Protein 4F3N (pdb70)

Secondary structure (DSSP, 8-state):
--PPPPHHHHHHHHHHHHHHHHHHHHTTS-EEHHHHHHHHHHSTTTSSS----SS-GGGHHHHHHHHHHHHHHHHHHHT--EEEEES-TTSHHHHHHHHHHHHTT---SEEEEE-TTSSSHHHHHHHHHHHSTTTGGGEEEESS--S-EEEEEEEES-GGGS--EEEEEETTEEEEEEEEE-TTS-EEEEEE--SSTHHHHTTTTS---TT-EEEE-HHHHHHHHHHHHHEEEEEEEEEEEEE-HHHHT-TT-TT-S-EEESSS-EES-TTSSTTSSEEE--EEHHHHHHHHHHTT-EEEEEEEHHHHHHHTTHHHHHTTS-TT-HHHHHHHHHHHHHHH-TTTTTTTEEEEEEEES--S--GGGSSS--GGG-

Structure (mmCIF, N/CA/C/O backbone):
data_4F3N
#
_entry.id   4F3N
#
_cell.length_a   49.860
_cell.length_b   50.130
_cell.length_c   142.940
_cell.angle_alpha   90.000
_cell.angle_beta   90.000
_cell.angle_gamma   90.000
#
_symmetry.space_group_name_H-M   'P 21 21 21'
#
loop_
_entity.id
_entity.type
_entity.pdbx_description
1 polymer 'Uncharacterized ACR, COG1565 superfamily'
2 non-polymer 'SULFATE ION'
3 non-polymer 1,2-ETHANEDIOL
4 water water
#
loop_
_atom_site.group_PDB
_atom_site.id
_atom_site.type_symbol
_atom_site.label_atom_id
_atom_site.label_alt_id
_atom_site.label_comp_id
_atom_site.label_asym_id
_atom_site.label_entity_id
_atom_site.label_seq_id
_atom_site.pdbx_PDB_ins_code
_atom_site.Cartn_x
_atom_site.Cartn_y
_atom_site.Cartn_z
_atom_site.occupancy
_atom_site.B_iso_or_equiv
_atom_site.auth_seq_id
_atom_site.auth_comp_id
_atom_site.auth_asym_id
_atom_site.auth_atom_id
_atom_site.pdbx_PDB_model_num
ATOM 1 N N . SER A 1 46 ? 16.528 5.810 -41.559 1.00 30.11 24 SER A N 1
ATOM 2 C CA . SER A 1 46 ? 17.869 6.467 -41.345 1.00 27.92 24 SER A CA 1
ATOM 3 C C . SER A 1 46 ? 18.161 6.654 -39.867 1.00 26.58 24 SER A C 1
ATOM 4 O O . SER A 1 46 ? 17.274 6.576 -39.003 1.00 28.63 24 SER A O 1
ATOM 7 N N . LEU A 1 47 ? 19.410 6.927 -39.560 1.00 21.98 25 LEU A N 1
ATOM 8 C CA . LEU A 1 47 ? 19.824 6.973 -38.193 1.00 19.90 25 LEU A CA 1
ATOM 9 C C . LEU A 1 47 ? 20.515 8.298 -37.945 1.00 17.91 25 LEU A C 1
ATOM 10 O O . LEU A 1 47 ? 21.631 8.463 -38.389 1.00 16.92 25 LEU A O 1
ATOM 15 N N . PRO A 1 48 ? 19.844 9.240 -37.263 1.00 16.15 26 PRO A N 1
ATOM 16 C CA . PRO A 1 48 ? 20.446 10.558 -36.989 1.00 16.24 26 PRO A CA 1
ATOM 17 C C . PRO A 1 48 ? 21.717 10.444 -36.164 1.00 15.66 26 PRO A C 1
ATOM 18 O O . PRO A 1 48 ? 21.843 9.557 -35.289 1.00 14.22 26 PRO A O 1
ATOM 22 N N . VAL A 1 49 ? 22.678 11.293 -36.483 1.00 14.70 27 VAL A N 1
ATOM 23 C CA . VAL A 1 49 ? 23.934 11.339 -35.781 1.00 14.59 27 VAL A CA 1
ATOM 24 C C . VAL A 1 49 ? 23.797 12.294 -34.607 1.00 15.59 27 VAL A C 1
ATOM 25 O O . VAL A 1 49 ? 23.344 13.441 -34.788 1.00 15.35 27 VAL A O 1
ATOM 29 N N . PRO A 1 50 ? 24.195 11.859 -33.394 1.00 15.07 28 PRO A N 1
ATOM 30 C CA . PRO A 1 50 ? 24.101 12.786 -32.245 1.00 16.72 28 PRO A CA 1
ATOM 31 C C . PRO A 1 50 ? 25.063 13.964 -32.336 1.00 18.31 28 PRO A C 1
ATOM 32 O O . PRO A 1 50 ? 26.049 13.900 -33.059 1.00 18.39 28 PRO A O 1
ATOM 36 N N . GLY A 1 51 ? 24.793 14.983 -31.537 1.00 21.22 29 GLY A N 1
ATOM 37 C CA . GLY A 1 51 ? 25.691 16.116 -31.377 1.00 22.51 29 GLY A CA 1
ATOM 38 C C . GLY A 1 51 ? 27.063 15.744 -30.834 1.00 24.49 29 GLY A C 1
ATOM 39 O O . GLY A 1 51 ? 27.252 14.649 -30.276 1.00 22.64 29 GLY A O 1
ATOM 40 N N . PRO A 1 52 ? 28.043 16.656 -30.979 1.00 25.47 30 PRO A N 1
ATOM 41 C CA . PRO A 1 52 ? 29.399 16.352 -30.573 1.00 25.17 30 PRO A CA 1
ATOM 42 C C . PRO A 1 52 ? 29.531 15.836 -29.129 1.00 23.71 30 PRO A C 1
ATOM 43 O O . PRO A 1 52 ? 30.298 14.911 -28.885 1.00 23.94 30 PRO A O 1
ATOM 47 N N . ASP A 1 53 ? 28.816 16.438 -28.194 1.00 24.14 31 ASP A N 1
ATOM 48 C CA . ASP A 1 53 ? 29.018 16.097 -26.780 1.00 25.50 31 ASP A CA 1
ATOM 49 C C . ASP A 1 53 ? 28.439 14.707 -26.456 1.00 22.81 31 ASP A C 1
ATOM 50 O O . ASP A 1 53 ? 29.111 13.888 -25.798 1.00 21.27 31 ASP A O 1
ATOM 55 N N . ALA A 1 54 ? 27.228 14.438 -26.941 1.00 21.40 32 ALA A N 1
ATOM 56 C CA . ALA A 1 54 ? 26.607 13.105 -26.832 1.00 20.43 32 ALA A CA 1
ATOM 57 C C . ALA A 1 54 ? 27.437 12.039 -27.550 1.00 18.49 32 ALA A C 1
ATOM 58 O O . ALA A 1 54 ? 27.644 10.928 -27.044 1.00 18.01 32 ALA A O 1
ATOM 60 N N . LEU A 1 55 ? 27.927 12.351 -28.739 1.00 17.78 33 LEU A N 1
ATOM 61 C CA . LEU A 1 55 ? 28.746 11.387 -29.460 1.00 16.96 33 LEU A CA 1
ATOM 62 C C . LEU A 1 55 ? 30.022 11.050 -28.659 1.00 16.27 33 LEU A C 1
ATOM 63 O O . LEU A 1 55 ? 30.385 9.890 -28.554 1.00 15.21 33 LEU A O 1
ATOM 68 N N . ALA A 1 56 ? 30.682 12.057 -28.085 1.00 16.66 34 ALA A N 1
ATOM 69 C CA . ALA A 1 56 ? 31.893 11.822 -27.300 1.00 17.00 34 ALA A CA 1
ATOM 70 C C . ALA A 1 56 ? 31.599 10.903 -26.116 1.00 16.69 34 ALA A C 1
ATOM 71 O O . ALA A 1 56 ? 32.410 10.009 -25.774 1.00 17.51 34 ALA A O 1
ATOM 73 N N . GLN A 1 57 ? 30.476 11.151 -25.461 1.00 17.02 35 GLN A N 1
ATOM 74 C CA . GLN A 1 57 ? 30.033 10.307 -24.362 1.00 18.09 35 GLN A CA 1
ATOM 75 C C . GLN A 1 57 ? 29.797 8.846 -24.792 1.00 15.62 35 GLN A C 1
ATOM 76 O O . GLN A 1 57 ? 30.289 7.893 -24.163 1.00 14.42 35 GLN A O 1
ATOM 82 N N . SER A 1 58 ? 29.040 8.691 -25.872 1.00 14.72 36 SER A N 1
ATOM 83 C CA . SER A 1 58 ? 28.752 7.352 -26.395 1.00 13.26 36 SER A CA 1
ATOM 84 C C . SER A 1 58 ? 30.042 6.652 -26.817 1.00 13.65 36 SER A C 1
ATOM 85 O O . SER A 1 58 ? 30.230 5.463 -26.564 1.00 12.54 36 SER A O 1
ATOM 88 N N . GLU A 1 59 ? 30.939 7.378 -27.488 1.00 14.29 37 GLU A N 1
ATOM 89 C CA . GLU A 1 59 ? 32.223 6.772 -27.890 1.00 15.10 37 GLU A CA 1
ATOM 90 C C . GLU A 1 59 ? 33.078 6.322 -26.701 1.00 14.67 37 GLU A C 1
ATOM 91 O O . GLU A 1 59 ? 33.701 5.242 -26.764 1.00 13.83 37 GLU A O 1
ATOM 97 N N . ALA A 1 60 ? 33.089 7.100 -25.600 1.00 14.42 38 ALA A N 1
ATOM 98 C CA . ALA A 1 60 ? 33.861 6.742 -24.414 1.00 14.57 38 ALA A CA 1
ATOM 99 C C . ALA A 1 60 ? 33.257 5.471 -23.811 1.00 14.41 38 ALA A C 1
ATOM 100 O O . ALA A 1 60 ? 33.984 4.520 -23.433 1.00 13.68 38 ALA A O 1
ATOM 102 N N . LEU A 1 61 ? 31.927 5.452 -23.739 1.00 13.80 39 LEU A N 1
ATOM 103 C CA . LEU A 1 61 ? 31.241 4.300 -23.158 1.00 14.12 39 LEU A CA 1
ATOM 104 C C . LEU A 1 61 ? 31.544 3.081 -23.992 1.00 13.37 39 LEU A C 1
ATOM 105 O O . LEU A 1 61 ? 31.891 2.040 -23.440 1.00 13.65 39 LEU A O 1
ATOM 110 N N . ALA A 1 62 ? 31.411 3.214 -25.310 1.00 13.16 40 ALA A N 1
ATOM 111 C CA . ALA A 1 62 ? 31.692 2.128 -26.251 1.00 13.53 40 ALA A CA 1
ATOM 112 C C . ALA A 1 62 ? 33.141 1.618 -26.123 1.00 13.33 40 ALA A C 1
ATOM 113 O O . ALA A 1 62 ? 33.356 0.418 -26.042 1.00 12.56 40 ALA A O 1
ATOM 115 N N . ALA A 1 63 ? 34.118 2.535 -26.063 1.00 13.59 41 ALA A N 1
ATOM 116 C CA . ALA A 1 63 ? 35.530 2.135 -25.897 1.00 14.29 41 ALA A CA 1
ATOM 117 C C . ALA A 1 63 ? 35.748 1.357 -24.601 1.00 14.34 41 ALA A C 1
ATOM 118 O O . ALA A 1 63 ? 36.476 0.372 -24.567 1.00 14.11 41 ALA A O 1
ATOM 120 N N . SER A 1 64 ? 35.089 1.781 -23.512 1.00 14.18 42 SER A N 1
ATOM 121 C CA . SER A 1 64 ? 35.206 1.084 -22.257 1.00 15.07 42 SER A CA 1
ATOM 122 C C . SER A 1 64 ? 34.650 -0.331 -22.354 1.00 14.11 42 SER A C 1
ATOM 123 O O . SER A 1 64 ? 35.211 -1.277 -21.801 1.00 13.97 42 SER A O 1
ATOM 126 N N . LEU A 1 65 ? 33.545 -0.494 -23.077 1.00 13.18 43 LEU A N 1
ATOM 127 C CA . LEU A 1 65 ? 32.994 -1.827 -23.284 1.00 13.19 43 LEU A CA 1
ATOM 128 C C . LEU A 1 65 ? 33.837 -2.703 -24.193 1.00 11.95 43 LEU A C 1
ATOM 129 O O . LEU A 1 65 ? 33.999 -3.878 -23.937 1.00 11.06 43 LEU A O 1
ATOM 134 N N . ARG A 1 66 ? 34.385 -2.145 -25.265 1.00 11.83 44 ARG A N 1
ATOM 135 C CA . ARG A 1 66 ? 35.282 -2.900 -26.122 1.00 13.06 44 ARG A CA 1
ATOM 136 C C . ARG A 1 66 ? 36.533 -3.378 -25.333 1.00 12.44 44 ARG A C 1
ATOM 137 O O . ARG A 1 66 ? 36.989 -4.519 -25.453 1.00 11.45 44 ARG A O 1
ATOM 145 N N . ALA A 1 67 ? 37.024 -2.500 -24.478 1.00 12.52 45 ALA A N 1
ATOM 146 C CA . ALA A 1 67 ? 38.186 -2.856 -23.660 1.00 13.13 45 ALA A CA 1
ATOM 147 C C . ALA A 1 67 ? 37.857 -3.970 -22.662 1.00 13.52 45 ALA A C 1
ATOM 148 O O . ALA A 1 67 ? 38.644 -4.882 -22.455 1.00 14.51 45 ALA A O 1
ATOM 150 N N . GLU A 1 68 ? 36.687 -3.899 -22.051 1.00 13.91 46 GLU A N 1
ATOM 151 C CA . GLU A 1 68 ? 36.254 -4.940 -21.162 1.00 14.82 46 GLU A CA 1
ATOM 152 C C . GLU A 1 68 ? 36.087 -6.268 -21.856 1.00 14.58 46 GLU A C 1
ATOM 153 O O . GLU A 1 68 ? 36.545 -7.309 -21.360 1.00 14.62 46 GLU A O 1
ATOM 159 N N . ILE A 1 69 ? 35.453 -6.242 -23.037 1.00 12.31 47 ILE A N 1
ATOM 160 C CA . ILE A 1 69 ? 35.277 -7.465 -23.813 1.00 12.06 47 ILE A CA 1
ATOM 161 C C . ILE A 1 69 ? 36.617 -8.106 -24.189 1.00 12.39 47 ILE A C 1
ATOM 162 O O . ILE A 1 69 ? 36.802 -9.312 -24.012 1.00 12.31 47 ILE A O 1
ATOM 167 N N . ALA A 1 70 ? 37.569 -7.303 -24.638 1.00 11.79 48 ALA A N 1
ATOM 168 C CA . ALA A 1 70 ? 38.892 -7.828 -24.979 1.00 13.28 48 ALA A CA 1
ATOM 169 C C . ALA A 1 70 ? 39.568 -8.395 -23.764 1.00 13.96 48 ALA A C 1
ATOM 170 O O . ALA A 1 70 ? 40.188 -9.465 -23.820 1.00 15.86 48 ALA A O 1
ATOM 172 N N . SER A 1 71 ? 39.444 -7.716 -22.645 1.00 14.79 49 SER A N 1
ATOM 173 C CA . SER A 1 71 ? 40.086 -8.209 -21.420 1.00 16.57 49 SER A CA 1
ATOM 174 C C . SER A 1 71 ? 39.519 -9.530 -20.948 1.00 17.64 49 SER A C 1
ATOM 175 O O . SER A 1 71 ? 40.258 -10.344 -20.406 1.00 18.48 49 SER A O 1
ATOM 178 N N . ALA A 1 72 ? 38.230 -9.754 -21.189 1.00 17.28 50 ALA A N 1
ATOM 179 C CA . ALA A 1 72 ? 37.549 -11.005 -20.813 1.00 18.43 50 ALA A CA 1
ATOM 180 C C . ALA A 1 72 ? 37.748 -12.181 -21.766 1.00 19.29 50 ALA A C 1
ATOM 181 O O . ALA A 1 72 ? 37.158 -13.236 -21.564 1.00 22.18 50 ALA A O 1
ATOM 183 N N . GLY A 1 73 ? 38.564 -12.042 -22.789 1.00 19.05 51 GLY A N 1
ATOM 184 C CA . GLY A 1 73 ? 38.808 -13.111 -23.764 1.00 19.26 51 GLY A CA 1
ATOM 185 C C . GLY A 1 73 ? 37.950 -13.050 -25.012 1.00 18.68 51 GLY A C 1
ATOM 186 O O . GLY A 1 73 ? 37.961 -13.992 -25.838 1.00 19.49 51 GLY A O 1
ATOM 187 N N . GLY A 1 74 ? 37.233 -11.927 -25.187 1.00 16.31 52 GLY A N 1
ATOM 188 C CA . GLY A 1 74 ? 36.540 -11.635 -26.425 1.00 14.97 52 GLY A CA 1
ATOM 189 C C . GLY A 1 74 ? 35.036 -11.768 -26.364 1.00 13.39 52 GLY A C 1
ATOM 190 O O . GLY A 1 74 ? 34.385 -11.631 -27.379 1.00 13.67 52 GLY A O 1
ATOM 191 N N . TRP A 1 75 ? 34.487 -12.023 -25.177 1.00 12.74 53 TRP A N 1
ATOM 192 C CA . TRP A 1 75 ? 33.044 -12.272 -25.039 1.00 11.57 53 TRP A CA 1
ATOM 193 C C . TRP A 1 75 ? 32.536 -11.948 -23.671 1.00 11.32 53 TRP A C 1
ATOM 194 O O . TRP A 1 75 ? 33.156 -12.340 -22.649 1.00 12.00 53 TRP A O 1
ATOM 205 N N . ILE A 1 76 ? 31.396 -11.255 -23.626 1.00 10.18 54 ILE A N 1
ATOM 206 C CA . ILE A 1 76 ? 30.674 -11.031 -22.379 1.00 9.87 54 ILE A CA 1
ATOM 207 C C . ILE A 1 76 ? 29.188 -11.365 -22.555 1.00 9.50 54 ILE A C 1
ATOM 208 O O . ILE A 1 76 ? 28.636 -11.282 -23.680 1.00 9.26 54 ILE A O 1
ATOM 213 N N . PRO A 1 77 ? 28.532 -11.772 -21.467 1.00 9.50 55 PRO A N 1
ATOM 214 C CA . PRO A 1 77 ? 27.087 -11.986 -21.633 1.00 9.30 55 PRO A CA 1
ATOM 215 C C . PRO A 1 77 ? 26.335 -10.675 -21.976 1.00 8.81 55 PRO A C 1
ATOM 2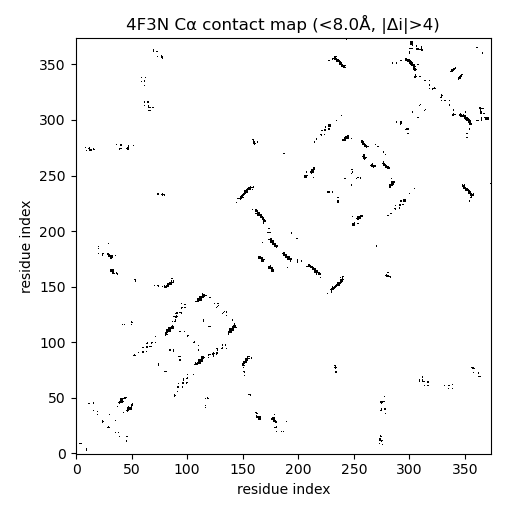16 O O . PRO A 1 77 ? 26.813 -9.585 -21.669 1.00 7.81 55 PRO A O 1
ATOM 220 N N . PHE A 1 78 ? 25.164 -10.786 -22.604 1.00 8.45 56 PHE A N 1
ATOM 221 C CA . PHE A 1 78 ? 24.417 -9.598 -22.977 1.00 8.43 56 PHE A CA 1
ATOM 222 C C . PHE A 1 78 ? 23.982 -8.802 -21.749 1.00 8.47 56 PHE A C 1
ATOM 223 O O . PHE A 1 78 ? 23.890 -7.559 -21.800 1.00 8.36 56 PHE A O 1
ATOM 231 N N . SER A 1 79 ? 23.732 -9.507 -20.656 1.00 8.91 57 SER A N 1
ATOM 232 C CA . SER A 1 79 ? 23.328 -8.838 -19.383 1.00 9.39 57 SER A CA 1
ATOM 233 C C . SER A 1 79 ? 24.365 -7.786 -18.975 1.00 9.55 57 SER A C 1
ATOM 234 O O . SER A 1 79 ? 24.033 -6.711 -18.465 1.00 8.88 57 SER A O 1
ATOM 237 N N . ARG A 1 80 ? 25.628 -8.135 -19.166 1.00 9.91 58 ARG A N 1
ATOM 238 C CA . ARG A 1 80 ? 26.724 -7.259 -18.725 1.00 10.78 58 ARG A CA 1
ATOM 239 C C . ARG A 1 80 ? 26.783 -6.020 -19.652 1.00 10.25 58 ARG A C 1
ATOM 240 O O . ARG A 1 80 ? 26.953 -4.890 -19.204 1.00 10.30 58 ARG A O 1
ATOM 248 N N . TYR A 1 81 ? 26.686 -6.277 -20.955 1.00 9.53 59 TYR A N 1
ATOM 249 C CA . TYR A 1 81 ? 26.594 -5.218 -21.937 1.00 9.21 59 TYR A CA 1
ATOM 250 C C . TYR A 1 81 ? 25.448 -4.271 -21.603 1.00 9.32 59 TYR A C 1
ATOM 251 O O . TYR A 1 81 ? 25.621 -3.039 -21.527 1.00 9.08 59 TYR A O 1
ATOM 260 N N . MET A 1 82 ? 24.269 -4.847 -21.400 1.00 9.53 60 MET A N 1
ATOM 261 C CA . MET A 1 82 ? 23.088 -4.055 -21.153 1.00 9.76 60 MET A CA 1
ATOM 262 C C . MET A 1 82 ? 23.234 -3.294 -19.834 1.00 10.81 60 MET A C 1
ATOM 263 O O . MET A 1 82 ? 22.879 -2.127 -19.731 1.00 10.66 60 MET A O 1
ATOM 268 N N . GLU A 1 83 ? 23.794 -3.955 -18.830 1.00 12.11 61 GLU A N 1
ATOM 269 C CA . GLU A 1 83 ? 23.989 -3.265 -17.528 1.00 14.21 61 GLU A CA 1
ATOM 270 C C . GLU A 1 83 ? 24.833 -2.015 -17.711 1.00 13.95 61 GLU A C 1
ATOM 271 O O . GLU A 1 83 ? 24.516 -0.923 -17.175 1.00 13.64 61 GLU A O 1
ATOM 277 N N . ARG A 1 84 ? 25.923 -2.144 -18.459 1.00 12.99 62 ARG A N 1
ATOM 278 C CA . ARG A 1 84 ? 26.827 -1.030 -18.595 1.00 14.23 62 ARG A CA 1
ATOM 279 C C . ARG A 1 84 ? 26.279 0.119 -19.472 1.00 12.73 62 ARG A C 1
ATOM 280 O O . ARG A 1 84 ? 26.405 1.301 -19.102 1.00 12.86 62 ARG A O 1
ATOM 288 N N . VAL A 1 85 ? 25.648 -0.198 -20.600 1.00 12.17 63 VAL A N 1
ATOM 289 C CA . VAL A 1 85 ? 25.184 0.868 -21.493 1.00 12.40 63 VAL A CA 1
ATOM 290 C C . VAL A 1 85 ? 23.996 1.609 -20.889 1.00 12.30 63 VAL A C 1
ATOM 291 O O . VAL A 1 85 ? 23.793 2.814 -21.153 1.00 13.41 63 VAL A O 1
ATOM 295 N N . LEU A 1 86 ? 23.237 0.938 -20.016 1.00 11.82 64 LEU A N 1
ATOM 296 C CA . LEU A 1 86 ? 22.099 1.572 -19.390 1.00 12.13 64 LEU A CA 1
ATOM 297 C C . LEU A 1 86 ? 22.477 2.268 -18.072 1.00 13.02 64 LEU A C 1
ATOM 298 O O . LEU A 1 86 ? 21.962 3.333 -17.788 1.00 13.97 64 LEU A O 1
ATOM 303 N N . TYR A 1 87 ? 23.369 1.664 -17.303 1.00 13.33 65 TYR A N 1
ATOM 304 C CA . TYR A 1 87 ? 23.570 2.056 -15.895 1.00 14.58 65 TYR A CA 1
ATOM 305 C C . TYR A 1 87 ? 25.003 2.466 -15.541 1.00 15.53 65 TYR A C 1
ATOM 306 O O . TYR A 1 87 ? 25.271 2.742 -14.372 1.00 16.36 65 TYR A O 1
ATOM 315 N N . ALA A 1 88 ? 25.926 2.550 -16.510 1.00 15.35 66 ALA A N 1
ATOM 316 C CA . ALA A 1 88 ? 27.301 3.003 -16.165 1.00 17.24 66 ALA A CA 1
ATOM 317 C C . ALA A 1 88 ? 27.249 4.414 -15.561 1.00 18.93 66 ALA A C 1
ATOM 318 O O . ALA A 1 88 ? 26.637 5.283 -16.135 1.00 19.04 66 ALA A O 1
ATOM 320 N N . PRO A 1 89 ? 27.931 4.643 -14.429 1.00 22.18 67 PRO A N 1
ATOM 321 C CA . PRO A 1 89 ? 27.803 5.977 -13.825 1.00 25.05 67 PRO A CA 1
ATOM 322 C C . PRO A 1 89 ? 28.130 7.081 -14.805 1.00 26.31 67 PRO A C 1
ATOM 323 O O . PRO A 1 89 ? 29.143 7.034 -15.495 1.00 27.45 67 PRO A O 1
ATOM 327 N N . GLY A 1 90 ? 27.273 8.078 -14.900 1.00 28.67 68 GLY A N 1
ATOM 328 C CA . GLY A 1 90 ? 27.615 9.212 -15.733 1.00 30.48 68 GLY A CA 1
ATOM 329 C C . GLY A 1 90 ? 27.279 9.076 -17.196 1.00 32.03 68 GLY A C 1
ATOM 330 O O . GLY A 1 90 ? 26.703 9.993 -17.763 1.00 35.47 68 GLY A O 1
ATOM 331 N N . MET A 1 91 ? 27.629 7.939 -17.804 1.00 31.05 69 MET A N 1
ATOM 332 C CA . MET A 1 91 ? 27.565 7.744 -19.249 1.00 30.24 69 MET A CA 1
ATOM 333 C C . MET A 1 91 ? 26.461 6.811 -19.738 1.00 26.77 69 MET A C 1
ATOM 334 O O . MET A 1 91 ? 26.149 6.793 -20.939 1.00 25.22 69 MET A O 1
ATOM 339 N N . GLY A 1 92 ? 25.907 6.024 -18.828 1.00 23.40 70 GLY A N 1
ATOM 340 C CA . GLY A 1 92 ? 24.832 5.085 -19.177 1.00 22.59 70 GLY A CA 1
ATOM 341 C C . GLY A 1 92 ? 23.556 5.825 -19.523 1.00 22.05 70 GLY A C 1
ATOM 342 O O . GLY A 1 92 ? 23.378 6.982 -19.137 1.00 23.41 70 GLY A O 1
ATOM 343 N N . TYR A 1 93 ? 22.642 5.173 -20.223 1.00 20.14 71 TYR A N 1
ATOM 344 C CA . TYR A 1 93 ? 21.434 5.819 -20.658 1.00 20.97 71 TYR A CA 1
ATOM 345 C C . TYR A 1 93 ? 20.651 6.449 -19.500 1.00 23.25 71 TYR A C 1
ATOM 346 O O . TYR A 1 93 ? 20.162 7.586 -19.621 1.00 24.21 71 TYR A O 1
ATOM 355 N N . TYR A 1 94 ? 20.493 5.682 -18.428 1.00 23.89 72 TYR A N 1
ATOM 356 C CA . TYR A 1 94 ? 19.627 6.088 -17.298 1.00 27.89 72 TYR A CA 1
ATOM 357 C C . TYR A 1 94 ? 20.363 6.839 -16.218 1.00 32.51 72 TYR A C 1
ATOM 358 O O . TYR A 1 94 ? 19.739 7.400 -15.293 1.00 33.65 72 TYR A O 1
ATOM 367 N N . SER A 1 95 ? 21.683 6.871 -16.333 1.00 35.20 73 SER A N 1
ATOM 368 C CA . SER A 1 95 ? 22.539 7.254 -15.223 1.00 37.92 73 SER A CA 1
ATOM 369 C C . SER A 1 95 ? 23.418 8.397 -15.678 1.00 40.55 73 SER A C 1
ATOM 370 O O . SER A 1 95 ? 24.614 8.416 -15.388 1.00 43.58 73 SER A O 1
ATOM 373 N N . GLY A 1 96 ? 22.800 9.355 -16.376 1.00 45.55 74 GLY A N 1
ATOM 374 C CA . GLY A 1 96 ? 23.481 10.551 -16.875 1.00 47.16 74 GLY A CA 1
ATOM 375 C C . GLY A 1 96 ? 23.028 10.942 -18.275 1.00 50.42 74 GLY A C 1
ATOM 376 O O . GLY A 1 96 ? 23.169 10.167 -19.240 1.00 53.59 74 GLY A O 1
ATOM 377 N N . ASP A 1 110 ? 12.142 9.471 -20.873 1.00 38.69 88 ASP A N 1
ATOM 378 C CA . ASP A 1 110 ? 12.001 8.121 -21.405 1.00 36.48 88 ASP A CA 1
ATOM 379 C C . ASP A 1 110 ? 12.328 7.088 -20.323 1.00 34.92 88 ASP A C 1
ATOM 380 O O . ASP A 1 110 ? 13.194 6.206 -20.502 1.00 36.04 88 ASP A O 1
ATOM 382 N N . PHE A 1 111 ? 11.649 7.227 -19.182 1.00 31.38 89 PHE A N 1
ATOM 383 C CA . PHE A 1 111 ? 11.667 6.208 -18.125 1.00 29.58 89 PHE A CA 1
ATOM 384 C C . PHE A 1 111 ? 10.352 5.410 -18.113 1.00 27.04 89 PHE A C 1
ATOM 385 O O . PHE A 1 111 ? 10.316 4.277 -17.620 1.00 24.62 89 PHE A O 1
ATOM 393 N N . VAL A 1 112 ? 9.277 6.000 -18.640 1.00 22.97 90 VAL A N 1
ATOM 394 C CA . VAL A 1 112 ? 7.982 5.278 -18.848 1.00 20.52 90 VAL A CA 1
ATOM 395 C C . VAL A 1 112 ? 7.449 5.530 -20.253 1.00 20.32 90 VAL A C 1
ATOM 396 O O . VAL A 1 112 ? 7.869 6.487 -20.942 1.00 20.83 90 VAL A O 1
ATOM 400 N N . THR A 1 113 ? 6.520 4.674 -20.681 1.00 18.90 91 THR A N 1
ATOM 401 C CA . THR A 1 113 ? 6.041 4.688 -22.094 1.00 18.54 91 THR A CA 1
ATOM 402 C C . THR A 1 113 ? 5.233 5.968 -22.428 1.00 19.94 91 THR A C 1
ATOM 403 O O . THR A 1 113 ? 5.373 6.552 -23.524 1.00 21.86 91 THR A O 1
ATOM 407 N N . ALA A 1 114 ? 4.424 6.398 -21.472 1.00 20.30 92 ALA A N 1
ATOM 408 C CA . ALA A 1 114 ? 3.379 7.418 -21.712 1.00 21.21 92 ALA A CA 1
ATOM 409 C C . ALA A 1 114 ? 3.289 8.280 -20.457 1.00 21.25 92 ALA A C 1
ATOM 410 O O . ALA A 1 114 ? 2.390 8.114 -19.650 1.00 18.86 92 ALA A O 1
ATOM 412 N N . PRO A 1 115 ? 4.280 9.157 -20.244 1.00 22.01 93 PRO A N 1
ATOM 413 C CA . PRO A 1 115 ? 4.275 9.967 -19.010 1.00 21.63 93 PRO A CA 1
ATOM 414 C C . PRO A 1 115 ? 3.064 10.873 -18.872 1.00 22.07 93 PRO A C 1
ATOM 415 O O . PRO A 1 115 ? 2.632 11.123 -17.769 1.00 23.40 93 PRO A O 1
ATOM 419 N N . GLU A 1 116 ? 2.507 11.305 -19.994 1.00 25.26 94 GLU A N 1
ATOM 420 C CA . GLU A 1 116 ? 1.350 12.200 -20.033 1.00 25.30 94 GLU A CA 1
ATOM 421 C C . GLU A 1 116 ? 0.071 11.515 -19.528 1.00 25.16 94 GLU A C 1
ATOM 422 O O . GLU A 1 116 ? -0.938 12.176 -19.292 1.00 24.81 94 GLU A O 1
ATOM 428 N N . LEU A 1 117 ? 0.108 10.192 -19.374 1.00 23.54 95 LEU A N 1
ATOM 429 C CA . LEU A 1 117 ? -1.017 9.489 -18.743 1.00 21.65 95 LEU A CA 1
ATOM 430 C C . LEU A 1 117 ? -0.901 9.366 -17.215 1.00 21.04 95 LEU A C 1
ATOM 431 O O . LEU A 1 117 ? -1.818 8.856 -16.571 1.00 19.81 95 LEU A O 1
ATOM 436 N N . SER A 1 118 ? 0.176 9.881 -16.643 1.00 19.87 96 SER A N 1
ATOM 437 C CA . SER A 1 118 ? 0.479 9.682 -15.248 1.00 19.66 96 SER A CA 1
ATOM 438 C C . SER A 1 118 ? -0.611 10.153 -14.278 1.00 19.36 96 SER A C 1
ATOM 439 O O . SER A 1 118 ? -0.912 9.402 -13.395 1.00 15.15 96 SER A O 1
ATOM 442 N N . PRO A 1 119 ? -1.198 11.380 -14.461 1.00 20.46 97 PRO A N 1
ATOM 443 C CA . PRO A 1 119 ? -2.373 11.810 -13.635 1.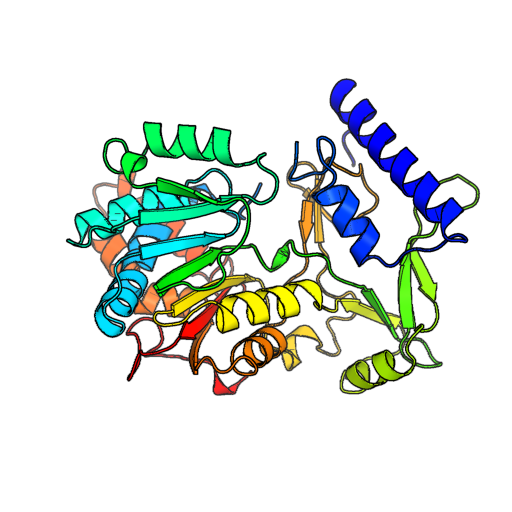00 19.48 97 PRO A CA 1
ATOM 444 C C . PRO A 1 119 ? -3.595 10.881 -13.549 1.00 17.89 97 PRO A C 1
ATOM 445 O O . PRO A 1 119 ? -3.995 10.530 -12.464 1.00 17.45 97 PRO A O 1
ATOM 449 N N . LEU A 1 120 ? -4.193 10.506 -14.663 1.00 17.92 98 LEU A N 1
ATOM 450 C CA . LEU A 1 120 ? -5.379 9.673 -14.609 1.00 16.46 98 LEU A CA 1
ATOM 451 C C . LEU A 1 120 ? -4.976 8.271 -14.108 1.00 13.91 98 LEU A C 1
ATOM 452 O O . LEU A 1 120 ? -5.704 7.617 -13.354 1.00 12.53 98 LEU A O 1
ATOM 457 N N . PHE A 1 121 ? -3.809 7.818 -14.554 1.00 12.62 99 PHE A N 1
ATOM 458 C CA . PHE A 1 121 ? -3.254 6.550 -14.120 1.00 11.93 99 PHE A CA 1
ATOM 459 C C . PHE A 1 121 ? -3.060 6.515 -12.616 1.00 10.80 99 PHE A C 1
ATOM 460 O O . PHE A 1 121 ? -3.561 5.600 -11.935 1.00 10.61 99 PHE A O 1
ATOM 468 N N . ALA A 1 122 ? -2.397 7.540 -12.075 1.00 10.51 100 ALA A N 1
ATOM 469 C CA . ALA A 1 122 ? -2.147 7.587 -10.637 1.00 9.86 100 ALA A CA 1
ATOM 470 C C . ALA A 1 122 ? -3.453 7.707 -9.829 1.00 9.95 100 ALA A C 1
ATOM 471 O O . ALA A 1 122 ? -3.597 7.109 -8.756 1.00 9.49 100 ALA A O 1
ATOM 473 N N . GLN A 1 123 ? -4.396 8.516 -10.311 1.00 10.93 101 GLN A N 1
ATOM 474 C CA . GLN A 1 123 ? -5.678 8.640 -9.642 1.00 11.44 101 GLN A CA 1
ATOM 475 C C . GLN A 1 123 ? -6.378 7.289 -9.485 1.00 10.48 101 GLN A C 1
ATOM 476 O O . GLN A 1 123 ? -6.990 7.012 -8.480 1.00 10.73 101 GLN A O 1
ATOM 482 N N . THR A 1 124 ? -6.301 6.475 -10.527 1.00 9.50 102 THR A N 1
ATOM 483 C CA . THR A 1 124 ? -6.919 5.177 -10.508 1.00 9.25 102 THR A CA 1
ATOM 484 C C . THR A 1 124 ? -6.142 4.211 -9.657 1.00 8.86 102 THR A C 1
ATOM 485 O O . THR A 1 124 ? -6.739 3.487 -8.871 1.00 8.68 102 THR A O 1
ATOM 489 N N . LEU A 1 125 ? -4.821 4.171 -9.827 1.00 8.40 103 LEU A N 1
ATOM 490 C CA . LEU A 1 125 ? -3.966 3.259 -9.019 1.00 8.11 103 LEU A CA 1
ATOM 491 C C . LEU A 1 125 ? -4.109 3.513 -7.520 1.00 7.86 103 LEU A C 1
ATOM 492 O O . LEU A 1 125 ? -3.957 2.611 -6.733 1.00 7.35 103 LEU A O 1
ATOM 497 N N . ALA A 1 126 ? -4.347 4.779 -7.151 1.00 8.08 104 ALA A N 1
ATOM 498 C CA . ALA A 1 126 ? -4.523 5.172 -5.754 1.00 8.44 104 ALA A CA 1
ATOM 499 C C . ALA A 1 126 ? -5.590 4.335 -5.060 1.00 8.97 104 ALA A C 1
ATOM 500 O O . ALA A 1 126 ? -5.512 4.049 -3.854 1.00 9.43 104 ALA A O 1
ATOM 502 N N . ARG A 1 127 ? -6.609 3.897 -5.798 1.00 10.08 105 ARG A N 1
ATOM 503 C CA . ARG A 1 127 ? -7.666 3.102 -5.161 1.00 11.04 105 ARG A CA 1
ATOM 504 C C . ARG A 1 127 ? -7.240 1.729 -4.635 1.00 10.16 105 ARG A C 1
ATOM 505 O O . ARG A 1 127 ? -7.365 1.471 -3.429 1.00 9.34 105 ARG A O 1
ATOM 513 N N . PRO A 1 128 ? -6.702 0.859 -5.511 1.00 9.09 106 PRO A N 1
ATOM 514 C CA . PRO A 1 128 ? -6.117 -0.375 -4.944 1.00 9.12 106 PRO A CA 1
ATOM 515 C C . PRO A 1 128 ? -4.930 -0.162 -4.017 1.00 8.46 106 PRO A C 1
ATOM 516 O O . PRO A 1 128 ? -4.734 -0.966 -3.100 1.00 8.25 106 PRO A O 1
ATOM 520 N N . VAL A 1 129 ? -4.129 0.879 -4.201 1.00 8.03 107 VAL A N 1
ATOM 521 C CA . VAL A 1 129 ? -3.071 1.164 -3.244 1.00 8.17 107 VAL A CA 1
ATOM 522 C C . VAL A 1 129 ? -3.678 1.438 -1.863 1.00 8.56 107 VAL A C 1
ATOM 523 O O . VAL A 1 129 ? -3.267 0.862 -0.871 1.00 9.42 107 VAL A O 1
ATOM 527 N N . ALA A 1 130 ? -4.690 2.279 -1.812 1.00 8.92 108 ALA A N 1
ATOM 528 C CA . ALA A 1 130 ? -5.354 2.575 -0.525 1.00 8.91 108 ALA A CA 1
ATOM 529 C C . ALA A 1 130 ? -5.994 1.311 0.073 1.00 9.17 108 ALA A C 1
ATOM 530 O O . ALA A 1 130 ? -5.903 1.049 1.285 1.00 9.00 108 ALA A O 1
ATOM 532 N N . GLN A 1 131 ? -6.639 0.512 -0.763 1.00 9.43 109 GLN A N 1
ATOM 533 C CA . GLN A 1 131 ? -7.228 -0.718 -0.295 1.00 10.07 109 GLN A CA 1
ATOM 534 C C . GLN A 1 131 ? -6.182 -1.667 0.284 1.00 9.87 109 GLN A C 1
ATOM 535 O O . GLN A 1 131 ? -6.445 -2.321 1.292 1.00 10.24 109 GLN A O 1
ATOM 541 N N . ALA A 1 132 ? -5.004 -1.757 -0.322 1.00 9.43 110 ALA A N 1
ATOM 542 C CA . ALA A 1 132 ? -3.945 -2.625 0.188 1.00 9.58 110 ALA A CA 1
ATOM 543 C C . ALA A 1 132 ? -3.377 -2.086 1.498 1.00 9.92 110 ALA A C 1
ATOM 544 O O . ALA A 1 132 ? -3.106 -2.872 2.416 1.00 10.33 110 ALA A O 1
ATOM 546 N N . LEU A 1 133 ? -3.210 -0.755 1.588 1.00 9.58 111 LEU A N 1
ATOM 547 C CA . LEU A 1 133 ? -2.762 -0.112 2.843 1.00 10.17 111 LEU A CA 1
ATOM 548 C C . LEU A 1 133 ? -3.767 -0.436 3.957 1.00 11.01 111 LEU A C 1
ATOM 549 O O . LEU A 1 133 ? -3.388 -0.831 5.040 1.00 11.33 111 LEU A O 1
ATOM 554 N N . ASP A 1 134 ? -5.053 -0.244 3.687 1.00 11.49 112 ASP A N 1
ATOM 555 C CA . ASP A 1 134 ? -6.082 -0.511 4.710 1.00 13.18 112 ASP A CA 1
ATOM 556 C C . ASP A 1 134 ? -6.065 -1.963 5.147 1.00 13.27 112 ASP A C 1
ATOM 557 O O . ASP A 1 134 ? -6.194 -2.282 6.344 1.00 13.56 112 ASP A O 1
ATOM 562 N N . ALA A 1 135 ? -6.050 -2.849 4.162 1.00 13.26 113 ALA A N 1
ATOM 563 C CA . ALA A 1 135 ? -6.134 -4.292 4.417 1.00 14.03 113 ALA A CA 1
ATOM 564 C C . ALA A 1 135 ? -4.935 -4.820 5.218 1.00 14.70 113 ALA A C 1
ATOM 565 O O . ALA A 1 135 ? -5.103 -5.730 6.054 1.00 15.85 113 ALA A O 1
ATOM 567 N N . SER A 1 136 ? -3.736 -4.267 4.968 1.00 13.58 114 SER A N 1
ATOM 568 C CA . SER A 1 136 ? -2.526 -4.644 5.674 1.00 13.71 114 SER A CA 1
ATOM 569 C C . SER A 1 136 ? -2.224 -3.808 6.914 1.00 14.08 114 SER A C 1
ATOM 570 O O . SER A 1 136 ? -1.279 -4.114 7.633 1.00 14.97 114 SER A O 1
ATOM 573 N N . GLY A 1 137 ? -3.014 -2.773 7.151 1.00 14.54 115 GLY A N 1
ATOM 574 C CA . GLY A 1 137 ? -2.791 -1.843 8.276 1.00 14.86 115 GLY A CA 1
ATOM 575 C C . GLY A 1 137 ? -1.468 -1.127 8.192 1.00 14.74 115 GLY A C 1
ATOM 576 O O . GLY A 1 137 ? -0.811 -0.910 9.206 1.00 16.37 115 GLY A O 1
ATOM 577 N N . THR A 1 138 ? -1.091 -0.706 6.992 1.00 13.47 116 THR A N 1
ATOM 578 C CA . THR A 1 138 ? 0.169 -0.007 6.789 1.00 12.20 116 THR A CA 1
ATOM 579 C C . THR A 1 138 ? -0.075 1.394 6.238 1.00 11.87 116 THR A C 1
ATOM 580 O O . THR A 1 138 ? -1.224 1.747 5.858 1.00 11.39 116 THR A O 1
ATOM 584 N N . ARG A 1 139 ? 0.990 2.199 6.204 1.00 11.55 117 ARG A N 1
ATOM 585 C CA . ARG A 1 139 ? 0.846 3.635 5.957 1.00 11.47 117 ARG A CA 1
ATOM 586 C C . ARG A 1 139 ? 2.027 4.226 5.200 1.00 11.38 117 ARG A C 1
ATOM 587 O O . ARG A 1 139 ? 2.355 5.381 5.401 1.00 11.45 117 ARG A O 1
ATOM 589 N N . ARG A 1 140 ? 2.710 3.418 4.378 1.00 11.62 118 ARG A N 1
ATOM 590 C CA . ARG A 1 140 ? 3.879 3.861 3.642 1.00 11.64 118 ARG A CA 1
ATOM 591 C C . ARG A 1 140 ? 3.797 3.321 2.219 1.00 10.54 118 ARG A C 1
ATOM 592 O O . ARG A 1 140 ? 3.254 2.246 1.998 1.00 10.08 118 ARG A O 1
ATOM 600 N N . VAL A 1 141 ? 4.311 4.099 1.273 1.00 9.72 119 VAL A N 1
ATOM 601 C CA . VAL A 1 141 ? 4.521 3.646 -0.086 1.00 8.81 119 VAL A CA 1
ATOM 602 C C . VAL A 1 141 ? 6.016 3.743 -0.417 1.00 8.98 119 VAL A C 1
ATOM 603 O O . VAL A 1 141 ? 6.722 4.689 0.027 1.00 8.78 119 VAL A O 1
ATOM 607 N N . MET A 1 142 ? 6.505 2.780 -1.184 1.00 9.07 120 MET A N 1
ATOM 608 C CA . MET A 1 142 ? 7.871 2.788 -1.682 1.00 9.54 120 MET A CA 1
ATOM 609 C C . MET A 1 142 ? 7.840 2.530 -3.181 1.00 9.50 120 MET A C 1
ATOM 610 O O . MET A 1 142 ? 7.311 1.519 -3.636 1.00 8.79 120 MET A O 1
ATOM 615 N N . GLU A 1 143 ? 8.397 3.448 -3.955 1.00 8.93 121 GLU A N 1
ATOM 616 C CA . GLU A 1 143 ? 8.448 3.275 -5.396 1.00 9.44 121 GLU A CA 1
ATOM 617 C C . GLU A 1 143 ? 9.905 3.022 -5.815 1.00 10.37 121 GLU A C 1
ATOM 618 O O . GLU A 1 143 ? 10.840 3.731 -5.422 1.00 9.87 121 GLU A O 1
ATOM 624 N N . PHE A 1 144 ? 10.118 1.993 -6.619 1.00 11.21 122 PHE A N 1
ATOM 625 C CA . PHE A 1 144 ? 11.475 1.715 -7.108 1.00 12.60 122 PHE A CA 1
ATOM 626 C C . PHE A 1 144 ? 11.613 2.396 -8.440 1.00 13.98 122 PHE A C 1
ATOM 627 O O . PHE A 1 144 ? 10.730 2.274 -9.274 1.00 13.19 122 PHE A O 1
ATOM 635 N N . GLY A 1 145 ? 12.761 3.087 -8.623 1.00 14.20 123 GLY A N 1
ATOM 636 C CA . GLY A 1 145 ? 13.097 3.805 -9.857 1.00 15.20 123 GLY A CA 1
ATOM 637 C C . GLY A 1 145 ? 12.493 5.200 -9.840 1.00 14.73 123 GLY A C 1
ATOM 638 O O . GLY A 1 145 ? 13.118 6.139 -9.381 1.00 14.71 123 GLY A O 1
ATOM 639 N N . ALA A 1 146 ? 11.240 5.266 -10.272 1.00 13.57 124 ALA A N 1
ATOM 640 C CA . ALA A 1 146 ? 10.304 6.412 -10.125 1.00 13.22 124 ALA A CA 1
ATOM 641 C C . ALA A 1 146 ? 10.374 7.392 -11.273 1.00 13.24 124 ALA A C 1
ATOM 642 O O . ALA A 1 146 ? 9.646 8.397 -11.295 1.00 12.97 124 ALA A O 1
ATOM 644 N N . GLY A 1 147 ? 11.213 7.086 -12.273 1.00 13.66 125 GLY A N 1
ATOM 645 C CA . GLY A 1 147 ? 11.295 7.991 -13.449 1.00 13.38 125 GLY A CA 1
ATOM 646 C C . GLY A 1 147 ? 11.617 9.444 -13.099 1.00 13.79 125 GLY A C 1
ATOM 647 O O . GLY A 1 147 ? 12.569 9.705 -12.384 1.00 13.90 125 GLY A O 1
ATOM 648 N N . THR A 1 148 ? 10.861 10.396 -13.625 1.00 13.43 126 THR A N 1
ATOM 649 C CA . THR A 1 148 ? 11.032 11.794 -13.246 1.00 14.43 126 THR A CA 1
ATOM 650 C C . THR A 1 148 ? 10.073 12.231 -12.100 1.00 13.84 126 THR A C 1
ATOM 651 O O . THR A 1 148 ? 9.971 13.412 -11.789 1.00 13.84 126 THR A O 1
ATOM 655 N N . GLY A 1 149 ? 9.424 11.248 -11.466 1.00 12.93 127 GLY A N 1
ATOM 656 C CA . GLY A 1 149 ? 8.605 11.523 -10.317 1.00 12.09 127 GLY A CA 1
ATOM 657 C C . GLY A 1 149 ? 7.149 11.864 -10.597 1.00 12.23 127 GLY A C 1
ATOM 658 O O . GLY A 1 149 ? 6.435 12.245 -9.688 1.00 10.89 127 GLY A O 1
ATOM 659 N N . LYS A 1 150 ? 6.716 11.728 -11.830 1.00 12.01 128 LYS A N 1
ATOM 660 C CA . LYS A 1 150 ? 5.301 12.035 -12.173 1.00 13.12 128 LYS A CA 1
ATOM 661 C C . LYS A 1 150 ? 4.299 11.116 -11.488 1.00 11.51 128 LYS A C 1
ATOM 662 O O . LYS A 1 150 ? 3.247 11.564 -10.983 1.00 10.98 128 LYS A O 1
ATOM 668 N N . LEU A 1 151 ? 4.603 9.829 -11.422 1.00 10.51 129 LEU A N 1
ATOM 669 C CA . LEU A 1 151 ? 3.702 8.901 -10.729 1.00 10.06 129 LEU A CA 1
ATOM 670 C C . LEU A 1 151 ? 3.657 9.172 -9.235 1.00 9.53 129 LEU A C 1
ATOM 671 O O . LEU A 1 151 ? 2.594 9.137 -8.633 1.00 9.38 129 LEU A O 1
ATOM 676 N N . ALA A 1 152 ? 4.821 9.460 -8.633 1.00 8.85 130 ALA A N 1
ATOM 677 C CA . ALA A 1 152 ? 4.877 9.744 -7.204 1.00 8.69 130 ALA A CA 1
ATOM 678 C C . ALA A 1 152 ? 4.015 10.968 -6.902 1.00 8.57 130 ALA A C 1
ATOM 679 O O . ALA A 1 152 ? 3.220 10.945 -5.954 1.00 8.49 130 ALA A O 1
ATOM 681 N N . ALA A 1 153 ? 4.175 12.042 -7.678 1.00 8.87 131 ALA A N 1
ATOM 682 C CA . ALA A 1 153 ? 3.397 13.258 -7.425 1.00 8.96 131 ALA A CA 1
ATOM 683 C C . ALA A 1 153 ? 1.900 12.966 -7.545 1.00 9.17 131 ALA A C 1
ATOM 684 O O . ALA A 1 153 ? 1.093 13.383 -6.683 1.00 9.71 131 ALA A O 1
ATOM 686 N N . GLY A 1 154 ? 1.530 12.179 -8.569 1.00 9.01 132 GLY A N 1
ATOM 687 C CA . GLY A 1 154 ? 0.141 11.824 -8.810 1.00 9.43 132 GLY A CA 1
ATOM 688 C C . GLY 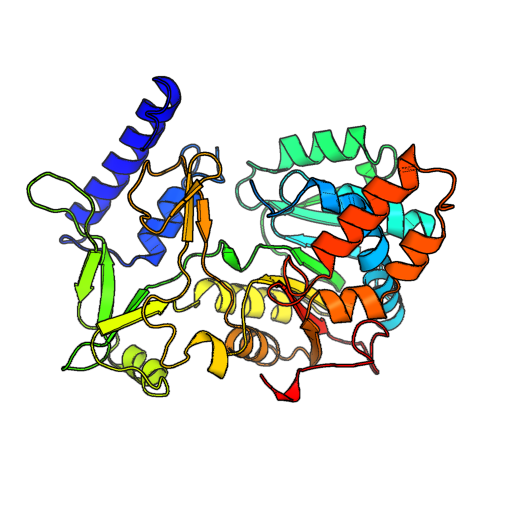A 1 154 ? -0.423 10.937 -7.728 1.00 9.44 132 GLY A C 1
ATOM 689 O O . GLY A 1 154 ? -1.585 11.111 -7.320 1.00 10.45 132 GLY A O 1
ATOM 690 N N . LEU A 1 155 ? 0.361 9.961 -7.281 1.00 9.44 133 LEU A N 1
ATOM 691 C CA . LEU A 1 155 ? -0.134 8.965 -6.321 1.00 9.97 133 LEU A CA 1
ATOM 692 C C . LEU A 1 155 ? -0.241 9.618 -4.924 1.00 10.25 133 LEU A C 1
ATOM 693 O O . LEU A 1 155 ? -1.216 9.432 -4.181 1.00 9.56 133 LEU A O 1
ATOM 698 N N . LEU A 1 156 ? 0.738 10.438 -4.610 1.00 10.38 134 LEU A N 1
ATOM 699 C CA . LEU A 1 156 ? 0.718 11.166 -3.341 1.00 12.11 134 LEU A CA 1
ATOM 700 C C . LEU A 1 156 ? -0.526 12.052 -3.258 1.00 11.75 134 LEU A C 1
ATOM 701 O O . LEU A 1 156 ? -1.273 12.059 -2.254 1.00 11.43 134 LEU A O 1
ATOM 706 N N . THR A 1 157 ? -0.732 12.835 -4.312 1.00 11.31 135 THR A N 1
ATOM 707 C CA . THR A 1 157 ? -1.856 13.747 -4.369 1.00 12.19 135 THR A CA 1
ATOM 708 C C . THR A 1 157 ? -3.209 13.017 -4.330 1.00 10.80 135 THR A C 1
ATOM 709 O O . THR A 1 157 ? -4.158 13.361 -3.560 1.00 10.00 135 THR A O 1
ATOM 713 N N . ALA A 1 158 ? -3.285 11.944 -5.085 1.00 9.73 136 ALA A N 1
ATOM 714 C CA . ALA A 1 158 ? -4.543 11.216 -5.180 1.00 9.33 136 ALA A CA 1
ATOM 715 C C . ALA A 1 158 ? -4.855 10.504 -3.873 1.00 9.01 136 ALA A C 1
ATOM 716 O O . ALA A 1 158 ? -6.033 10.486 -3.446 1.00 9.04 136 ALA A O 1
ATOM 718 N N . LEU A 1 159 ? -3.859 9.868 -3.262 1.00 8.54 137 LEU A N 1
ATOM 719 C CA . LEU A 1 159 ? -4.093 9.231 -1.981 1.00 8.44 137 LEU A CA 1
ATOM 720 C C . LEU A 1 159 ? -4.576 10.239 -0.916 1.00 9.05 137 LEU A C 1
ATOM 721 O O . LEU A 1 159 ? -5.534 9.982 -0.178 1.00 9.37 137 LEU A O 1
ATOM 726 N N . ALA A 1 160 ? -3.886 11.361 -0.843 1.00 9.18 138 ALA A N 1
ATOM 727 C CA . ALA A 1 160 ? -4.272 12.424 0.121 1.00 9.54 138 ALA A CA 1
ATOM 728 C C . ALA A 1 160 ? -5.683 12.899 -0.135 1.00 9.84 138 ALA A C 1
ATOM 729 O O . ALA A 1 160 ? -6.466 13.114 0.813 1.00 10.10 138 ALA A O 1
ATOM 731 N N . ALA A 1 161 ? -6.035 13.072 -1.404 1.00 9.86 139 ALA A N 1
ATOM 732 C CA . ALA A 1 161 ? -7.403 13.522 -1.773 1.00 10.33 139 ALA A CA 1
ATOM 733 C C . ALA A 1 161 ? -8.493 12.543 -1.331 1.00 10.38 139 ALA A C 1
ATOM 734 O O . ALA A 1 161 ? -9.621 12.956 -1.074 1.00 10.22 139 ALA A O 1
ATOM 736 N N . LEU A 1 162 ? -8.155 11.254 -1.308 1.00 10.44 140 LEU A N 1
ATOM 737 C CA . LEU A 1 162 ? -8.999 10.149 -0.851 1.00 10.87 140 LEU A CA 1
ATOM 738 C C . LEU A 1 162 ? -8.943 9.903 0.672 1.00 10.85 140 LEU A C 1
ATOM 739 O O . LEU A 1 162 ? -9.610 8.999 1.170 1.00 10.31 140 LEU A O 1
ATOM 744 N N . GLY A 1 163 ? -8.224 10.751 1.393 1.00 10.66 141 GLY A N 1
ATOM 745 C CA . GLY A 1 163 ? -8.212 10.681 2.876 1.00 10.88 141 GLY A CA 1
ATOM 746 C C . GLY A 1 163 ? -7.084 9.871 3.441 1.00 11.17 141 GLY A C 1
ATOM 747 O O . GLY A 1 163 ? -7.055 9.576 4.633 1.00 11.30 141 GLY A O 1
ATOM 748 N N . VAL A 1 164 ? -6.119 9.509 2.594 1.00 10.61 142 VAL A N 1
ATOM 749 C CA . VAL A 1 164 ? -4.992 8.632 3.003 1.00 11.41 142 VAL A CA 1
ATOM 750 C C . VAL A 1 164 ? -3.704 9.407 3.026 1.00 12.27 142 VAL A C 1
ATOM 751 O O . VAL A 1 164 ? -3.150 9.713 1.989 1.00 13.00 142 VAL A O 1
ATOM 755 N N . GLU A 1 165 ? -3.224 9.706 4.220 1.00 14.07 143 GLU A N 1
ATOM 756 C CA . GLU A 1 165 ? -1.882 10.275 4.401 1.00 14.58 143 GLU A CA 1
ATOM 757 C C . GLU A 1 165 ? -0.863 9.178 4.729 1.00 14.79 143 GLU A C 1
ATOM 758 O O . GLU A 1 165 ? -1.120 8.235 5.481 1.00 15.20 143 GLU A O 1
ATOM 764 N N . LEU A 1 166 ? 0.327 9.342 4.181 1.00 13.67 144 LEU A N 1
ATOM 765 C CA . LEU A 1 166 ? 1.396 8.413 4.388 1.00 13.38 144 LEU A CA 1
ATOM 766 C C . LEU A 1 166 ? 2.386 8.953 5.410 1.00 14.61 144 LEU A C 1
ATOM 767 O O . LEU A 1 166 ? 2.684 10.175 5.427 1.00 14.84 144 LEU A O 1
ATOM 772 N N . ASP A 1 167 ? 2.934 8.040 6.225 1.00 15.16 145 ASP A N 1
ATOM 773 C CA . ASP A 1 167 ? 4.083 8.359 7.064 1.00 16.42 145 ASP A CA 1
ATOM 774 C C . ASP A 1 167 ? 5.317 8.716 6.210 1.00 15.54 145 ASP A C 1
ATOM 775 O O . ASP A 1 167 ? 6.135 9.570 6.594 1.00 15.92 145 ASP A O 1
ATOM 780 N N . GLU A 1 168 ? 5.428 8.112 5.041 1.00 14.00 146 GLU A N 1
ATOM 781 C CA . GLU A 1 168 ? 6.522 8.406 4.107 1.00 13.70 146 GLU A CA 1
ATOM 782 C C . GLU A 1 168 ? 6.178 7.829 2.703 1.00 12.41 146 GLU A C 1
ATOM 783 O O . GLU A 1 168 ? 5.514 6.810 2.580 1.00 12.24 146 GLU A O 1
ATOM 789 N N . TYR A 1 169 ? 6.653 8.508 1.660 1.00 11.84 147 TYR A N 1
ATOM 790 C CA . TYR A 1 169 ? 6.670 7.964 0.290 1.00 10.35 147 TYR A CA 1
ATOM 791 C C . TYR A 1 169 ? 8.141 7.856 -0.012 1.00 10.16 147 TYR A C 1
ATOM 792 O O . TYR A 1 169 ? 8.808 8.889 -0.157 1.00 10.76 147 TYR A O 1
ATOM 801 N N . ALA A 1 170 ? 8.668 6.634 -0.028 1.00 9.76 148 ALA A N 1
ATOM 802 C CA . ALA A 1 170 ? 10.084 6.364 -0.249 1.00 9.74 148 ALA A CA 1
ATOM 803 C C . ALA A 1 170 ? 10.336 6.139 -1.723 1.00 10.11 148 ALA A C 1
ATOM 804 O O . ALA A 1 170 ? 9.574 5.413 -2.394 1.00 10.33 148 ALA A O 1
ATOM 806 N N . ILE A 1 171 ? 11.353 6.793 -2.256 1.00 9.69 149 ILE A N 1
ATOM 807 C CA . ILE A 1 171 ? 11.800 6.502 -3.655 1.00 9.66 149 ILE A CA 1
ATOM 808 C C . ILE A 1 171 ? 13.180 5.857 -3.633 1.00 10.23 149 ILE A C 1
ATOM 809 O O . ILE A 1 171 ? 14.101 6.392 -3.047 1.00 9.60 149 ILE A O 1
ATOM 814 N N . VAL A 1 172 ? 13.330 4.695 -4.268 1.00 10.55 150 VAL A N 1
ATOM 815 C CA . VAL A 1 172 ? 14.624 4.046 -4.393 1.00 11.76 150 VAL A CA 1
ATOM 816 C C . VAL A 1 172 ? 15.296 4.453 -5.682 1.00 12.46 150 VAL A C 1
ATOM 817 O O . VAL A 1 172 ? 14.837 4.087 -6.761 1.00 12.58 150 VAL A O 1
ATOM 821 N N . ASP A 1 173 ? 16.400 5.176 -5.536 1.00 12.34 151 ASP A N 1
ATOM 822 C CA . ASP A 1 173 ? 17.171 5.768 -6.635 1.00 13.54 151 ASP A CA 1
ATOM 823 C C . ASP A 1 173 ? 18.599 5.291 -6.458 1.00 14.46 151 ASP A C 1
ATOM 824 O O . ASP A 1 173 ? 19.426 5.974 -5.847 1.00 13.73 151 ASP A O 1
ATOM 829 N N . LEU A 1 174 ? 18.876 4.095 -6.965 1.00 15.23 152 LEU A N 1
ATOM 830 C CA . LEU A 1 174 ? 20.144 3.431 -6.677 1.00 16.83 152 LEU A CA 1
ATOM 831 C C . LEU A 1 174 ? 21.324 4.255 -7.137 1.00 17.85 152 LEU A C 1
ATOM 832 O O . LEU A 1 174 ? 22.358 4.248 -6.479 1.00 19.09 152 LEU A O 1
ATOM 837 N N . SER A 1 175 ? 21.194 4.916 -8.285 1.00 18.25 153 SER A N 1
ATOM 838 C CA . SER A 1 175 ? 22.338 5.596 -8.873 1.00 20.29 153 SER A CA 1
ATOM 839 C C . SER A 1 175 ? 22.574 6.976 -8.285 1.00 19.93 153 SER A C 1
ATOM 840 O O . SER A 1 175 ? 23.672 7.527 -8.422 1.00 19.54 153 SER A O 1
ATOM 843 N N . GLY A 1 176 ? 21.542 7.577 -7.680 1.00 18.26 154 GLY A N 1
ATOM 844 C CA . GLY A 1 176 ? 21.675 8.950 -7.209 1.00 18.07 154 GLY A CA 1
ATOM 845 C C . GLY A 1 176 ? 21.296 9.920 -8.300 1.00 18.88 154 GLY A C 1
ATOM 846 O O . GLY A 1 176 ? 21.105 11.104 -8.048 1.00 18.51 154 GLY A O 1
ATOM 847 N N . GLU A 1 177 ? 21.192 9.425 -9.537 1.00 18.70 155 GLU A N 1
ATOM 848 C CA . GLU A 1 177 ? 21.060 10.324 -10.662 1.00 20.76 155 GLU A CA 1
ATOM 849 C C . GLU A 1 177 ? 19.633 10.777 -10.957 1.00 19.04 155 GLU A C 1
ATOM 850 O O . GLU A 1 177 ? 19.455 11.747 -11.698 1.00 21.37 155 GLU A O 1
ATOM 856 N N . LEU A 1 178 ? 18.622 10.068 -10.453 1.00 17.66 156 LEU A N 1
ATOM 857 C CA . LEU A 1 178 ? 17.227 10.385 -10.800 1.00 16.87 156 LEU A CA 1
ATOM 858 C C . LEU A 1 178 ? 16.592 11.335 -9.817 1.00 15.61 156 LEU A C 1
ATOM 859 O O . LEU A 1 178 ? 15.659 12.030 -10.145 1.00 14.92 156 LEU A O 1
ATOM 864 N N . ARG A 1 179 ? 17.102 11.409 -8.601 1.00 14.95 157 ARG A N 1
ATOM 865 C CA . ARG A 1 179 ? 16.341 12.123 -7.579 1.00 14.21 157 ARG A CA 1
ATOM 866 C C . ARG A 1 179 ? 16.253 13.640 -7.770 1.00 14.65 157 ARG A C 1
ATOM 867 O O . ARG A 1 179 ? 15.279 14.226 -7.361 1.00 14.70 157 ARG A O 1
ATOM 875 N N . ALA A 1 180 ? 17.245 14.286 -8.386 1.00 15.48 158 ALA A N 1
ATOM 876 C CA . ALA A 1 180 ? 17.153 15.732 -8.572 1.00 16.12 158 ALA A CA 1
ATOM 877 C C . ALA A 1 180 ? 15.929 16.125 -9.378 1.00 16.69 158 ALA A C 1
ATOM 878 O O . ALA A 1 180 ? 15.191 17.023 -8.973 1.00 17.11 158 ALA A O 1
ATOM 880 N N . ARG A 1 181 ? 15.706 15.463 -10.510 1.00 17.78 159 ARG A N 1
ATOM 881 C CA . ARG A 1 181 ? 14.531 15.774 -11.308 1.00 18.55 159 ARG A CA 1
ATOM 882 C C . ARG A 1 181 ? 13.231 15.393 -10.593 1.00 16.89 159 ARG A C 1
ATOM 883 O O . ARG A 1 181 ? 12.243 16.134 -10.672 1.00 16.28 159 ARG A O 1
ATOM 891 N N . GLN A 1 182 ? 13.228 14.256 -9.887 1.00 15.11 160 GLN A N 1
ATOM 892 C CA . GLN A 1 182 ? 12.060 13.835 -9.128 1.00 13.48 160 GLN A CA 1
ATOM 893 C C . GLN A 1 182 ? 11.659 14.884 -8.070 1.00 13.72 160 GLN A C 1
ATOM 894 O O . GLN A 1 182 ? 10.484 15.229 -7.925 1.00 13.11 160 GLN A O 1
ATOM 900 N N . ARG A 1 183 ? 12.654 15.410 -7.361 1.00 13.31 161 ARG A N 1
ATOM 901 C CA . ARG A 1 183 ? 12.439 16.419 -6.333 1.00 14.16 161 ARG A CA 1
ATOM 902 C C . ARG A 1 183 ? 11.838 17.683 -6.939 1.00 14.72 161 ARG A C 1
ATOM 903 O O . ARG A 1 183 ? 10.935 18.265 -6.382 1.00 14.11 161 ARG A O 1
ATOM 911 N N . GLU A 1 184 ? 12.328 18.070 -8.113 1.00 16.32 162 GLU A N 1
ATOM 912 C CA . GLU A 1 184 ? 11.799 19.225 -8.844 1.00 18.62 162 GLU A CA 1
ATOM 913 C C . GLU A 1 184 ? 10.333 19.025 -9.226 1.00 17.97 162 GLU A C 1
ATOM 914 O O . GLU A 1 184 ? 9.517 19.902 -8.985 1.00 16.64 162 GLU A O 1
ATOM 920 N N . THR A 1 185 ? 10.023 17.839 -9.762 1.00 16.76 163 THR A N 1
ATOM 921 C CA . THR A 1 185 ? 8.664 17.468 -10.184 1.00 15.83 163 THR A CA 1
ATOM 922 C C . THR A 1 185 ? 7.720 17.497 -8.974 1.00 15.03 163 THR A C 1
ATOM 923 O O . THR A 1 185 ? 6.643 18.075 -9.022 1.00 15.85 163 THR A O 1
ATOM 927 N N . LEU A 1 186 ? 8.142 16.882 -7.885 1.00 14.88 164 LEU A N 1
ATOM 928 C CA . LEU A 1 186 ? 7.327 16.869 -6.661 1.00 15.20 164 LEU A CA 1
ATOM 929 C C . LEU A 1 186 ? 7.095 18.271 -6.091 1.00 16.31 164 LEU A C 1
ATOM 930 O O . LEU A 1 186 ? 6.023 18.574 -5.572 1.00 16.17 164 LEU A O 1
ATOM 935 N N . GLY A 1 187 ? 8.120 19.106 -6.114 1.00 18.54 165 GLY A N 1
ATOM 936 C CA . GLY A 1 187 ? 7.973 20.467 -5.604 1.00 20.73 165 GLY A CA 1
ATOM 937 C C . GLY A 1 187 ? 6.963 21.260 -6.410 1.00 22.85 165 GLY A C 1
ATOM 938 O O . GLY A 1 187 ? 6.189 22.037 -5.849 1.00 24.96 165 GLY A O 1
ATOM 939 N N . ALA A 1 188 ? 6.971 21.039 -7.724 1.00 24.02 166 ALA A N 1
ATOM 940 C CA . ALA A 1 188 ? 6.108 21.728 -8.678 1.00 25.41 166 ALA A CA 1
ATOM 941 C C . ALA A 1 188 ? 4.672 21.197 -8.678 1.00 26.72 166 ALA A C 1
ATOM 942 O O . ALA A 1 188 ? 3.720 21.976 -8.746 1.00 27.64 166 ALA A O 1
ATOM 944 N N . GLN A 1 189 ? 4.521 19.882 -8.596 1.00 25.40 167 GLN A N 1
ATOM 945 C CA . GLN A 1 189 ? 3.235 19.219 -8.814 1.00 25.11 167 GLN A CA 1
ATOM 946 C C . GLN A 1 189 ? 2.523 18.718 -7.558 1.00 24.87 167 GLN A C 1
ATOM 947 O O . GLN A 1 189 ? 1.329 18.441 -7.609 1.00 25.78 167 GLN A O 1
ATOM 953 N N . ALA A 1 190 ? 3.242 18.611 -6.438 1.00 22.88 168 ALA A N 1
ATOM 954 C CA . ALA A 1 190 ? 2.682 18.128 -5.175 1.00 22.36 168 ALA A CA 1
ATOM 955 C C . ALA A 1 190 ? 3.265 18.952 -4.017 1.00 22.61 168 ALA A C 1
ATOM 956 O O . ALA A 1 190 ? 3.788 18.384 -3.035 1.00 19.84 168 ALA A O 1
ATOM 958 N N . PRO A 1 191 ? 3.244 20.291 -4.144 1.00 25.01 169 PRO A N 1
ATOM 959 C CA . PRO A 1 191 ? 3.837 21.074 -3.051 1.00 26.60 169 PRO A CA 1
ATOM 960 C C . PRO A 1 191 ? 3.130 20.750 -1.746 1.00 26.37 169 PRO A C 1
ATOM 961 O O . PRO A 1 191 ? 1.943 20.497 -1.731 1.00 29.38 169 PRO A O 1
ATOM 965 N N A GLY A 1 192 ? 3.875 20.680 -0.659 0.70 27.83 170 GLY A N 1
ATOM 966 N N B GLY A 1 192 ? 3.855 20.798 -0.642 0.30 26.33 170 GLY A N 1
ATOM 967 C CA A GLY A 1 192 ? 3.250 20.434 0.641 0.70 27.28 170 GLY A CA 1
ATOM 968 C CA B GLY A 1 192 ? 3.264 20.429 0.635 0.30 25.29 170 GLY A CA 1
ATOM 969 C C A GLY A 1 192 ? 2.838 19.001 0.938 0.70 25.66 170 GLY A C 1
ATOM 970 C C B GLY A 1 192 ? 3.447 18.947 0.853 0.30 23.70 170 GLY A C 1
ATOM 971 O O A GLY A 1 192 ? 2.355 18.730 2.023 0.70 26.62 170 GLY A O 1
ATOM 972 O O B GLY A 1 192 ? 4.145 18.550 1.793 0.30 22.08 170 GLY A O 1
ATOM 973 N N . LEU A 1 193 ? 2.916 18.118 -0.055 1.00 22.65 171 LEU A N 1
ATOM 974 C CA . LEU A 1 193 ? 3.054 16.653 0.160 1.00 21.03 171 LEU A CA 1
ATOM 975 C C . LEU A 1 193 ? 4.509 16.221 -0.123 1.00 19.22 171 LEU A C 1
ATOM 976 O O . LEU A 1 193 ? 4.990 15.176 0.358 1.00 19.47 171 LEU A O 1
ATOM 981 N N . ALA A 1 194 ? 5.217 17.040 -0.874 1.00 18.04 172 ALA A N 1
ATOM 982 C CA . ALA A 1 194 ? 6.606 16.791 -1.208 1.00 18.00 172 ALA A CA 1
ATOM 983 C C . ALA A 1 194 ? 7.473 16.507 0.018 1.00 17.99 172 ALA A C 1
ATOM 984 O O . ALA A 1 194 ? 8.431 15.754 -0.051 1.00 17.60 172 ALA A O 1
ATOM 986 N N . ALA A 1 195 ? 7.129 17.118 1.148 1.00 18.11 173 ALA A N 1
ATOM 987 C CA . ALA A 1 195 ? 7.924 16.976 2.375 1.00 18.38 173 ALA A CA 1
ATOM 988 C C . ALA A 1 195 ? 7.861 15.570 2.970 1.00 18.13 173 ALA A C 1
ATOM 989 O O . ALA A 1 195 ? 8.650 15.263 3.845 1.00 19.78 173 ALA A O 1
ATOM 991 N N . ARG A 1 196 ? 6.889 14.760 2.537 1.00 16.98 174 ARG A N 1
ATOM 992 C CA . ARG A 1 196 ? 6.756 13.371 2.969 1.00 16.96 174 ARG A CA 1
ATOM 993 C C . ARG A 1 196 ? 7.638 12.407 2.180 1.00 13.99 174 ARG A C 1
ATOM 994 O O . ARG A 1 196 ? 7.676 11.233 2.505 1.00 13.54 174 ARG A O 1
ATOM 1002 N N . VAL A 1 197 ? 8.298 12.890 1.129 1.00 12.63 175 VAL A N 1
ATOM 1003 C CA . VAL A 1 197 ? 9.091 12.032 0.246 1.00 11.93 175 VAL A CA 1
ATOM 1004 C C . VAL A 1 197 ? 10.512 11.890 0.779 1.00 12.29 175 VAL A C 1
ATOM 1005 O O . VAL A 1 197 ? 11.127 12.884 1.222 1.00 12.45 175 VAL A O 1
ATOM 1009 N N . ARG A 1 198 ? 11.034 10.668 0.795 1.00 12.09 176 ARG A N 1
ATOM 1010 C CA . ARG A 1 198 ? 12.421 10.438 1.143 1.00 12.87 176 ARG A CA 1
ATOM 1011 C C . ARG A 1 198 ? 13.020 9.525 0.101 1.00 12.39 176 ARG A C 1
ATOM 1012 O O . ARG A 1 198 ? 12.316 8.636 -0.446 1.00 11.97 176 ARG A O 1
ATOM 1020 N N . TRP A 1 199 ? 14.299 9.716 -0.197 1.00 11.17 177 TRP A N 1
ATOM 1021 C CA . TRP A 1 199 ? 14.986 8.895 -1.167 1.00 11.37 177 TRP A CA 1
ATOM 1022 C C . TRP A 1 199 ? 15.959 7.934 -0.503 1.00 12.55 177 TRP A C 1
ATOM 1023 O O . TRP A 1 199 ? 16.641 8.278 0.469 1.00 12.60 177 TRP A O 1
ATOM 1034 N N . LEU A 1 200 ? 15.991 6.719 -1.038 1.00 13.26 178 LEU A N 1
ATOM 1035 C CA . LEU A 1 200 ? 16.833 5.640 -0.543 1.00 14.58 178 LEU A CA 1
ATOM 1036 C C . LEU A 1 200 ? 17.865 5.237 -1.576 1.00 15.07 178 LEU A C 1
ATOM 1037 O O . LEU A 1 200 ? 17.574 5.253 -2.763 1.00 14.10 178 LEU A O 1
ATOM 1042 N N . ASP A 1 201 ? 19.043 4.818 -1.106 1.00 15.97 179 ASP A N 1
ATOM 1043 C CA . ASP A 1 201 ? 20.109 4.392 -1.985 1.00 18.47 179 ASP A CA 1
ATOM 1044 C C . ASP A 1 201 ? 20.031 2.877 -2.302 1.00 18.79 179 ASP A C 1
ATOM 1045 O O . ASP A 1 201 ? 20.699 2.401 -3.225 1.00 19.19 179 ASP A O 1
ATOM 1050 N N . ALA A 1 202 ? 19.252 2.143 -1.526 1.00 19.08 180 ALA A N 1
ATOM 1051 C CA . ALA A 1 202 ? 19.105 0.695 -1.702 1.00 19.78 180 ALA A CA 1
ATOM 1052 C C . ALA A 1 202 ? 17.800 0.236 -1.088 1.00 19.33 180 ALA A C 1
ATOM 1053 O O . ALA A 1 202 ? 17.225 0.939 -0.275 1.00 19.05 180 ALA A O 1
ATOM 1055 N N . LEU A 1 203 ? 17.301 -0.932 -1.466 1.00 20.34 181 LEU A N 1
ATOM 1056 C CA . LEU A 1 203 ? 16.144 -1.459 -0.752 1.00 19.19 181 LEU A CA 1
ATOM 1057 C C . LEU A 1 203 ? 16.520 -1.660 0.731 1.00 18.93 181 LEU A C 1
ATOM 1058 O O . LEU A 1 203 ? 17.611 -2.153 1.041 1.00 20.38 181 LEU A O 1
ATOM 1063 N N . PRO A 1 204 ? 15.621 -1.305 1.662 1.00 18.63 182 PRO A N 1
ATOM 1064 C CA . PRO A 1 204 ? 15.833 -1.627 3.090 1.00 18.43 182 PRO A CA 1
ATOM 1065 C C . PRO A 1 204 ? 15.669 -3.146 3.353 1.00 18.45 182 PRO A C 1
ATOM 1066 O O . PRO A 1 204 ? 15.160 -3.854 2.482 1.00 18.04 182 PRO A O 1
ATOM 1070 N N . GLU A 1 205 ? 16.105 -3.611 4.525 1.00 18.73 183 GLU A N 1
ATOM 1071 C CA . GLU A 1 205 ? 15.986 -5.041 4.894 1.00 19.05 183 GLU A CA 1
ATOM 1072 C C . GLU A 1 205 ? 14.540 -5.453 5.082 1.00 18.80 183 GLU A C 1
ATOM 1073 O O . GLU A 1 205 ? 14.149 -6.593 4.786 1.00 18.80 183 GLU A O 1
ATOM 1075 N N . ARG A 1 206 ? 13.736 -4.521 5.578 1.00 18.02 184 ARG A N 1
ATOM 1076 C CA . ARG A 1 206 ? 12.337 -4.792 5.878 1.00 17.29 184 ARG A CA 1
ATOM 1077 C C . ARG A 1 206 ? 11.494 -3.595 5.521 1.00 15.88 184 ARG A C 1
ATOM 1078 O O . ARG A 1 206 ? 11.935 -2.434 5.616 1.00 16.75 184 ARG A O 1
ATOM 1080 N N . PHE A 1 207 ? 10.273 -3.872 5.095 1.00 14.74 185 PHE A N 1
ATOM 1081 C CA . PHE A 1 207 ? 9.335 -2.818 4.692 1.00 13.48 185 PHE A CA 1
ATOM 1082 C C . PHE A 1 207 ? 7.890 -3.233 5.026 1.00 13.51 185 PHE A C 1
ATOM 1083 O O . PHE A 1 207 ? 7.505 -4.410 4.844 1.00 13.42 185 PHE A O 1
ATOM 1091 N N . GLU A 1 208 ? 7.139 -2.277 5.559 1.00 12.92 186 GLU A N 1
ATOM 1092 C CA . GLU A 1 208 ? 5.713 -2.423 5.814 1.00 13.94 186 GLU A CA 1
ATOM 1093 C C . GLU A 1 208 ? 4.979 -1.326 5.067 1.00 12.14 186 GLU A C 1
ATOM 1094 O O . GLU A 1 208 ? 5.078 -0.142 5.405 1.00 12.70 186 GLU A O 1
ATOM 1100 N N . GLY A 1 209 ? 4.233 -1.704 4.037 1.00 10.76 187 GLY A N 1
ATOM 1101 C CA . GLY A 1 209 ? 3.531 -0.734 3.210 1.00 9.77 187 GLY A CA 1
ATOM 1102 C C . GLY A 1 209 ? 3.314 -1.299 1.835 1.00 9.14 187 GLY A C 1
ATOM 1103 O O . GLY A 1 209 ? 3.280 -2.532 1.644 1.00 8.80 187 GLY A O 1
ATOM 1104 N N . VAL A 1 210 ? 3.178 -0.410 0.864 1.00 8.47 188 VAL A N 1
ATOM 1105 C CA . VAL A 1 210 ? 2.886 -0.790 -0.541 1.00 7.81 188 VAL A CA 1
ATOM 1106 C C . VAL A 1 210 ? 4.061 -0.368 -1.442 1.00 7.74 188 VAL A C 1
ATOM 1107 O O . VAL A 1 210 ? 4.482 0.799 -1.455 1.00 7.21 188 VAL A O 1
ATOM 1111 N N . VAL A 1 211 ? 4.602 -1.362 -2.137 1.00 7.49 189 VAL A N 1
ATOM 1112 C CA . VAL A 1 211 ? 5.711 -1.140 -3.067 1.00 8.13 189 VAL A CA 1
ATOM 1113 C C . VAL A 1 211 ? 5.095 -1.035 -4.473 1.00 7.75 189 VAL A C 1
ATOM 1114 O O . VAL A 1 211 ? 4.156 -1.763 -4.833 1.00 7.60 189 VAL A O 1
ATOM 1118 N N . VAL A 1 212 ? 5.619 -0.091 -5.236 1.00 8.20 190 VAL A N 1
ATOM 1119 C CA . VAL A 1 212 ? 5.179 0.172 -6.639 1.00 8.26 190 VAL A CA 1
ATOM 1120 C C . VAL A 1 212 ? 6.396 0.102 -7.587 1.00 8.61 190 VAL A C 1
ATOM 1121 O O . VAL A 1 212 ? 7.438 0.735 -7.348 1.00 8.45 190 VAL A O 1
ATOM 1125 N N . GLY A 1 213 ? 6.323 -0.739 -8.626 1.00 8.79 191 GLY A N 1
ATOM 1126 C CA . GLY A 1 213 ? 7.384 -0.826 -9.631 1.00 9.00 191 GLY A CA 1
ATOM 1127 C C . GLY A 1 213 ? 6.734 -0.685 -10.996 1.00 9.31 191 GLY A C 1
ATOM 1128 O O . GLY A 1 213 ? 6.224 -1.658 -11.535 1.00 9.31 191 GLY A O 1
ATOM 1129 N N . ASN A 1 214 ? 6.734 0.534 -11.536 1.00 9.54 192 ASN A N 1
ATOM 1130 C CA . ASN A 1 214 ? 6.093 0.840 -12.784 1.00 9.62 192 ASN A CA 1
ATOM 1131 C C . ASN A 1 214 ? 7.093 0.916 -13.930 1.00 9.13 192 ASN A C 1
ATOM 1132 O O . ASN A 1 214 ? 7.932 1.806 -13.927 1.00 8.61 192 ASN A O 1
ATOM 1137 N N . GLU A 1 215 ? 7.012 -0.007 -14.884 1.00 9.55 193 GLU A N 1
ATOM 1138 C CA . GLU A 1 215 ? 8.001 -0.103 -15.943 1.00 9.74 193 GLU A CA 1
ATOM 1139 C C . GLU A 1 215 ? 9.450 -0.120 -15.453 1.00 10.02 193 GLU A C 1
ATOM 1140 O O . GLU A 1 215 ? 10.323 0.550 -16.044 1.00 10.01 193 GLU A O 1
ATOM 1146 N N . VAL A 1 216 ? 9.717 -0.879 -14.390 1.00 9.61 194 VAL A N 1
ATOM 1147 C CA . VAL A 1 216 ? 11.076 -1.065 -13.936 1.00 9.89 194 VAL A CA 1
ATOM 1148 C C . VAL A 1 216 ? 11.620 -2.449 -14.246 1.00 9.57 194 VAL A C 1
ATOM 1149 O O . VAL A 1 216 ? 12.832 -2.567 -14.513 1.00 10.18 194 VAL A O 1
ATOM 1153 N N . LEU A 1 217 ? 10.772 -3.474 -14.271 1.00 9.16 195 LEU A N 1
ATOM 1154 C CA . LEU A 1 217 ? 11.239 -4.828 -14.576 1.00 8.99 195 LEU A CA 1
ATOM 1155 C C . LEU A 1 217 ? 11.769 -4.944 -15.998 1.00 8.67 195 LEU A C 1
ATOM 1156 O O . LEU A 1 217 ? 12.812 -5.652 -16.239 1.00 9.18 195 LEU A O 1
ATOM 1161 N N . ASP A 1 218 ? 11.149 -4.192 -16.918 1.00 8.44 196 ASP A N 1
ATOM 1162 C CA . ASP A 1 218 ? 11.509 -4.246 -18.335 1.00 8.43 196 ASP A CA 1
ATOM 1163 C C . ASP A 1 218 ? 12.898 -3.687 -18.630 1.00 9.25 196 ASP A C 1
ATOM 1164 O O . ASP A 1 218 ? 13.416 -3.949 -19.699 1.00 9.50 196 ASP A O 1
ATOM 1169 N N . ALA A 1 219 ? 13.490 -2.959 -17.685 1.00 9.53 197 ALA A N 1
ATOM 1170 C CA . ALA A 1 219 ? 14.800 -2.290 -17.941 1.00 10.41 197 ALA A CA 1
ATOM 1171 C C . ALA A 1 219 ? 15.917 -2.943 -17.160 1.00 10.81 197 ALA A C 1
ATOM 1172 O O . ALA A 1 219 ? 17.063 -2.483 -17.203 1.00 10.83 197 ALA A O 1
ATOM 1174 N N . MET A 1 220 ? 15.588 -4.037 -16.482 1.00 10.84 198 MET A N 1
ATOM 1175 C CA . MET A 1 220 ? 16.623 -4.814 -15.794 1.00 10.83 198 MET A CA 1
ATOM 1176 C C . MET A 1 220 ? 17.354 -5.740 -16.779 1.00 9.95 198 MET A C 1
ATOM 1177 O O . MET A 1 220 ? 16.758 -6.251 -17.731 1.00 8.89 198 MET A O 1
ATOM 1182 N N . PRO A 1 221 ? 18.670 -5.892 -16.591 1.00 9.55 199 PRO A N 1
ATOM 1183 C CA . PRO A 1 221 ? 19.440 -6.597 -17.608 1.00 9.29 199 PRO A CA 1
ATOM 1184 C C . PRO A 1 221 ? 18.908 -7.983 -17.894 1.00 9.21 199 PRO A C 1
ATOM 1185 O O . PRO A 1 221 ? 18.518 -8.714 -16.974 1.00 9.07 199 PRO A O 1
ATOM 1189 N N . VAL A 1 222 ? 18.895 -8.348 -19.169 1.00 8.84 200 VAL A N 1
ATOM 1190 C CA . VAL A 1 222 ? 18.494 -9.697 -19.574 1.00 9.21 200 VAL A CA 1
ATOM 1191 C C . VAL A 1 222 ? 19.687 -10.410 -20.202 1.00 9.18 200 VAL A C 1
ATOM 1192 O O . VAL A 1 222 ? 20.619 -9.753 -20.683 1.00 8.56 200 VAL A O 1
ATOM 1196 N N . ARG A 1 223 ? 19.667 -11.743 -20.160 1.00 9.44 201 ARG A N 1
ATOM 1197 C CA A ARG A 1 223 ? 20.606 -12.517 -20.964 0.50 9.78 201 ARG A CA 1
ATOM 1198 C CA B ARG A 1 223 ? 20.596 -12.530 -20.966 0.50 9.43 201 ARG A CA 1
ATOM 1199 C C . ARG A 1 223 ? 19.849 -12.964 -22.215 1.00 9.47 201 ARG A C 1
ATOM 1200 O O . ARG A 1 223 ? 18.628 -13.060 -22.215 1.00 9.68 201 ARG A O 1
ATOM 1215 N N . LEU A 1 224 ? 20.568 -13.210 -23.290 1.00 9.29 202 LEU A N 1
ATOM 1216 C CA . LEU A 1 224 ? 19.974 -13.720 -24.496 1.00 9.42 202 LEU A CA 1
ATOM 1217 C C . LEU A 1 224 ? 20.369 -15.172 -24.688 1.00 9.71 202 LEU A C 1
ATOM 1218 O O . LEU A 1 224 ? 21.502 -15.590 -24.413 1.00 9.63 202 LEU A O 1
ATOM 1223 N N . VAL A 1 225 ? 19.426 -15.953 -25.181 1.00 10.44 203 VAL A N 1
ATOM 1224 C CA . VAL A 1 225 ? 19.688 -17.367 -25.395 1.00 10.98 203 VAL A CA 1
ATOM 1225 C C . VAL A 1 225 ? 19.225 -17.733 -26.789 1.00 11.82 203 VAL A C 1
ATOM 1226 O O . VAL A 1 225 ? 18.234 -17.174 -27.283 1.00 12.01 203 VAL A O 1
ATOM 1230 N N . ALA A 1 226 ? 19.956 -18.632 -27.442 1.00 12.85 204 ALA A N 1
ATOM 1231 C CA . ALA A 1 226 ? 19.669 -18.976 -28.828 1.00 13.66 204 ALA A CA 1
ATOM 1232 C C . ALA A 1 226 ? 19.639 -20.486 -28.970 1.00 15.22 204 ALA A C 1
ATOM 1233 O O . ALA A 1 226 ? 20.500 -21.181 -28.436 1.00 14.57 204 ALA A O 1
ATOM 1235 N N . LYS A 1 227 ? 18.685 -20.967 -29.740 1.00 16.65 205 LYS A N 1
ATOM 1236 C CA . LYS A 1 227 ? 18.523 -22.415 -29.976 1.00 19.30 205 LYS A CA 1
ATOM 1237 C C . LYS A 1 227 ? 19.320 -22.837 -31.172 1.00 21.31 205 LYS A C 1
ATOM 1238 O O . LYS A 1 227 ? 18.987 -22.473 -32.302 1.00 20.40 205 LYS A O 1
ATOM 1244 N N . GLN A 1 228 ? 20.390 -23.583 -30.919 1.00 23.67 206 GLN A N 1
ATOM 1245 C CA A GLN A 1 228 ? 21.228 -24.199 -31.943 0.50 24.43 206 GLN A CA 1
ATOM 1246 C CA B GLN A 1 228 ? 21.103 -24.142 -32.050 0.50 24.98 206 GLN A CA 1
ATOM 1247 C C . GLN A 1 228 ? 20.806 -25.655 -32.113 1.00 25.55 206 GLN A C 1
ATOM 1248 O O . GLN A 1 228 ? 20.098 -26.220 -31.234 1.00 25.27 206 GLN A O 1
ATOM 1259 N N . ALA A 1 229 ? 21.241 -26.274 -33.205 1.00 27.55 207 ALA A N 1
ATOM 1260 C CA . ALA A 1 229 ? 21.040 -27.703 -33.417 1.00 29.23 207 ALA A CA 1
ATOM 1261 C C . ALA A 1 229 ? 21.496 -28.481 -32.192 1.00 31.60 207 ALA A C 1
ATOM 1262 O O . ALA A 1 229 ? 20.761 -29.336 -31.681 1.00 32.70 207 ALA A O 1
ATOM 1264 N N . ARG A 1 230 ? 22.708 -28.154 -31.720 1.00 32.92 208 ARG A N 1
ATOM 1265 C CA . ARG A 1 230 ? 23.326 -28.835 -30.579 1.00 33.29 208 ARG A CA 1
ATOM 1266 C C . ARG A 1 230 ? 22.625 -28.576 -29.255 1.00 33.83 208 ARG A C 1
ATOM 1267 O O . ARG A 1 230 ? 23.010 -29.161 -28.239 1.00 35.37 208 ARG A O 1
ATOM 1269 N N . GLY A 1 231 ? 21.622 -27.689 -29.258 1.00 32.36 209 GLY A N 1
ATOM 1270 C CA . GLY A 1 231 ? 20.884 -27.313 -28.071 1.00 29.68 209 GLY A CA 1
ATOM 1271 C C . GLY A 1 231 ? 21.001 -25.809 -27.821 1.00 26.65 209 GLY A C 1
ATOM 1272 O O . GLY A 1 231 ? 21.640 -25.073 -28.614 1.00 24.95 209 GLY A O 1
ATOM 1273 N N . TRP A 1 232 ? 20.402 -25.371 -26.713 1.00 24.98 210 TRP A N 1
ATOM 1274 C CA . TRP A 1 232 ? 20.447 -23.949 -26.319 1.00 21.71 210 TRP A CA 1
ATOM 1275 C C . TRP A 1 232 ? 21.831 -23.504 -26.004 1.00 21.06 210 TRP A C 1
ATOM 1276 O O . TRP A 1 232 ? 22.631 -24.275 -25.498 1.00 21.86 210 TRP A O 1
ATOM 1287 N N . CYS A 1 233 ? 22.140 -22.258 -26.338 1.00 18.26 211 CYS A N 1
ATOM 1288 C CA . CYS A 1 233 ? 23.381 -21.649 -25.912 1.00 17.71 211 CYS A CA 1
ATOM 1289 C C . CYS A 1 233 ? 23.146 -20.197 -25.571 1.00 14.77 211 CYS A C 1
ATOM 1290 O O . CYS A 1 233 ? 22.043 -19.689 -25.737 1.00 13.65 211 CYS A O 1
ATOM 1293 N N . GLU A 1 234 ? 24.196 -19.539 -25.106 1.00 13.39 212 GLU A N 1
ATOM 1294 C CA . GLU A 1 234 ? 24.069 -18.133 -24.725 1.00 11.75 212 GLU A CA 1
ATOM 1295 C C . GLU A 1 234 ? 24.536 -17.238 -25.858 1.00 10.99 212 GLU A C 1
ATOM 1296 O O . GLU A 1 234 ? 25.604 -17.458 -26.437 1.00 10.66 212 GLU A O 1
ATOM 1302 N N . ARG A 1 235 ? 23.725 -16.210 -26.145 1.00 10.12 213 ARG A N 1
ATOM 1303 C CA . ARG A 1 235 ? 24.056 -15.173 -27.054 1.00 9.90 213 ARG A CA 1
ATOM 1304 C C . ARG A 1 235 ? 24.628 -13.981 -26.260 1.00 9.76 213 ARG A C 1
ATOM 1305 O O . ARG A 1 235 ? 23.917 -13.329 -25.515 1.00 9.43 213 ARG A O 1
ATOM 1313 N N . GLY A 1 236 ? 25.920 -13.723 -26.463 1.00 9.42 214 GLY A N 1
ATOM 1314 C CA . GLY A 1 236 ? 26.595 -12.609 -25.818 1.00 8.77 214 GLY A CA 1
ATOM 1315 C C . GLY A 1 236 ? 27.134 -11.649 -26.822 1.00 8.35 214 GLY A C 1
ATOM 1316 O O . GLY A 1 236 ? 26.658 -11.554 -27.975 1.00 8.48 214 GLY A O 1
ATOM 1317 N N . VAL A 1 237 ? 28.084 -10.844 -26.372 1.00 8.26 215 VAL A N 1
ATOM 1318 C CA . VAL A 1 237 ? 28.631 -9.769 -27.164 1.00 8.19 215 VAL A CA 1
ATOM 1319 C C . VAL A 1 237 ? 30.136 -9.939 -27.341 1.00 8.78 215 VAL A C 1
ATOM 1320 O O . VAL A 1 237 ? 30.860 -10.152 -26.352 1.00 8.28 215 VAL A O 1
ATOM 1324 N N . SER A 1 238 ? 30.577 -9.830 -28.601 1.00 9.41 216 SER A N 1
ATOM 1325 C CA . SER A 1 238 ? 31.972 -9.839 -28.982 1.00 10.10 216 SER A CA 1
ATOM 1326 C C . SER A 1 238 ? 32.301 -8.593 -29.807 1.00 10.75 216 SER A C 1
ATOM 1327 O O . SER A 1 238 ? 31.452 -7.741 -30.002 1.00 10.45 216 SER A O 1
ATOM 1330 N N . ILE A 1 239 ? 33.548 -8.465 -30.247 1.00 12.24 217 ILE A N 1
ATOM 1331 C CA . ILE A 1 239 ? 33.948 -7.395 -31.152 1.00 13.85 217 ILE A CA 1
ATOM 1332 C C . ILE A 1 239 ? 34.440 -8.058 -32.426 1.00 14.04 217 ILE A C 1
ATOM 1333 O O . ILE A 1 239 ? 35.160 -9.051 -32.359 1.00 13.82 217 ILE A O 1
ATOM 1338 N N . ASP A 1 240 ? 34.080 -7.525 -33.581 1.00 14.48 218 ASP A N 1
ATOM 1339 C CA . ASP A 1 240 ? 34.619 -8.033 -34.837 1.00 16.33 218 ASP A CA 1
ATOM 1340 C C . ASP A 1 240 ? 35.946 -7.364 -35.210 1.00 17.14 218 ASP A C 1
ATOM 1341 O O . ASP A 1 240 ? 36.519 -6.571 -34.443 1.00 15.87 218 ASP A O 1
ATOM 1346 N N . ASP A 1 241 ? 36.463 -7.739 -36.386 1.00 19.58 219 ASP A N 1
ATOM 1347 C CA A ASP A 1 241 ? 37.788 -7.323 -36.804 0.70 21.45 219 ASP A CA 1
ATOM 1348 C CA B ASP A 1 241 ? 37.792 -7.315 -36.785 0.30 20.45 219 ASP A CA 1
ATOM 1349 C C . ASP A 1 241 ? 37.830 -5.834 -37.136 1.00 21.94 219 ASP A C 1
ATOM 1350 O O . ASP A 1 241 ? 38.906 -5.253 -37.187 1.00 23.34 219 ASP A O 1
ATOM 1359 N N . ALA A 1 242 ? 36.656 -5.222 -37.348 1.00 20.59 220 ALA A N 1
ATOM 1360 C CA . ALA A 1 242 ? 36.557 -3.745 -37.524 1.00 21.57 220 ALA A CA 1
ATOM 1361 C C . ALA A 1 242 ? 36.221 -3.023 -36.239 1.00 21.61 220 ALA A C 1
ATOM 1362 O O . ALA A 1 242 ? 35.881 -1.827 -36.263 1.00 22.01 220 ALA A O 1
ATOM 1364 N N . GLY A 1 243 ? 36.257 -3.733 -35.114 1.00 19.66 221 GLY A N 1
ATOM 1365 C CA . GLY A 1 243 ? 35.979 -3.112 -33.835 1.00 18.41 221 GLY A CA 1
ATOM 1366 C C . GLY A 1 243 ? 34.502 -2.896 -33.528 1.00 17.18 221 GLY A C 1
ATOM 1367 O O . GLY A 1 243 ? 34.174 -2.216 -32.562 1.00 17.70 221 GLY A O 1
ATOM 1368 N N . ALA A 1 244 ? 33.593 -3.483 -34.296 1.00 14.88 222 ALA A N 1
ATOM 1369 C CA . ALA A 1 244 ? 32.163 -3.290 -34.046 1.00 13.81 222 ALA A CA 1
ATOM 1370 C C . ALA A 1 244 ? 31.661 -4.339 -33.079 1.00 12.71 222 ALA A C 1
ATOM 1371 O O . ALA A 1 244 ? 32.153 -5.459 -33.084 1.00 11.58 222 ALA A O 1
ATOM 1373 N N . PHE A 1 245 ? 30.656 -3.963 -32.285 1.00 12.08 223 PHE A N 1
ATOM 1374 C CA . PHE A 1 245 ? 30.009 -4.968 -31.420 1.00 11.84 223 PHE A CA 1
ATOM 1375 C C . PHE A 1 245 ? 29.285 -5.944 -32.357 1.00 11.94 223 PHE A C 1
ATOM 1376 O O . PHE A 1 245 ? 28.683 -5.512 -33.351 1.00 12.09 223 PHE A O 1
ATOM 1384 N N . VAL A 1 246 ? 29.305 -7.223 -32.004 1.00 11.84 224 VAL A N 1
ATOM 1385 C CA A VAL A 1 246 ? 28.585 -8.277 -32.736 0.60 11.57 224 VAL A CA 1
ATOM 1386 C CA B VAL A 1 246 ? 28.503 -8.225 -32.718 0.40 11.65 224 VAL A CA 1
ATOM 1387 C C . VAL A 1 246 ? 27.990 -9.235 -31.710 1.00 11.40 224 VAL A C 1
ATOM 1388 O O . VAL A 1 246 ? 28.610 -9.443 -30.667 1.00 10.94 224 VAL A O 1
ATOM 1395 N N . PHE A 1 247 ? 26.790 -9.776 -31.961 1.00 10.97 225 PHE A N 1
ATOM 1396 C CA . PHE A 1 247 ? 26.338 -10.898 -31.132 1.00 10.66 225 PHE A CA 1
ATOM 1397 C C . PHE A 1 247 ? 27.191 -12.124 -31.452 1.00 10.59 225 PHE A C 1
ATOM 1398 O O . PHE A 1 247 ? 27.630 -12.293 -32.592 1.00 10.37 225 PHE A O 1
ATOM 1406 N N . ALA A 1 248 ? 27.387 -12.983 -30.464 1.00 10.16 226 ALA A N 1
ATOM 1407 C CA . ALA A 1 248 ? 28.165 -14.187 -30.637 1.00 10.78 226 ALA A CA 1
ATOM 1408 C C . ALA A 1 248 ? 27.624 -15.226 -29.741 1.00 11.32 226 ALA A C 1
ATOM 1409 O O . ALA A 1 248 ? 27.415 -14.962 -28.558 1.00 10.62 226 ALA A O 1
ATOM 1411 N N . ASP A 1 249 ? 27.402 -16.423 -30.286 1.00 12.03 227 ASP A N 1
ATOM 1412 C CA . ASP A 1 249 ? 26.771 -17.494 -29.523 1.00 13.27 227 ASP A CA 1
ATOM 1413 C C . ASP A 1 249 ? 27.812 -18.447 -28.950 1.00 14.93 227 ASP A C 1
ATOM 1414 O O . ASP A 1 249 ? 28.748 -18.806 -29.653 1.00 15.16 227 ASP A O 1
ATOM 1419 N N . ARG A 1 250 ? 27.659 -18.817 -27.671 1.00 16.48 228 ARG A N 1
ATOM 1420 C CA . ARG A 1 250 ? 28.625 -19.679 -26.965 1.00 19.87 228 ARG A CA 1
ATOM 1421 C C . ARG A 1 250 ? 27.892 -20.695 -26.114 1.00 20.64 228 ARG A C 1
ATOM 1422 O O . ARG A 1 250 ? 26.856 -20.371 -25.545 1.00 18.34 228 ARG A O 1
ATOM 1430 N N . PRO A 1 251 ? 28.440 -21.919 -25.974 1.00 21.89 229 PRO A N 1
ATOM 1431 C CA . PRO A 1 251 ? 27.817 -22.834 -25.030 1.00 23.53 229 PRO A CA 1
ATOM 1432 C C . PRO A 1 251 ? 27.777 -22.269 -23.619 1.00 24.29 229 PRO A C 1
ATOM 1433 O O . PRO A 1 251 ? 28.652 -21.478 -23.234 1.00 22.80 229 PRO A O 1
ATOM 1437 N N . PHE A 1 252 ? 26.767 -22.681 -22.854 1.00 25.05 230 PHE A N 1
ATOM 1438 C CA . PHE A 1 252 ? 26.627 -22.260 -21.466 1.00 30.08 230 PHE A CA 1
ATOM 1439 C C . PHE A 1 252 ? 27.824 -22.693 -20.631 1.00 33.65 230 PHE A C 1
ATOM 1440 O O . PHE A 1 252 ? 28.38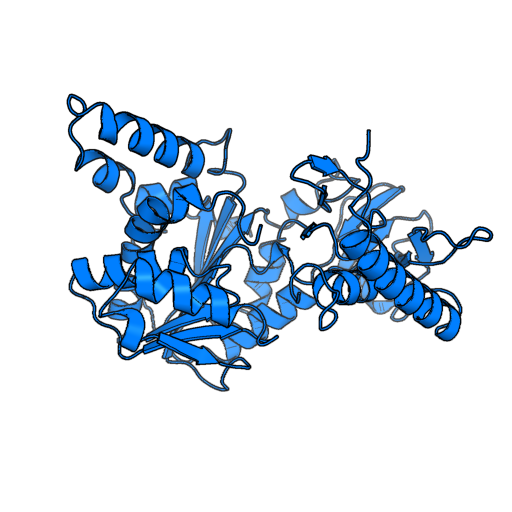6 -23.750 -20.886 1.00 35.52 230 PHE A O 1
ATOM 1448 N N . ALA A 1 253 ? 28.241 -21.834 -19.703 1.00 38.06 231 ALA A N 1
ATOM 1449 C CA . ALA A 1 253 ? 29.267 -22.189 -18.724 1.00 42.45 231 ALA A CA 1
ATOM 1450 C C . ALA A 1 253 ? 28.678 -23.295 -17.873 1.00 47.13 231 ALA A C 1
ATOM 1451 O O . ALA A 1 253 ? 29.207 -24.409 -17.831 1.00 51.69 231 ALA A O 1
ATOM 1453 N N . ARG A 1 254 ? 27.565 -22.981 -17.208 1.00 48.87 232 ARG A N 1
ATOM 1454 C CA . ARG A 1 254 ? 26.828 -23.957 -16.425 1.00 51.76 232 ARG A CA 1
ATOM 1455 C C . ARG A 1 254 ? 25.917 -24.732 -17.372 1.00 53.32 232 ARG A C 1
ATOM 1456 O O . ARG A 1 254 ? 24.833 -24.262 -17.716 1.00 50.80 232 ARG A O 1
ATOM 1458 N N . ALA A 1 255 ? 26.363 -25.911 -17.807 1.00 56.82 233 ALA A N 1
ATOM 1459 C CA . ALA A 1 255 ? 25.533 -26.794 -18.643 1.00 57.76 233 ALA A CA 1
ATOM 1460 C C . ALA A 1 255 ? 24.152 -27.016 -18.001 1.00 59.16 233 ALA A C 1
ATOM 1461 O O . ALA A 1 255 ? 23.166 -27.245 -18.702 1.00 63.14 233 ALA A O 1
ATOM 1463 N N . GLU A 1 256 ? 24.090 -26.920 -16.671 1.00 58.22 234 GLU A N 1
ATOM 1464 C CA . GLU A 1 256 ? 22.827 -26.891 -15.935 1.00 56.76 234 GLU A CA 1
ATOM 1465 C C . GLU A 1 256 ? 21.840 -25.861 -16.485 1.00 56.16 234 GLU A C 1
ATOM 1466 O O . GLU A 1 256 ? 20.652 -26.147 -16.581 1.00 58.71 234 GLU A O 1
ATOM 1468 N N . GLU A 1 257 ? 22.330 -24.670 -16.851 1.00 54.88 235 GLU A N 1
ATOM 1469 C CA . GLU A 1 257 ? 21.466 -23.554 -17.296 1.00 49.54 235 GLU A CA 1
ATOM 1470 C C . GLU A 1 257 ? 20.723 -23.792 -18.620 1.00 46.55 235 GLU A C 1
ATOM 1471 O O . GLU A 1 257 ? 19.752 -23.102 -18.912 1.00 44.40 235 GLU A O 1
ATOM 1477 N N . ALA A 1 258 ? 21.173 -24.752 -19.422 1.00 45.14 236 ALA A N 1
ATOM 1478 C CA . ALA A 1 258 ? 20.416 -25.172 -20.607 1.00 43.99 236 ALA A CA 1
ATOM 1479 C C . ALA A 1 258 ? 19.147 -25.959 -20.225 1.00 43.97 236 ALA A C 1
ATOM 1480 O O . ALA A 1 258 ? 18.151 -25.936 -20.966 1.00 43.39 236 ALA A O 1
ATOM 1482 N N . ALA A 1 259 ? 19.164 -26.638 -19.075 1.00 44.65 237 ALA A N 1
ATOM 1483 C CA . ALA A 1 259 ? 18.031 -27.486 -18.674 1.00 44.85 237 ALA A CA 1
ATOM 1484 C C . ALA A 1 259 ? 16.754 -26.666 -18.543 1.00 44.21 237 ALA A C 1
ATOM 1485 O O . ALA A 1 259 ? 15.695 -27.075 -19.046 1.00 45.17 237 ALA A O 1
ATOM 1487 N N . ARG A 1 260 ? 16.855 -25.504 -17.893 1.00 41.75 238 ARG A N 1
ATOM 1488 C CA . ARG A 1 260 ? 15.687 -24.636 -17.723 1.00 39.75 238 ARG A CA 1
ATOM 1489 C C . ARG A 1 260 ? 15.058 -24.217 -19.058 1.00 36.74 238 ARG A C 1
ATOM 1490 O O . ARG A 1 260 ? 13.903 -23.826 -19.084 1.00 36.38 238 ARG A O 1
ATOM 1498 N N . LEU A 1 261 ? 15.806 -24.296 -20.159 1.00 33.58 239 LEU A N 1
ATOM 1499 C CA . LEU A 1 261 ? 15.278 -23.899 -21.465 1.00 32.65 239 LEU A CA 1
ATOM 1500 C C . LEU A 1 261 ? 14.577 -25.031 -22.228 1.00 34.33 239 LEU A C 1
ATOM 1501 O O . LEU A 1 261 ? 13.886 -24.778 -23.227 1.00 32.87 239 LEU A O 1
ATOM 1506 N N . ALA A 1 262 ? 14.739 -26.270 -21.751 1.00 36.95 240 ALA A N 1
ATOM 1507 C CA . ALA A 1 262 ? 14.201 -27.461 -22.437 1.00 39.59 240 ALA A CA 1
ATOM 1508 C C . ALA A 1 262 ? 12.702 -27.373 -22.702 1.00 40.54 240 ALA A C 1
ATOM 1509 O O . ALA A 1 262 ? 12.234 -27.868 -23.723 1.00 44.25 240 ALA A O 1
ATOM 1511 N N . GLY A 1 263 ? 11.961 -26.736 -21.796 1.00 40.02 241 GLY A N 1
ATOM 1512 C CA . GLY A 1 263 ? 10.510 -26.615 -21.902 1.00 39.75 241 GLY A CA 1
ATOM 1513 C C . GLY A 1 263 ? 9.996 -25.757 -23.051 1.00 40.36 241 GLY A C 1
ATOM 1514 O O . GLY A 1 263 ? 8.807 -25.821 -23.392 1.00 40.91 241 GLY A O 1
ATOM 1515 N N . ILE A 1 264 ? 10.876 -24.973 -23.669 1.00 37.06 242 ILE A N 1
ATOM 1516 C CA . ILE A 1 264 ? 10.473 -24.042 -24.713 1.00 36.30 242 ILE A CA 1
ATOM 1517 C C . ILE A 1 264 ? 10.279 -24.757 -26.051 1.00 37.90 242 ILE A C 1
ATOM 1518 O O . ILE A 1 264 ? 11.160 -25.470 -26.527 1.00 36.36 242 ILE A O 1
ATOM 1523 N N . ASP A 1 265 ? 9.103 -24.558 -26.642 1.00 40.08 243 ASP A N 1
ATOM 1524 C CA . ASP A 1 265 ? 8.752 -25.152 -27.933 1.00 41.69 243 ASP A CA 1
ATOM 1525 C C . ASP A 1 265 ? 9.422 -24.305 -29.015 1.00 39.15 243 ASP A C 1
ATOM 1526 O O . ASP A 1 265 ? 8.767 -23.480 -29.673 1.00 40.39 243 ASP A O 1
ATOM 1531 N N . ALA A 1 266 ? 10.737 -24.479 -29.165 1.00 33.62 244 ALA A N 1
ATOM 1532 C CA . ALA A 1 266 ? 11.517 -23.637 -30.061 1.00 30.74 244 ALA A CA 1
ATOM 1533 C C . ALA A 1 266 ? 12.170 -24.465 -31.144 1.00 28.99 244 ALA A C 1
ATOM 1534 O O . ALA A 1 266 ? 12.841 -25.449 -30.856 1.00 28.28 244 ALA A O 1
ATOM 1536 N N . ASP A 1 267 ? 12.001 -24.019 -32.376 1.00 27.45 245 ASP A N 1
ATOM 1537 C CA . ASP A 1 267 ? 12.786 -24.521 -33.485 1.00 28.21 245 ASP A CA 1
ATOM 1538 C C . ASP A 1 267 ? 14.173 -23.882 -33.492 1.00 25.53 245 ASP A C 1
ATOM 1539 O O . ASP A 1 267 ? 14.404 -22.814 -32.912 1.00 21.67 245 ASP A O 1
ATOM 1544 N N . GLU A 1 268 ? 15.094 -24.565 -34.155 1.00 23.26 246 GLU A N 1
ATOM 1545 C CA . GLU A 1 268 ? 16.432 -24.066 -34.365 1.00 22.83 246 GLU A CA 1
ATOM 1546 C C . GLU A 1 268 ? 16.325 -22.636 -34.860 1.00 21.27 246 GLU A C 1
ATOM 1547 O O . GLU A 1 268 ? 15.487 -22.345 -35.690 1.00 21.83 246 GLU A O 1
ATOM 1553 N N . GLY A 1 269 ? 17.163 -21.760 -34.319 1.00 20.31 247 GLY A N 1
ATOM 1554 C CA . GLY A 1 269 ? 17.234 -20.347 -34.723 1.00 18.60 247 GLY A CA 1
ATOM 1555 C C . GLY A 1 269 ? 16.519 -19.375 -33.814 1.00 17.16 247 GLY A C 1
ATOM 1556 O O . GLY A 1 269 ? 16.795 -18.190 -33.875 1.00 16.71 247 GLY A O 1
ATOM 1557 N N . TYR A 1 270 ? 15.612 -19.888 -32.991 1.00 16.11 248 TYR A N 1
ATOM 1558 C CA . TYR A 1 270 ? 14.901 -19.116 -31.961 1.00 15.32 248 TYR A CA 1
ATOM 1559 C C . TYR A 1 270 ? 15.874 -18.374 -31.074 1.00 13.80 248 TYR A C 1
ATOM 1560 O O . TYR A 1 270 ? 16.875 -18.928 -30.621 1.00 13.00 248 TYR A O 1
ATOM 1569 N N . VAL A 1 271 ? 15.560 -17.112 -30.813 1.00 13.43 249 VAL A N 1
ATOM 1570 C CA . VAL A 1 271 ? 16.395 -16.274 -29.968 1.00 12.83 249 VAL A CA 1
ATOM 1571 C C . VAL A 1 271 ? 15.449 -15.571 -29.011 1.00 12.87 249 VAL A C 1
ATOM 1572 O O . VAL A 1 271 ? 14.410 -15.101 -29.423 1.00 12.58 249 VAL A O 1
ATOM 1576 N N . THR A 1 272 ? 15.778 -15.568 -27.720 1.00 12.48 250 THR A N 1
ATOM 1577 C CA . THR A 1 272 ? 14.884 -14.989 -26.728 1.00 12.31 250 THR A CA 1
ATOM 1578 C C . THR A 1 272 ? 15.670 -14.553 -25.495 1.00 12.02 250 THR A C 1
ATOM 1579 O O . THR A 1 272 ? 16.907 -14.665 -25.439 1.00 11.28 250 THR A O 1
ATOM 1583 N N . GLU A 1 273 ? 14.956 -14.045 -24.502 1.00 11.82 251 GLU A N 1
ATOM 1584 C CA . GLU A 1 273 ? 15.576 -13.450 -23.322 1.00 11.93 251 GLU A CA 1
ATOM 1585 C C . GLU A 1 273 ? 15.261 -14.280 -22.119 1.00 11.78 251 GLU A C 1
ATOM 1586 O O . GLU A 1 273 ? 14.161 -14.847 -22.031 1.00 12.85 251 GLU A O 1
ATOM 1592 N N . THR A 1 274 ? 16.230 -14.360 -21.200 1.00 11.33 252 THR A N 1
ATOM 1593 C CA . THR A 1 274 ? 15.987 -14.730 -19.829 1.00 11.20 252 THR A CA 1
ATOM 1594 C C . THR A 1 274 ? 16.121 -13.498 -18.893 1.00 10.63 252 THR A C 1
ATOM 1595 O O . THR A 1 274 ? 16.798 -12.507 -19.215 1.00 10.02 252 THR A O 1
ATOM 1599 N N . HIS A 1 275 ? 15.447 -13.596 -17.747 1.00 11.41 253 HIS A N 1
ATOM 1600 C CA . HIS A 1 275 ? 15.211 -12.470 -16.826 1.00 11.24 253 HIS A CA 1
ATOM 1601 C C . HIS A 1 275 ? 15.709 -12.697 -15.430 1.00 11.51 253 HIS A C 1
ATOM 1602 O O . HIS A 1 275 ? 15.010 -12.388 -14.451 1.00 10.95 253 HIS A O 1
ATOM 1609 N N . ASP A 1 276 ? 16.922 -13.250 -15.301 1.00 11.35 254 ASP A N 1
ATOM 1610 C CA . ASP A 1 276 ? 17.495 -13.548 -13.969 1.00 11.58 254 ASP A CA 1
ATOM 1611 C C . ASP A 1 276 ? 17.511 -12.300 -13.068 1.00 9.85 254 ASP A C 1
ATOM 1612 O O . ASP A 1 276 ? 17.218 -12.414 -11.863 1.00 9.40 254 ASP A O 1
ATOM 1617 N N . ALA A 1 277 ? 17.837 -11.127 -13.621 1.00 9.25 255 ALA A N 1
ATOM 1618 C CA . ALA A 1 277 ? 17.989 -9.931 -12.788 1.00 8.64 255 ALA A CA 1
ATOM 1619 C C . ALA A 1 277 ? 16.649 -9.493 -12.233 1.00 8.44 255 ALA A C 1
ATOM 1620 O O . ALA A 1 277 ? 16.543 -9.103 -11.076 1.00 8.11 255 ALA A O 1
ATOM 1622 N N . ALA A 1 278 ? 15.635 -9.520 -13.072 1.00 8.51 256 ALA A N 1
ATOM 1623 C CA . ALA A 1 278 ? 14.274 -9.202 -12.607 1.00 9.04 256 ALA A CA 1
ATOM 1624 C C . ALA A 1 278 ? 13.749 -10.170 -11.576 1.00 9.63 256 ALA A C 1
ATOM 1625 O O . ALA A 1 278 ? 13.077 -9.779 -10.605 1.00 8.92 256 ALA A O 1
ATOM 1627 N N . VAL A 1 279 ? 13.984 -11.457 -11.810 1.00 9.63 257 VAL A N 1
ATOM 1628 C CA . VAL A 1 279 ? 13.632 -12.479 -10.847 1.00 10.23 257 VAL A CA 1
ATOM 1629 C C . VAL A 1 279 ? 14.311 -12.224 -9.475 1.00 9.73 257 VAL A C 1
ATOM 1630 O O . VAL A 1 279 ? 13.663 -12.293 -8.402 1.00 10.04 257 VAL A O 1
ATOM 1634 N N . ALA A 1 280 ? 15.611 -11.920 -9.509 1.00 9.37 258 ALA A N 1
ATOM 1635 C CA . ALA A 1 280 ? 16.407 -11.661 -8.326 1.00 9.31 258 ALA A CA 1
ATOM 1636 C C . ALA A 1 280 ? 15.803 -10.497 -7.601 1.00 9.31 258 ALA A C 1
ATOM 1637 O O . ALA A 1 280 ? 15.677 -10.519 -6.372 1.00 9.19 258 ALA A O 1
ATOM 1639 N N . PHE A 1 281 ? 15.402 -9.484 -8.378 1.00 9.30 259 PHE A N 1
ATOM 1640 C CA . PHE A 1 281 ? 14.791 -8.267 -7.790 1.00 9.39 259 PHE A CA 1
ATOM 1641 C C . PHE A 1 281 ? 13.472 -8.532 -7.102 1.00 9.32 259 PHE A C 1
ATOM 1642 O O . PHE A 1 281 ? 13.261 -8.097 -5.974 1.00 9.13 259 PHE A O 1
ATOM 1650 N N . VAL A 1 282 ? 12.589 -9.277 -7.753 1.00 9.19 260 VAL A N 1
ATOM 1651 C CA . VAL A 1 282 ? 11.298 -9.611 -7.166 1.00 9.28 260 VAL A CA 1
ATOM 1652 C C . VAL A 1 282 ? 11.461 -10.486 -5.919 1.00 10.25 260 VAL A C 1
ATOM 1653 O O . VAL A 1 282 ? 10.796 -10.259 -4.908 1.00 9.36 260 VAL A O 1
ATOM 1657 N N . ARG A 1 283 ? 12.411 -11.430 -5.947 1.00 11.08 261 ARG A N 1
ATOM 1658 C CA . ARG A 1 283 ? 12.681 -12.191 -4.738 1.00 12.59 261 ARG A CA 1
ATOM 1659 C C . ARG A 1 283 ? 13.073 -11.264 -3.611 1.00 11.99 261 ARG A C 1
ATOM 1660 O O . ARG A 1 283 ? 12.613 -11.462 -2.496 1.00 12.66 261 ARG A O 1
ATOM 1668 N N . THR A 1 284 ? 13.964 -10.316 -3.887 1.00 11.66 262 THR A N 1
ATOM 1669 C CA . THR A 1 284 ? 14.490 -9.423 -2.857 1.00 11.47 262 THR A CA 1
ATOM 1670 C C . THR A 1 284 ? 13.365 -8.561 -2.297 1.00 11.09 262 THR A C 1
ATOM 1671 O O . THR A 1 284 ? 13.261 -8.381 -1.103 1.00 10.99 262 THR A O 1
ATOM 1675 N N . VAL A 1 285 ? 12.534 -8.014 -3.176 1.00 10.36 263 VAL A N 1
ATOM 1676 C CA . VAL A 1 285 ? 11.376 -7.217 -2.720 1.00 9.93 263 VAL A CA 1
ATOM 1677 C C . VAL A 1 285 ? 10.400 -7.992 -1.850 1.00 10.21 263 VAL A C 1
ATOM 1678 O O . VAL A 1 285 ? 9.937 -7.508 -0.808 1.00 10.27 263 VAL A O 1
ATOM 1682 N N . CYS A 1 286 ? 10.092 -9.208 -2.252 1.00 10.39 264 CYS A N 1
ATOM 1683 C CA . CYS A 1 286 ? 9.091 -10.003 -1.574 1.00 10.99 264 CYS A CA 1
ATOM 1684 C C . CYS A 1 286 ? 9.646 -10.559 -0.252 1.00 12.06 264 CYS A C 1
ATOM 1685 O O . CYS A 1 286 ? 8.895 -10.758 0.701 1.00 12.14 264 CYS A O 1
ATOM 1688 N N . ALA A 1 287 ? 10.959 -10.736 -0.174 1.00 12.24 265 ALA A N 1
ATOM 1689 C CA . ALA A 1 287 ? 11.564 -11.151 1.090 1.00 13.24 265 ALA A CA 1
ATOM 1690 C C . ALA A 1 287 ? 11.609 -9.954 2.062 1.00 13.52 265 ALA A C 1
ATOM 1691 O O . ALA A 1 287 ? 11.472 -10.111 3.292 1.00 14.15 265 ALA A O 1
ATOM 1693 N N . MET A 1 288 ? 11.799 -8.772 1.515 1.00 12.80 266 MET A N 1
ATOM 1694 C CA . MET A 1 288 ? 11.811 -7.506 2.275 1.00 12.96 266 MET A CA 1
ATOM 1695 C C . MET A 1 288 ? 10.448 -7.138 2.820 1.00 13.00 266 MET A C 1
ATOM 1696 O O . MET A 1 288 ? 10.326 -6.622 3.922 1.00 13.50 266 MET A O 1
ATOM 1701 N N . LEU A 1 289 ? 9.436 -7.302 1.993 1.00 12.97 267 LEU A N 1
ATOM 1702 C CA . LEU A 1 289 ? 8.067 -6.968 2.383 1.00 12.62 267 LEU A CA 1
ATOM 1703 C C . LEU A 1 289 ? 7.606 -7.799 3.572 1.00 13.44 267 LEU A C 1
ATOM 1704 O O . LEU A 1 289 ? 7.453 -9.006 3.429 1.00 13.96 267 LEU A O 1
ATOM 1709 N N . ALA A 1 290 ? 7.394 -7.184 4.729 1.00 13.59 268 ALA A N 1
ATOM 1710 C CA . ALA A 1 290 ? 6.928 -7.910 5.929 1.00 14.00 268 ALA A CA 1
ATOM 1711 C C . ALA A 1 290 ? 5.405 -7.933 6.018 1.00 14.47 268 ALA A C 1
ATOM 1712 O O . ALA A 1 290 ? 4.796 -8.865 6.550 1.00 14.82 268 ALA A O 1
ATOM 1714 N N . ARG A 1 291 ? 4.788 -6.878 5.523 1.00 13.94 269 ARG A N 1
ATOM 1715 C CA . ARG A 1 291 ? 3.336 -6.699 5.571 1.00 14.14 269 ARG A CA 1
ATOM 1716 C C . ARG A 1 291 ? 2.981 -5.636 4.563 1.00 12.37 269 ARG A C 1
ATOM 1717 O O . ARG A 1 291 ? 3.625 -4.595 4.524 1.00 11.98 269 ARG A O 1
ATOM 1725 N N . GLY A 1 292 ? 1.964 -5.872 3.749 1.00 11.16 270 GLY A N 1
ATOM 1726 C CA . GLY A 1 292 ? 1.561 -4.922 2.702 1.00 10.17 270 GLY A CA 1
ATOM 1727 C C . GLY A 1 292 ? 1.466 -5.614 1.350 1.00 9.49 270 GLY A C 1
ATOM 1728 O O . GLY A 1 292 ? 1.133 -6.793 1.262 1.00 9.47 270 GLY A O 1
ATOM 1729 N N . ALA A 1 293 ? 1.822 -4.898 0.282 1.00 8.85 271 ALA A N 1
ATOM 1730 C CA . ALA A 1 293 ? 1.649 -5.411 -1.060 1.00 8.46 271 ALA A CA 1
ATOM 1731 C C . ALA A 1 293 ? 2.753 -4.835 -1.952 1.00 8.41 271 ALA A C 1
ATOM 1732 O O . ALA A 1 293 ? 3.388 -3.818 -1.614 1.00 8.58 271 ALA A O 1
ATOM 1734 N N . ALA A 1 294 ? 2.955 -5.446 -3.100 1.00 7.93 272 ALA A N 1
ATOM 1735 C CA . ALA A 1 294 ? 3.916 -4.964 -4.102 1.00 7.66 272 ALA A CA 1
ATOM 1736 C C . ALA A 1 294 ? 3.219 -5.123 -5.431 1.00 7.72 272 ALA A C 1
ATOM 1737 O O . ALA A 1 294 ? 2.757 -6.236 -5.750 1.00 7.69 272 ALA A O 1
ATOM 1739 N N . PHE A 1 295 ? 3.083 -4.020 -6.164 1.00 7.35 273 PHE A N 1
ATOM 1740 C CA . PHE A 1 295 ? 2.482 -3.990 -7.496 1.00 7.35 273 PHE A CA 1
ATOM 1741 C C . PHE A 1 295 ? 3.572 -3.743 -8.527 1.00 7.35 273 PHE A C 1
ATOM 1742 O O . PHE A 1 295 ? 4.330 -2.788 -8.368 1.00 7.38 273 PHE A O 1
ATOM 1750 N N . PHE A 1 296 ? 3.644 -4.598 -9.548 1.00 7.40 274 PHE A N 1
ATOM 1751 C CA . PHE A 1 296 ? 4.490 -4.381 -10.719 1.00 7.63 274 PHE A CA 1
ATOM 1752 C C . PHE A 1 296 ? 3.649 -4.222 -11.955 1.00 7.06 274 PHE A C 1
ATOM 1753 O O . PHE A 1 296 ? 2.778 -5.045 -12.201 1.00 7.20 274 PHE A O 1
ATOM 1761 N N . ILE A 1 297 ? 3.845 -3.122 -12.674 1.00 6.73 275 ILE A N 1
ATOM 1762 C CA . ILE A 1 297 ? 3.120 -2.798 -13.875 1.00 6.90 275 ILE A CA 1
ATOM 1763 C C . ILE A 1 297 ? 4.115 -2.832 -15.016 1.00 6.87 275 ILE A C 1
ATOM 1764 O O . ILE A 1 297 ? 5.158 -2.154 -14.944 1.00 6.82 275 ILE A O 1
ATOM 1769 N N . ASP A 1 298 ? 3.834 -3.621 -16.038 1.00 6.64 276 ASP A N 1
ATOM 1770 C CA . ASP A 1 298 ? 4.773 -3.713 -17.154 1.00 6.83 276 ASP A CA 1
ATOM 1771 C C . ASP A 1 298 ? 4.179 -4.466 -18.312 1.00 7.49 276 ASP A C 1
ATOM 1772 O O . ASP A 1 298 ? 3.191 -5.204 -18.186 1.00 7.83 276 ASP A O 1
ATOM 1777 N N . TYR A 1 299 ? 4.815 -4.285 -19.457 1.00 7.67 277 TYR A N 1
ATOM 1778 C CA . TYR A 1 299 ? 4.456 -5.044 -20.647 1.00 8.45 277 TYR A CA 1
ATOM 1779 C C . TYR A 1 299 ? 5.117 -6.411 -20.674 1.00 8.30 277 TYR A C 1
ATOM 1780 O O . TYR A 1 299 ? 6.297 -6.594 -20.310 1.00 8.61 277 TYR A O 1
ATOM 1789 N N . GLY A 1 300 ? 4.333 -7.396 -21.029 1.00 8.64 278 GLY A N 1
ATOM 1790 C CA . GLY A 1 300 ? 4.793 -8.777 -21.071 1.00 8.92 278 GLY A CA 1
ATOM 1791 C C . GLY A 1 300 ? 3.688 -9.804 -20.994 1.00 9.22 278 GLY A C 1
ATOM 1792 O O . GLY A 1 300 ? 2.523 -9.474 -21.247 1.00 9.09 278 GLY A O 1
ATOM 1793 N N . PHE A 1 301 ? 4.051 -11.059 -20.716 1.00 9.30 279 PHE A N 1
ATOM 1794 C CA . PHE A 1 301 ? 3.121 -12.170 -20.890 1.00 10.36 279 PHE A CA 1
ATOM 1795 C C . PHE A 1 301 ? 3.534 -13.297 -19.971 1.00 10.43 279 PHE A C 1
ATOM 1796 O O . PHE A 1 301 ? 4.687 -13.374 -19.543 1.00 9.72 279 PHE A O 1
ATOM 1804 N N . PRO A 1 302 ? 2.617 -14.196 -19.663 1.00 11.16 280 PRO A N 1
ATOM 1805 C CA . PRO A 1 302 ? 3.018 -15.440 -19.019 1.00 11.51 280 PRO A CA 1
ATOM 1806 C C . PRO A 1 302 ? 3.886 -16.289 -19.946 1.00 12.26 280 PRO A C 1
ATOM 1807 O O . PRO A 1 302 ? 3.985 -16.017 -21.123 1.00 11.57 280 PRO A O 1
ATOM 1811 N N . SER A 1 303 ? 4.477 -17.320 -19.391 1.00 13.97 281 SER A N 1
ATOM 1812 C CA . SER A 1 303 ? 5.574 -18.006 -20.073 1.00 14.73 281 SER A CA 1
ATOM 1813 C C . SER A 1 303 ? 5.140 -18.648 -21.396 1.00 15.28 281 SER A C 1
ATOM 1814 O O . SER A 1 303 ? 5.890 -18.573 -22.376 1.00 14.51 281 SER A O 1
ATOM 1817 N N . HIS A 1 304 ? 3.952 -19.277 -21.426 1.00 16.21 282 HIS A N 1
ATOM 1818 C CA . HIS A 1 304 ? 3.454 -19.972 -22.638 1.00 17.33 282 HIS A CA 1
ATOM 1819 C C . HIS A 1 304 ? 3.390 -19.052 -23.828 1.00 17.81 282 HIS A C 1
ATOM 1820 O O . HIS A 1 304 ? 3.760 -19.414 -24.964 1.00 20.21 282 HIS A O 1
ATOM 1822 N N . GLU A 1 305 ? 2.935 -17.835 -23.575 1.00 16.98 283 GLU A N 1
ATOM 1823 C CA . GLU A 1 305 ? 2.849 -16.813 -24.574 1.00 17.02 283 GLU A CA 1
ATOM 1824 C C . GLU A 1 305 ? 4.174 -16.113 -24.840 1.00 15.53 283 GLU A C 1
ATOM 1825 O O . GLU A 1 305 ? 4.493 -15.707 -25.982 1.00 14.61 283 GLU A O 1
ATOM 1831 N N . TYR A 1 306 ? 4.924 -15.884 -23.772 1.00 13.47 284 TYR A N 1
ATOM 1832 C CA . TYR A 1 306 ? 6.227 -15.215 -23.919 1.00 13.05 284 TYR A CA 1
ATOM 1833 C C . TYR A 1 306 ? 7.126 -16.041 -24.856 1.00 14.35 284 TYR A C 1
ATOM 1834 O O . TYR A 1 306 ? 7.739 -15.497 -25.766 1.00 14.15 284 TYR A O 1
ATOM 1843 N N . TYR A 1 307 ? 7.167 -17.339 -24.613 1.00 14.91 285 TYR A N 1
ATOM 1844 C CA . TYR A 1 307 ? 8.048 -18.276 -25.343 1.00 16.12 285 TYR A CA 1
ATOM 1845 C C . TYR A 1 307 ? 7.259 -19.069 -26.371 1.00 18.06 285 TYR A C 1
ATOM 1846 O O . TYR A 1 307 ? 7.566 -20.219 -26.659 1.00 19.51 285 TYR A O 1
ATOM 1855 N N . HIS A 1 308 ? 6.257 -18.435 -26.955 1.00 18.76 286 HIS A N 1
ATOM 1856 C CA . HIS A 1 308 ? 5.475 -19.041 -28.011 1.00 21.76 286 HIS A CA 1
ATOM 1857 C C . HIS A 1 308 ? 6.368 -19.416 -29.185 1.00 22.53 286 HIS A C 1
ATOM 1858 O O . HIS A 1 308 ? 7.349 -18.698 -29.510 1.00 20.57 286 HIS A O 1
ATOM 1865 N N . ARG A 1 309 ? 6.012 -20.522 -29.855 1.00 23.95 287 ARG A N 1
ATOM 1866 C CA . ARG A 1 309 ? 6.761 -21.031 -31.020 1.00 24.45 287 ARG A CA 1
ATOM 1867 C C . ARG A 1 309 ? 7.016 -19.942 -32.060 1.00 25.31 287 ARG A C 1
ATOM 1868 O O . ARG A 1 309 ? 8.086 -19.896 -32.671 1.00 27.59 287 ARG A O 1
ATOM 1870 N N . GLN A 1 310 ? 6.043 -19.063 -32.255 1.00 24.94 288 GLN A N 1
ATOM 1871 C CA . GLN A 1 310 ? 6.146 -17.982 -33.243 1.00 25.58 288 GLN A CA 1
ATOM 1872 C C . GLN A 1 310 ? 6.882 -16.711 -32.780 1.00 25.01 288 GLN A C 1
ATOM 1873 O O . GLN A 1 310 ? 7.144 -15.845 -33.611 1.00 26.46 288 GLN A O 1
ATOM 1875 N N . ARG A 1 311 ? 7.209 -16.570 -31.493 1.00 22.31 289 ARG A N 1
ATOM 1876 C CA . ARG A 1 311 ? 7.965 -15.396 -31.018 1.00 20.65 289 ARG A CA 1
ATOM 1877 C C . ARG A 1 311 ? 9.480 -15.646 -31.073 1.00 20.06 289 ARG A C 1
ATOM 1878 O O . ARG A 1 311 ? 10.232 -15.442 -30.106 1.00 19.46 289 ARG A O 1
ATOM 1886 N N . ALA A 1 312 ? 9.931 -16.043 -32.249 1.00 19.65 290 ALA A N 1
ATOM 1887 C CA . ALA A 1 312 ? 11.294 -16.536 -32.413 1.00 19.67 290 ALA A CA 1
ATOM 1888 C C . ALA A 1 312 ? 12.400 -15.477 -32.494 1.00 19.51 290 ALA A C 1
ATOM 1889 O O . ALA A 1 312 ? 13.545 -15.827 -32.652 1.00 17.69 290 ALA A O 1
ATOM 1891 N N . GLN A 1 313 ? 12.077 -14.196 -32.370 1.00 20.82 291 GLN A N 1
ATOM 1892 C CA . GLN A 1 313 ? 13.117 -13.196 -32.194 1.00 21.67 291 GLN A CA 1
ATOM 1893 C C . GLN A 1 313 ? 12.996 -12.539 -30.816 1.00 20.06 291 GLN A C 1
ATOM 1894 O O . GLN A 1 313 ? 13.652 -11.554 -30.537 1.00 20.83 291 GLN A O 1
ATOM 1900 N N . GLY A 1 314 ? 12.182 -13.118 -29.944 1.00 17.93 292 GLY A N 1
ATOM 1901 C CA . GLY A 1 314 ? 12.036 -12.624 -28.581 1.00 16.73 292 GLY A CA 1
ATOM 1902 C C . GLY A 1 314 ? 11.334 -11.281 -28.548 1.00 15.71 292 GLY A C 1
ATOM 1903 O O . GLY A 1 314 ? 10.521 -10.962 -29.444 1.00 15.01 292 GLY A O 1
ATOM 1904 N N . THR A 1 315 ? 11.672 -10.485 -27.532 1.00 15.15 293 THR A N 1
ATOM 1905 C CA . THR A 1 315 ? 11.018 -9.201 -27.299 1.00 14.56 293 THR A CA 1
ATOM 1906 C C . THR A 1 315 ? 11.960 -8.013 -27.152 1.00 15.22 293 THR A C 1
ATOM 1907 O O . THR A 1 315 ? 11.486 -6.889 -26.963 1.00 15.73 293 THR A O 1
ATOM 1911 N N . LEU A 1 316 ? 13.271 -8.222 -27.291 1.00 14.94 294 LEU A N 1
ATOM 1912 C CA . LEU A 1 316 ? 14.208 -7.110 -27.096 1.00 14.87 294 LEU A CA 1
ATOM 1913 C C . LEU A 1 316 ? 13.864 -5.971 -28.033 1.00 16.38 294 LEU A C 1
ATOM 1914 O O . LEU A 1 316 ? 13.616 -6.198 -29.225 1.00 16.90 294 LEU A O 1
ATOM 1919 N N . MET A 1 317 ? 13.836 -4.753 -27.508 1.00 16.16 295 MET A N 1
ATOM 1920 C CA . MET A 1 317 ? 13.550 -3.602 -28.342 1.00 17.84 295 MET A CA 1
ATOM 1921 C C . MET A 1 317 ? 14.310 -2.411 -27.806 1.00 16.61 295 MET A C 1
ATOM 1922 O O . MET A 1 317 ? 14.418 -2.218 -26.604 1.00 15.70 295 MET A O 1
ATOM 1927 N N . CYS A 1 318 ? 14.849 -1.631 -28.739 1.00 16.39 296 CYS A N 1
ATOM 1928 C CA . CYS A 1 318 ? 15.616 -0.449 -28.449 1.00 16.26 296 CYS A CA 1
ATOM 1929 C C . CYS A 1 318 ? 14.877 0.786 -28.968 1.00 16.94 296 CYS A C 1
ATOM 1930 O O . CYS A 1 318 ? 14.111 0.700 -29.934 1.00 17.79 296 CYS A O 1
ATOM 1933 N N . HIS A 1 319 ? 15.105 1.914 -28.313 1.00 17.39 297 HIS A N 1
ATOM 1934 C CA . HIS A 1 319 ? 14.475 3.166 -28.704 1.00 18.93 297 HIS A CA 1
ATOM 1935 C C . HIS A 1 319 ? 15.511 4.227 -28.773 1.00 17.87 297 HIS A C 1
ATOM 1936 O O . HIS A 1 319 ? 16.066 4.598 -27.757 1.00 16.18 297 HIS A O 1
ATOM 1943 N N . TYR A 1 320 ? 15.729 4.740 -29.980 1.00 17.76 298 TYR A N 1
ATOM 1944 C CA . TYR A 1 320 ? 16.698 5.794 -30.225 1.00 17.62 298 TYR A CA 1
ATOM 1945 C C . TYR A 1 320 ? 15.954 6.973 -30.857 1.00 18.56 298 TYR A C 1
ATOM 1946 O O . TYR A 1 320 ? 15.419 6.840 -31.960 1.00 17.57 298 TYR A O 1
ATOM 1955 N N . ARG A 1 321 ? 15.944 8.099 -30.140 1.00 22.26 299 ARG A N 1
ATOM 1956 C CA . ARG A 1 321 ? 15.198 9.301 -30.554 1.00 26.44 299 ARG A CA 1
ATOM 1957 C C . ARG A 1 321 ? 13.758 8.877 -30.864 1.00 30.05 299 ARG A C 1
ATOM 1958 O O . ARG A 1 321 ? 13.241 9.110 -31.965 1.00 33.02 299 ARG A O 1
ATOM 1966 N N . HIS A 1 322 ? 13.161 8.187 -29.899 1.00 33.64 300 HIS A N 1
ATOM 1967 C CA . HIS A 1 322 ? 11.816 7.638 -30.038 1.00 36.67 300 HIS A CA 1
ATOM 1968 C C . HIS A 1 322 ? 11.608 7.047 -31.422 1.00 39.72 300 HIS A C 1
ATOM 1969 O O . HIS A 1 322 ? 10.724 7.465 -32.177 1.00 45.02 300 HIS A O 1
ATOM 1971 N N . ARG A 1 323 ? 12.486 6.111 -31.784 1.00 36.36 301 ARG A N 1
ATOM 1972 C CA . ARG A 1 323 ? 12.318 5.237 -32.937 1.00 31.31 301 ARG A CA 1
ATOM 1973 C C . ARG A 1 323 ? 12.642 3.831 -32.421 1.00 27.72 301 ARG A C 1
ATOM 1974 O O . ARG A 1 323 ? 13.737 3.599 -31.909 1.00 23.83 301 ARG A O 1
ATOM 1976 N N . ALA A 1 324 ? 11.671 2.928 -32.524 1.00 25.97 302 ALA A N 1
ATOM 1977 C CA . ALA A 1 324 ? 11.799 1.533 -32.071 1.00 24.03 302 ALA A CA 1
ATOM 1978 C C . ALA A 1 324 ? 12.564 0.714 -33.090 1.00 23.22 302 ALA A C 1
ATOM 1979 O O . ALA A 1 324 ? 12.294 0.779 -34.279 1.00 23.06 302 ALA A O 1
ATOM 1981 N N . HIS A 1 325 ? 13.553 -0.055 -32.643 1.00 21.50 303 HIS A N 1
ATOM 1982 C CA . HIS A 1 325 ? 14.315 -0.905 -33.554 1.00 20.28 303 HIS A CA 1
ATOM 1983 C C . HIS A 1 325 ? 15.073 -1.956 -32.755 1.00 20.40 303 HIS A C 1
ATOM 1984 O O . HIS A 1 325 ? 15.167 -1.860 -31.552 1.00 20.19 303 HIS A O 1
ATOM 1991 N N . GLY A 1 326 ? 15.649 -2.939 -33.436 1.00 20.62 304 GLY A N 1
ATOM 1992 C CA . GLY A 1 326 ? 16.140 -4.132 -32.749 1.00 19.88 304 GLY A CA 1
ATOM 1993 C C . GLY A 1 326 ? 17.580 -4.129 -32.311 1.00 20.18 304 GLY A C 1
ATOM 1994 O O . GLY A 1 326 ? 18.002 -5.092 -31.697 1.00 22.01 304 GLY A O 1
ATOM 1995 N N . ASP A 1 327 ? 18.350 -3.095 -32.651 1.00 17.50 305 ASP A N 1
ATOM 1996 C CA . ASP A 1 327 ? 19.812 -3.179 -32.556 1.00 15.98 305 ASP A CA 1
ATOM 1997 C C . ASP A 1 327 ? 20.362 -2.505 -31.305 1.00 14.37 305 ASP A C 1
ATOM 1998 O O . ASP A 1 327 ? 20.480 -1.287 -31.239 1.00 13.81 305 ASP A O 1
ATOM 2003 N N . PRO A 1 328 ? 20.780 -3.300 -30.293 1.00 13.04 306 PRO A N 1
ATOM 2004 C CA . PRO A 1 328 ? 21.293 -2.689 -29.080 1.00 12.35 306 PRO A CA 1
ATOM 2005 C C . PRO A 1 328 ? 22.702 -2.077 -29.154 1.00 11.70 306 PRO A C 1
ATOM 2006 O O . PRO A 1 328 ? 23.140 -1.510 -28.168 1.00 11.42 306 PRO A O 1
ATOM 2010 N N . PHE A 1 329 ? 23.381 -2.181 -30.300 1.00 10.79 307 PHE A N 1
ATOM 2011 C CA . PHE A 1 329 ? 24.730 -1.689 -30.474 1.00 10.80 307 PHE A CA 1
ATOM 2012 C C . PHE A 1 329 ? 24.722 -0.280 -31.085 1.00 10.97 307 PHE A C 1
ATOM 2013 O O . PHE A 1 329 ? 25.758 0.356 -31.201 1.00 11.85 307 PHE A O 1
ATOM 2021 N N . VAL A 1 330 ? 23.543 0.226 -31.413 1.00 11.12 308 VAL A N 1
ATOM 2022 C CA . VAL A 1 330 ? 23.406 1.662 -31.820 1.00 11.40 308 VAL A CA 1
ATOM 2023 C C . VAL A 1 330 ? 23.709 2.602 -30.631 1.00 11.06 308 VAL A C 1
ATOM 2024 O O . VAL A 1 330 ? 23.158 2.446 -29.530 1.00 10.55 308 VAL A O 1
ATOM 2028 N N . TYR A 1 331 ? 24.585 3.568 -30.869 1.00 11.02 309 TYR A N 1
ATOM 2029 C CA . TYR A 1 331 ? 24.950 4.624 -29.928 1.00 11.53 309 TYR A CA 1
ATOM 2030 C C . TYR A 1 331 ? 24.795 4.236 -28.451 1.00 11.02 309 TYR A C 1
ATOM 2031 O O . TYR A 1 331 ? 23.873 4.704 -27.780 1.00 10.55 309 TYR A O 1
ATOM 2040 N N . PRO A 1 332 ? 25.689 3.360 -27.954 1.00 10.72 310 PRO A N 1
ATOM 2041 C CA . PRO A 1 332 ? 25.675 3.017 -26.536 1.00 10.90 310 PRO A CA 1
ATOM 2042 C C . PRO A 1 332 ? 25.558 4.258 -25.629 1.00 11.41 310 PRO A C 1
ATOM 2043 O O . PRO A 1 332 ? 26.304 5.222 -25.786 1.00 12.41 310 PRO A O 1
ATOM 2047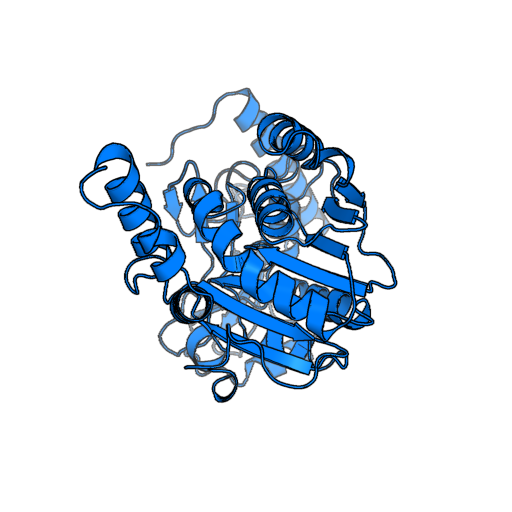 N N . GLY A 1 333 ? 24.633 4.205 -24.700 1.00 11.96 311 GLY A N 1
ATOM 2048 C CA . GLY A 1 333 ? 24.438 5.308 -23.760 1.00 12.32 311 GLY A CA 1
ATOM 2049 C C . GLY A 1 333 ? 23.394 6.305 -24.219 1.00 13.54 311 GLY A C 1
ATOM 2050 O O . GLY A 1 333 ? 22.966 7.161 -23.413 1.00 13.50 311 GLY A O 1
ATOM 2051 N N . LEU A 1 334 ? 23.005 6.276 -25.501 1.00 13.37 312 LEU A N 1
ATOM 2052 C CA . LEU A 1 334 ? 22.066 7.268 -26.044 1.00 13.82 312 LEU A CA 1
ATOM 2053 C C . LEU A 1 334 ? 20.713 6.689 -26.425 1.00 14.30 312 LEU A C 1
ATOM 2054 O O . LEU A 1 334 ? 19.839 7.403 -26.926 1.00 14.16 312 LEU A O 1
ATOM 2059 N N . GLN A 1 335 ? 20.523 5.381 -26.207 1.00 13.96 313 GLN A N 1
ATOM 2060 C CA . GLN A 1 335 ? 19.250 4.769 -26.441 1.00 14.23 313 GLN A CA 1
ATOM 2061 C C . GLN A 1 335 ? 18.884 3.824 -25.286 1.00 14.15 313 GLN A C 1
ATOM 2062 O O . GLN A 1 335 ? 19.762 3.347 -24.552 1.00 13.04 313 GLN A O 1
ATOM 2068 N N . ASP A 1 336 ? 17.582 3.586 -25.170 1.00 15.52 314 ASP A N 1
ATOM 2069 C CA . ASP A 1 336 ? 16.982 2.654 -24.211 1.00 16.87 314 ASP A CA 1
ATOM 2070 C C . ASP A 1 336 ? 17.114 1.247 -24.790 1.00 15.23 314 ASP A C 1
ATOM 2071 O O . ASP A 1 336 ? 17.110 1.076 -25.994 1.00 14.85 314 ASP A O 1
ATOM 2076 N N . ILE A 1 337 ? 17.207 0.249 -23.917 1.00 13.22 315 ILE A N 1
ATOM 2077 C CA . ILE A 1 337 ? 17.137 -1.154 -24.310 1.00 12.69 315 ILE A CA 1
ATOM 2078 C C . ILE A 1 337 ? 16.183 -1.810 -23.309 1.00 11.98 315 ILE A C 1
ATOM 2079 O O . ILE A 1 337 ? 16.381 -1.674 -22.092 1.00 11.32 315 ILE A O 1
ATOM 2084 N N . THR A 1 338 ? 15.111 -2.443 -23.788 1.00 11.86 316 THR A N 1
ATOM 2085 C CA . THR A 1 338 ? 14.158 -3.069 -22.871 1.00 12.12 316 THR A CA 1
ATOM 2086 C C . THR A 1 338 ? 13.816 -4.451 -23.389 1.00 11.09 316 THR A C 1
ATOM 2087 O O . THR A 1 338 ? 14.036 -4.774 -24.525 1.00 10.21 316 THR A O 1
ATOM 2091 N N . ALA A 1 339 ? 13.267 -5.270 -22.522 1.00 10.80 317 ALA A N 1
ATOM 2092 C CA . ALA A 1 339 ? 12.697 -6.532 -22.928 1.00 10.46 317 ALA A CA 1
ATOM 2093 C C . ALA A 1 339 ? 11.350 -6.605 -22.253 1.00 10.72 317 ALA A C 1
ATOM 2094 O O . ALA A 1 339 ? 11.167 -6.018 -21.215 1.00 10.65 317 ALA A O 1
ATOM 2096 N N . HIS A 1 340 ? 10.416 -7.339 -22.817 1.00 10.47 318 HIS A N 1
ATOM 2097 C CA . HIS A 1 340 ? 9.134 -7.563 -22.132 1.00 10.47 318 HIS A CA 1
ATOM 2098 C C . HIS A 1 340 ? 9.347 -8.430 -20.922 1.00 9.79 318 HIS A C 1
ATOM 2099 O O . HIS A 1 340 ? 10.384 -9.083 -20.776 1.00 10.70 318 HIS A O 1
ATOM 2106 N N . VAL A 1 341 ? 8.389 -8.431 -20.008 1.00 9.35 319 VAL A N 1
ATOM 2107 C CA . VAL A 1 341 ? 8.479 -9.179 -18.808 1.00 9.05 319 VAL A CA 1
ATOM 2108 C C . VAL A 1 341 ? 7.819 -10.536 -18.955 1.00 9.77 319 VAL A C 1
ATOM 2109 O O . VAL A 1 341 ? 6.734 -10.663 -19.556 1.00 9.39 319 VAL A O 1
ATOM 2113 N N . GLU A 1 342 ? 8.452 -11.553 -18.379 1.00 10.28 320 GLU A N 1
ATOM 2114 C CA . GLU A 1 342 ? 7.919 -12.918 -18.417 1.00 11.30 320 GLU A CA 1
ATOM 2115 C C . GLU A 1 342 ? 7.292 -13.181 -17.062 1.00 10.43 320 GLU A C 1
ATOM 2116 O O . GLU A 1 342 ? 7.985 -13.415 -16.062 1.00 10.56 320 GLU A O 1
ATOM 2122 N N . PHE A 1 343 ? 5.961 -13.044 -17.003 1.00 9.68 321 PHE A N 1
ATOM 2123 C CA . PHE A 1 343 ? 5.262 -12.958 -15.718 1.00 9.34 321 PHE A CA 1
ATOM 2124 C C . PHE A 1 343 ? 5.170 -14.254 -14.925 1.00 9.54 321 PHE A C 1
ATOM 2125 O O . PHE A 1 343 ? 4.963 -14.192 -13.707 1.00 9.79 321 PHE A O 1
ATOM 2133 N N . SER A 1 344 ? 5.328 -15.417 -15.565 1.00 10.04 322 SER A N 1
ATOM 2134 C CA . SER A 1 344 ? 5.306 -16.685 -14.812 1.00 10.34 322 SER A CA 1
ATOM 2135 C C . SER A 1 344 ? 6.515 -16.798 -13.875 1.00 10.29 322 SER A C 1
ATOM 2136 O O . SER A 1 344 ? 6.374 -17.137 -12.707 1.00 10.58 322 SER A O 1
ATOM 2139 N N . ALA A 1 345 ? 7.674 -16.461 -14.388 1.00 10.36 323 ALA A N 1
ATOM 2140 C CA . ALA A 1 345 ? 8.899 -16.413 -13.612 1.00 10.46 323 ALA A CA 1
ATOM 2141 C C . ALA A 1 345 ? 8.806 -15.355 -12.512 1.00 10.00 323 ALA A C 1
ATOM 2142 O O . ALA A 1 345 ? 9.302 -15.594 -11.415 1.00 10.26 323 ALA A O 1
ATOM 2144 N N . ILE A 1 346 ? 8.208 -14.195 -12.824 1.00 9.42 324 ILE A N 1
ATOM 2145 C CA . ILE A 1 346 ? 7.966 -13.176 -11.775 1.00 9.61 324 ILE A CA 1
ATOM 2146 C C . ILE A 1 346 ? 7.049 -13.728 -10.686 1.00 9.63 324 ILE A C 1
ATOM 2147 O O . ILE A 1 346 ? 7.334 -13.600 -9.495 1.00 9.56 324 ILE A O 1
ATOM 2152 N N . HIS A 1 347 ? 5.946 -14.380 -11.078 1.00 10.26 325 HIS A N 1
ATOM 2153 C CA . HIS A 1 347 ? 5.069 -15.061 -10.115 1.00 11.01 325 HIS A CA 1
ATOM 2154 C C . HIS A 1 347 ? 5.824 -16.017 -9.212 1.00 12.03 325 HIS A C 1
ATOM 2155 O O . HIS A 1 347 ? 5.711 -15.955 -7.968 1.00 12.10 325 HIS A O 1
ATOM 2162 N N . GLU A 1 348 ? 6.620 -16.899 -9.822 1.00 13.00 326 GLU A N 1
ATOM 2163 C CA . GLU A 1 348 ? 7.391 -17.876 -9.030 1.00 15.28 326 GLU A CA 1
ATOM 2164 C C . GLU A 1 348 ? 8.389 -17.202 -8.105 1.00 13.94 326 GLU A C 1
ATOM 2165 O O . GLU A 1 348 ? 8.593 -17.648 -6.973 1.00 16.56 326 GLU A O 1
ATOM 2171 N N . ALA A 1 349 ? 8.977 -16.123 -8.573 1.00 13.55 327 ALA A N 1
ATOM 2172 C CA . ALA A 1 349 ? 9.952 -15.342 -7.789 1.00 13.43 327 ALA A CA 1
ATOM 2173 C C . ALA A 1 349 ? 9.316 -14.844 -6.488 1.00 13.62 327 ALA A C 1
ATOM 2174 O O . ALA A 1 349 ? 9.862 -15.056 -5.395 1.00 13.53 327 ALA A O 1
ATOM 2176 N N . GLY A 1 350 ? 8.148 -14.234 -6.607 1.00 12.51 328 GLY A N 1
ATOM 2177 C CA . GLY A 1 350 ? 7.501 -13.658 -5.459 1.00 13.11 328 GLY A CA 1
ATOM 2178 C C . GLY A 1 350 ? 6.929 -14.673 -4.484 1.00 13.59 328 GLY A C 1
ATOM 2179 O O . GLY A 1 350 ? 7.127 -14.541 -3.263 1.00 14.16 328 GLY A O 1
ATOM 2180 N N . VAL A 1 351 ? 6.234 -15.686 -4.986 1.00 14.22 329 VAL A N 1
ATOM 2181 C CA A VAL A 1 351 ? 5.623 -16.664 -4.096 0.60 15.07 329 VAL A CA 1
ATOM 2182 C CA B VAL A 1 351 ? 5.622 -16.672 -4.099 0.40 14.83 329 VAL A CA 1
ATOM 2183 C C . VAL A 1 351 ? 6.689 -17.593 -3.523 1.00 15.56 329 VAL A C 1
ATOM 2184 O O . VAL A 1 351 ? 6.547 -18.066 -2.405 1.00 16.63 329 VAL A O 1
ATOM 2191 N N . GLY A 1 352 ? 7.766 -17.807 -4.267 1.00 15.65 330 GLY A N 1
ATOM 2192 C CA . GLY A 1 352 ? 8.900 -18.605 -3.769 1.00 16.54 330 GLY A CA 1
ATOM 2193 C C . GLY A 1 352 ? 9.636 -17.933 -2.630 1.00 17.14 330 GLY A C 1
ATOM 2194 O O . GLY A 1 352 ? 10.330 -18.571 -1.858 1.00 17.11 330 GLY A O 1
ATOM 2195 N N . ALA A 1 353 ? 9.467 -16.626 -2.503 1.00 16.22 331 ALA A N 1
ATOM 2196 C CA . ALA A 1 353 ? 10.001 -15.884 -1.385 1.00 17.44 331 ALA A CA 1
ATOM 2197 C C . ALA A 1 353 ? 9.037 -15.882 -0.218 1.00 17.80 331 ALA A C 1
ATOM 2198 O O . ALA A 1 353 ? 9.343 -15.336 0.837 1.00 20.51 331 ALA A O 1
ATOM 2200 N N . GLY A 1 354 ? 7.867 -16.478 -0.402 1.00 18.96 332 GLY A N 1
ATOM 2201 C CA . GLY A 1 354 ? 6.894 -16.667 0.676 1.00 19.10 332 GLY A CA 1
ATOM 2202 C C . GLY A 1 354 ? 5.727 -15.675 0.663 1.00 18.48 332 GLY A C 1
ATOM 2203 O O . GLY A 1 354 ? 4.801 -15.785 1.472 1.00 19.11 332 GLY A O 1
ATOM 2204 N N . ALA A 1 355 ? 5.732 -14.731 -0.269 1.00 16.69 333 ALA A N 1
ATOM 2205 C CA . ALA A 1 355 ? 4.587 -13.809 -0.406 1.00 15.16 333 ALA A CA 1
ATOM 2206 C C . ALA A 1 355 ? 3.441 -14.555 -1.086 1.00 14.97 333 ALA A C 1
ATOM 2207 O O . ALA A 1 355 ? 3.628 -15.545 -1.752 1.00 14.58 333 ALA A O 1
ATOM 2209 N N . ASP A 1 356 ? 2.231 -14.075 -0.843 1.00 14.61 334 ASP A N 1
ATOM 2210 C CA . ASP A 1 356 ? 1.052 -14.484 -1.557 1.00 14.25 334 ASP A CA 1
ATOM 2211 C C . ASP A 1 356 ? 0.961 -13.774 -2.889 1.00 12.88 334 ASP A C 1
ATOM 2212 O O . ASP A 1 356 ? 1.373 -12.613 -3.006 1.00 11.28 334 ASP A O 1
ATOM 2217 N N . LEU A 1 357 ? 0.364 -14.440 -3.876 1.00 12.72 335 LEU A N 1
ATOM 2218 C CA . LEU A 1 357 ? -0.016 -13.767 -5.114 1.00 12.05 335 LEU A CA 1
ATOM 2219 C C . LEU A 1 357 ? -1.354 -13.121 -4.862 1.00 12.18 335 LEU A C 1
ATOM 2220 O O . LEU A 1 357 ? -2.329 -13.790 -4.600 1.00 12.72 335 LEU A O 1
ATOM 2225 N N . LEU A 1 358 ? -1.377 -11.803 -4.919 1.00 11.58 336 LEU A N 1
ATOM 2226 C CA . LEU A 1 358 ? -2.573 -10.996 -4.701 1.00 11.43 336 LEU A CA 1
ATOM 2227 C C . LEU A 1 358 ? -3.402 -10.867 -5.972 1.00 11.08 336 LEU A C 1
ATOM 2228 O O . LEU A 1 358 ? -4.614 -10.842 -5.900 1.00 12.54 336 LEU A O 1
ATOM 2233 N N . GLY A 1 359 ? -2.766 -10.833 -7.146 1.00 10.01 337 GLY A N 1
ATOM 2234 C CA . GLY A 1 359 ? -3.478 -10.893 -8.408 1.00 9.88 337 GLY A CA 1
ATOM 2235 C C . GLY A 1 359 ? -2.554 -10.780 -9.595 1.00 9.57 337 GLY A C 1
ATOM 2236 O O . GLY A 1 359 ? -1.392 -10.422 -9.431 1.00 9.09 337 GLY A O 1
ATOM 2237 N N . TYR A 1 360 ? -3.104 -11.046 -10.778 1.00 9.47 338 TYR A N 1
ATOM 2238 C CA . TYR A 1 360 ? -2.435 -10.924 -12.091 1.00 9.25 338 TYR A CA 1
ATOM 2239 C C . TYR A 1 360 ? -3.524 -10.719 -13.148 1.00 9.36 338 TYR A C 1
ATOM 2240 O O . TYR A 1 360 ? -4.399 -11.564 -13.292 1.00 9.98 338 TYR A O 1
ATOM 2249 N N . THR A 1 361 ? -3.490 -9.592 -13.849 1.00 8.65 339 THR A N 1
ATOM 2250 C CA . THR A 1 361 ? -4.462 -9.344 -14.891 1.00 9.02 339 THR A CA 1
ATOM 2251 C C . THR A 1 361 ? -3.919 -8.304 -15.846 1.00 8.50 339 THR A C 1
ATOM 2252 O O . THR A 1 361 ? -2.790 -7.813 -15.658 1.00 8.49 339 THR A O 1
ATOM 2256 N N . SER A 1 362 ? -4.670 -7.981 -16.890 1.00 8.50 340 SER A N 1
ATOM 2257 C CA . SER A 1 362 ? -4.216 -6.977 -17.846 1.00 8.34 340 SER A CA 1
ATOM 2258 C C . SER A 1 362 ? -4.389 -5.587 -17.237 1.00 7.82 340 SER A C 1
ATOM 2259 O O . SER A 1 362 ? -5.193 -5.360 -16.341 1.00 7.54 340 SER A O 1
ATOM 2262 N N . GLN A 1 363 ? -3.571 -4.635 -17.670 1.00 7.80 341 GLN A N 1
ATOM 2263 C CA . GLN A 1 363 ? -3.772 -3.252 -17.219 1.00 7.45 341 GLN A CA 1
ATOM 2264 C C . GLN A 1 363 ? -5.192 -2.772 -17.467 1.00 7.53 341 GLN A C 1
ATOM 2265 O O . GLN A 1 363 ? -5.760 -2.077 -16.642 1.00 7.39 341 GLN A O 1
ATOM 2271 N N . ALA A 1 364 ? -5.771 -3.111 -18.612 1.00 7.92 342 ALA A N 1
ATOM 2272 C CA . ALA A 1 364 ? -7.171 -2.714 -18.872 1.00 8.33 342 ALA A CA 1
ATOM 2273 C C . ALA A 1 364 ? -8.120 -3.204 -17.787 1.00 8.79 342 ALA A C 1
ATOM 2274 O O . ALA A 1 364 ? -8.906 -2.437 -17.227 1.00 8.20 342 ALA A O 1
ATOM 2276 N N . ARG A 1 365 ? -8.023 -4.484 -17.463 1.00 9.44 343 ARG A N 1
ATOM 2277 C CA . ARG A 1 365 ? -8.937 -5.082 -16.512 1.00 10.60 343 ARG A CA 1
ATOM 2278 C C . ARG A 1 365 ? -8.677 -4.490 -15.132 1.00 9.31 343 ARG A C 1
ATOM 2279 O O . ARG A 1 365 ? -9.607 -4.187 -14.407 1.00 8.78 343 ARG A O 1
ATOM 2287 N N . PHE A 1 366 ? -7.410 -4.277 -14.777 1.00 8.21 344 PHE A N 1
ATOM 2288 C CA . PHE A 1 366 ? -7.049 -3.725 -13.465 1.00 7.95 344 PHE A CA 1
ATOM 2289 C C . PHE A 1 366 ? -7.628 -2.299 -13.313 1.00 7.84 344 PHE A C 1
ATOM 2290 O O . PHE A 1 366 ? -8.274 -1.978 -12.309 1.00 7.41 344 PHE A O 1
ATOM 2298 N N . LEU A 1 367 ? -7.411 -1.476 -14.344 1.00 7.44 345 LEU A N 1
ATOM 2299 C CA . LEU A 1 367 ? -7.844 -0.067 -14.330 1.00 7.64 345 LEU A CA 1
ATOM 2300 C C . LEU A 1 367 ? -9.370 0.025 -14.382 1.00 7.87 345 LEU A C 1
ATOM 2301 O O . LEU A 1 367 ? -9.967 0.848 -13.675 1.00 8.40 345 LEU A O 1
ATOM 2306 N N . LEU A 1 368 ? -9.997 -0.789 -15.203 1.00 8.68 346 LEU A N 1
ATOM 2307 C CA . LEU A 1 368 ? -11.457 -0.849 -15.196 1.00 8.99 346 LEU A CA 1
ATOM 2308 C C . LEU A 1 368 ? -12.020 -1.231 -13.799 1.00 9.62 346 LEU A C 1
ATOM 2309 O O . LEU A 1 368 ? -12.939 -0.584 -13.284 1.00 10.35 346 LEU A O 1
ATOM 2314 N N . ASN A 1 369 ? -11.487 -2.307 -13.235 1.00 9.75 347 ASN A N 1
ATOM 2315 C CA . ASN A 1 369 ? -11.891 -2.764 -11.906 1.00 10.57 347 ASN A CA 1
ATOM 2316 C C . ASN A 1 369 ? -11.709 -1.719 -10.820 1.00 11.13 347 ASN A C 1
ATOM 2317 O O . ASN A 1 369 ? -12.563 -1.577 -9.906 1.00 11.56 347 ASN A O 1
ATOM 2322 N N . ALA A 1 370 ? -10.644 -0.946 -10.958 1.00 10.91 348 ALA A N 1
ATOM 2323 C CA . ALA A 1 370 ? -10.256 0.081 -10.021 1.00 12.22 348 ALA A CA 1
ATOM 2324 C C . ALA A 1 370 ? -11.038 1.380 -10.225 1.00 12.84 348 ALA A C 1
ATOM 2325 O O . ALA A 1 370 ? -10.926 2.318 -9.412 1.00 15.76 348 ALA A O 1
ATOM 2327 N N . GLY A 1 371 ? -11.886 1.448 -11.243 1.00 12.21 349 GLY A N 1
ATOM 2328 C CA . GLY A 1 371 ? -12.761 2.604 -11.379 1.00 12.20 349 GLY A CA 1
ATOM 2329 C C . GLY A 1 371 ? -12.337 3.699 -12.323 1.00 11.52 349 GLY A C 1
ATOM 2330 O O . GLY A 1 371 ? -12.826 4.815 -12.187 1.00 12.17 349 GLY A O 1
ATOM 2331 N N . ILE A 1 372 ? -11.488 3.409 -13.310 1.00 11.12 350 ILE A N 1
ATOM 2332 C CA . ILE A 1 372 ? -11.028 4.471 -14.239 1.00 11.07 350 ILE A CA 1
ATOM 2333 C C . ILE A 1 372 ? -12.179 5.174 -14.972 1.00 11.94 350 ILE A C 1
ATOM 2334 O O . ILE A 1 372 ? -12.087 6.382 -15.252 1.00 11.39 350 ILE A O 1
ATOM 2339 N N . THR A 1 373 ? -13.218 4.428 -15.348 1.00 12.81 351 THR A N 1
ATOM 2340 C CA . THR A 1 373 ? -14.308 5.048 -16.092 1.00 14.56 351 THR A CA 1
ATOM 2341 C C . THR A 1 373 ? -15.092 5.958 -15.172 1.00 15.50 351 THR A C 1
ATOM 2342 O O . THR A 1 373 ? -15.662 6.949 -15.631 1.00 15.37 351 THR A O 1
ATOM 2346 N N . ASP A 1 374 ? -15.075 5.646 -13.891 1.00 16.33 352 ASP A N 1
ATOM 2347 C CA . ASP A 1 374 ? -15.750 6.508 -12.888 1.00 20.07 352 ASP A CA 1
ATOM 2348 C C . ASP A 1 374 ? -14.984 7.810 -12.753 1.00 20.98 352 ASP A C 1
ATOM 2349 O O . ASP A 1 374 ? -15.573 8.895 -12.702 1.00 21.66 352 ASP A O 1
ATOM 2354 N N . VAL A 1 375 ? -13.655 7.693 -12.746 1.00 20.58 353 VAL A N 1
ATOM 2355 C CA . VAL A 1 375 ? -12.788 8.850 -12.735 1.00 20.30 353 VAL A CA 1
ATOM 2356 C C . VAL A 1 375 ? -13.102 9.704 -13.959 1.00 20.63 353 VAL A C 1
ATOM 2357 O O . VAL A 1 375 ? -13.341 10.891 -13.841 1.00 22.41 353 VAL A O 1
ATOM 2361 N N . LEU A 1 376 ? -13.099 9.100 -15.142 1.00 21.53 354 LEU A N 1
ATOM 2362 C CA . LEU A 1 376 ? -13.468 9.858 -16.368 1.00 22.23 354 LEU A CA 1
ATOM 2363 C C . LEU A 1 376 ? -14.830 10.516 -16.236 1.00 22.20 354 LEU A C 1
ATOM 2364 O O . LEU A 1 376 ? -15.012 11.667 -16.664 1.00 24.15 354 LEU A O 1
ATOM 2369 N N . ALA A 1 377 ? -15.784 9.806 -15.644 1.00 23.81 355 ALA A N 1
ATOM 2370 C CA . ALA A 1 377 ? -17.183 10.292 -15.569 1.00 24.87 355 ALA A CA 1
ATOM 2371 C C . ALA A 1 377 ? -17.377 11.494 -14.631 1.00 27.88 355 ALA A C 1
ATOM 2372 O O . ALA A 1 377 ? -18.483 12.028 -14.560 1.00 31.47 355 ALA A O 1
ATOM 2374 N N . GLU A 1 378 ? -16.336 11.885 -13.896 1.00 30.23 356 GLU A N 1
ATOM 2375 C CA . 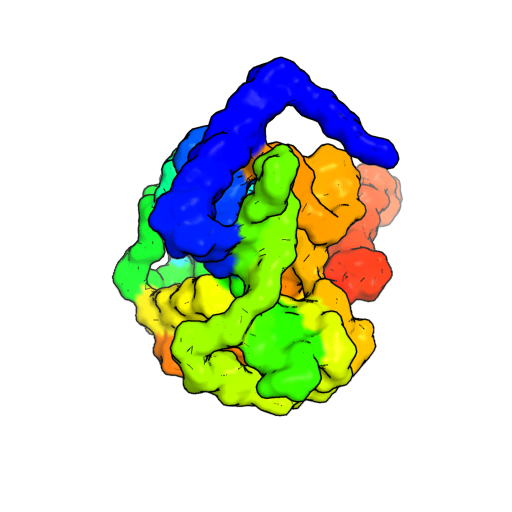GLU A 1 378 ? -16.348 13.118 -13.084 1.00 33.08 356 GLU A CA 1
ATOM 2376 C C . GLU A 1 378 ? -16.257 14.369 -13.970 1.00 34.30 356 GLU A C 1
ATOM 2377 O O . GLU A 1 378 ? -16.626 15.472 -13.546 1.00 32.51 356 GLU A O 1
ATOM 2383 N N . ILE A 1 379 ? -15.746 14.199 -15.187 1.00 31.24 357 ILE A N 1
ATOM 2384 C CA . ILE A 1 379 ? -15.678 15.276 -16.168 1.00 33.07 357 ILE A CA 1
ATOM 2385 C C . ILE A 1 379 ? -16.903 15.264 -17.081 1.00 35.37 357 ILE A C 1
ATOM 2386 O O . ILE A 1 379 ? -17.232 14.230 -17.670 1.00 34.84 357 ILE A O 1
ATOM 2391 N N . ASP A 1 380 ? -17.556 16.413 -17.242 1.00 37.85 358 ASP A N 1
ATOM 2392 C CA . ASP A 1 380 ? -18.754 16.496 -18.070 1.00 40.65 358 ASP A CA 1
ATOM 2393 C C . ASP A 1 380 ? -18.424 16.522 -19.579 1.00 40.11 358 ASP A C 1
ATOM 2394 O O . ASP A 1 380 ? -17.495 17.214 -19.981 1.00 35.89 358 ASP A O 1
ATOM 2399 N N . PRO A 1 381 ? -19.206 15.800 -20.426 1.00 42.11 359 PRO A N 1
ATOM 2400 C CA . PRO A 1 381 ? -18.805 15.730 -21.843 1.00 41.89 359 PRO A CA 1
ATOM 2401 C C . PRO A 1 381 ? -18.886 17.057 -22.610 1.00 41.23 359 PRO A C 1
ATOM 2402 O O . PRO A 1 381 ? -18.181 17.215 -23.610 1.00 40.35 359 PRO A O 1
ATOM 2406 N N . SER A 1 382 ? -19.724 17.988 -22.139 1.00 42.27 360 SER A N 1
ATOM 2407 C CA . SER A 1 382 ? -19.849 19.331 -22.748 1.00 43.80 360 SER A CA 1
ATOM 2408 C C . SER A 1 382 ? -18.620 20.214 -22.506 1.00 43.17 360 SER A C 1
ATOM 2409 O O . SER A 1 382 ? -18.359 21.153 -23.264 1.00 44.29 360 SER A O 1
ATOM 2412 N N . ASP A 1 383 ? -17.867 19.881 -21.465 1.00 40.29 361 ASP A N 1
ATOM 2413 C CA . ASP A 1 383 ? -16.599 20.504 -21.157 1.00 39.49 361 ASP A CA 1
ATOM 2414 C C . ASP A 1 383 ? -15.548 19.817 -22.021 1.00 37.71 361 ASP A C 1
ATOM 2415 O O . ASP A 1 383 ? -14.678 19.099 -21.514 1.00 37.35 361 ASP A O 1
ATOM 2420 N N . ALA A 1 384 ? -15.647 20.031 -23.332 1.00 37.72 362 ALA A N 1
ATOM 2421 C CA . ALA A 1 384 ? -14.845 19.293 -24.314 1.00 38.11 362 ALA A CA 1
ATOM 2422 C C . ALA A 1 384 ? -13.357 19.478 -24.091 1.00 36.35 362 ALA A C 1
ATOM 2423 O O . ALA A 1 384 ? -12.579 18.549 -24.323 1.00 36.48 362 ALA A O 1
ATOM 2425 N N . GLN A 1 385 ? -12.975 20.679 -23.649 1.00 33.91 363 GLN A N 1
ATOM 2426 C CA . GLN A 1 385 ? -11.582 21.015 -23.370 1.00 32.65 363 GLN A CA 1
ATOM 2427 C C . GLN A 1 385 ? -10.910 20.009 -22.437 1.00 29.65 363 GLN A C 1
ATOM 2428 O O . GLN A 1 385 ? -9.745 19.668 -22.627 1.00 28.65 363 GLN A O 1
ATOM 2430 N N . HIS A 1 386 ? -11.666 19.544 -21.450 1.00 28.84 364 HIS A N 1
ATOM 2431 C CA . HIS A 1 386 ? -11.210 18.556 -20.476 1.00 28.59 364 HIS A CA 1
ATOM 2432 C C . HIS A 1 386 ? -11.643 17.143 -20.788 1.00 26.23 364 HIS A C 1
ATOM 2433 O O . HIS A 1 386 ? -10.883 16.198 -20.540 1.00 26.36 364 HIS A O 1
ATOM 2440 N N . PHE A 1 387 ? -12.844 16.983 -21.327 1.00 24.67 365 PHE A N 1
ATOM 2441 C CA . PHE A 1 387 ? -13.368 15.643 -21.569 1.00 24.22 365 PHE A CA 1
ATOM 2442 C C . PHE A 1 387 ? -12.572 14.885 -22.619 1.00 23.05 365 PHE A C 1
ATOM 2443 O O . PHE A 1 387 ? -12.247 13.720 -22.409 1.00 22.51 365 PHE A O 1
ATOM 2451 N N . LEU A 1 388 ? -12.268 15.507 -23.750 1.00 23.42 366 LEU A N 1
ATOM 2452 C CA . LEU A 1 388 ? -11.628 14.750 -24.847 1.00 23.55 366 LEU A CA 1
ATOM 2453 C C . LEU A 1 388 ? -10.205 14.258 -24.527 1.00 22.75 366 LEU A C 1
ATOM 2454 O O . LEU A 1 388 ? -9.867 13.105 -24.786 1.00 21.42 366 LEU A O 1
ATOM 2459 N N . PRO A 1 389 ? -9.372 15.124 -23.943 1.00 22.75 367 PRO A N 1
ATOM 2460 C CA . PRO A 1 389 ? -8.075 14.652 -23.505 1.00 22.37 367 PRO A CA 1
ATOM 2461 C C . PRO A 1 389 ? -8.176 13.522 -22.469 1.00 20.17 367 PRO A C 1
ATOM 2462 O O . PRO A 1 389 ? -7.404 12.577 -22.535 1.00 20.63 367 PRO A O 1
ATOM 2466 N N . ALA A 1 390 ? -9.115 13.626 -21.549 1.00 18.88 368 ALA A N 1
ATOM 2467 C CA . ALA A 1 390 ? -9.293 12.603 -20.507 1.00 17.80 368 ALA A CA 1
ATOM 2468 C C . ALA A 1 390 ? -9.755 11.284 -21.144 1.00 16.86 368 ALA A C 1
ATOM 2469 O O . ALA A 1 390 ? -9.232 10.231 -20.828 1.00 14.93 368 ALA A O 1
ATOM 2471 N N . ALA A 1 391 ? -10.745 11.368 -22.037 1.00 16.10 369 ALA A N 1
ATOM 2472 C CA . ALA A 1 391 ? -11.252 10.189 -22.739 1.00 15.52 369 ALA A CA 1
ATOM 2473 C C . ALA A 1 391 ? -10.163 9.538 -23.609 1.00 16.33 369 ALA A C 1
ATOM 2474 O O . ALA A 1 391 ? -10.003 8.320 -23.613 1.00 15.37 369 ALA A O 1
ATOM 2476 N N . ASN A 1 392 ? -9.389 10.336 -24.341 1.00 16.26 370 ASN A N 1
ATOM 2477 C CA . ASN A 1 392 ? -8.285 9.799 -25.119 1.00 18.28 370 ASN A CA 1
ATOM 2478 C C . ASN A 1 392 ? -7.220 9.116 -24.237 1.00 16.23 370 ASN A C 1
ATOM 2479 O O . ASN A 1 392 ? -6.687 8.088 -24.620 1.00 16.01 370 ASN A O 1
ATOM 2484 N N . ALA A 1 393 ? -6.954 9.704 -23.061 1.00 15.10 371 ALA A N 1
ATOM 2485 C CA . ALA A 1 393 ? -5.983 9.131 -22.100 1.00 14.93 371 ALA A CA 1
ATOM 2486 C C . ALA A 1 393 ? -6.445 7.758 -21.616 1.00 14.12 371 ALA A C 1
ATOM 2487 O O . ALA A 1 393 ? -5.657 6.814 -21.602 1.00 14.27 371 ALA A O 1
ATOM 2489 N N . VAL A 1 394 ? -7.695 7.687 -21.198 1.00 13.45 372 VAL A N 1
ATOM 2490 C CA . VAL A 1 394 ? -8.305 6.462 -20.759 1.00 13.28 372 VAL A CA 1
ATOM 2491 C C . VAL A 1 394 ? -8.208 5.420 -21.872 1.00 12.70 372 VAL A C 1
ATOM 2492 O O . VAL A 1 394 ? -7.841 4.269 -21.644 1.00 10.72 372 VAL A O 1
ATOM 2496 N N . GLN A 1 395 ? -8.532 5.805 -23.094 1.00 12.77 373 GLN A N 1
ATOM 2497 C CA . GLN A 1 395 ? -8.486 4.828 -24.167 1.00 13.13 373 GLN A CA 1
ATOM 2498 C C . GLN A 1 395 ? -7.081 4.315 -24.403 1.00 12.08 373 GLN A C 1
ATOM 2499 O O . GLN A 1 395 ? -6.890 3.128 -24.661 1.00 12.18 373 GLN A O 1
ATOM 2505 N N . LYS A 1 396 ? -6.077 5.185 -24.348 1.00 11.59 374 LYS A N 1
ATOM 2506 C CA . LYS A 1 396 ? -4.694 4.731 -24.496 1.00 10.82 374 LYS A CA 1
ATOM 2507 C C . LYS A 1 396 ? -4.330 3.735 -23.386 1.00 10.40 374 LYS A C 1
ATOM 2508 O O . LYS A 1 396 ? -3.613 2.746 -23.623 1.00 9.96 374 LYS A O 1
ATOM 2510 N N . LEU A 1 397 ? -4.807 4.027 -22.178 1.00 9.70 375 LEU A N 1
ATOM 2511 C CA . LEU A 1 397 ? -4.496 3.160 -21.027 1.00 9.56 375 LEU A CA 1
ATOM 2512 C C . LEU A 1 397 ? -5.165 1.781 -21.087 1.00 9.61 375 LEU A C 1
ATOM 2513 O O . LEU A 1 397 ? -4.602 0.814 -20.576 1.00 9.09 375 LEU A O 1
ATOM 2518 N N . ILE A 1 398 ? -6.355 1.693 -21.690 1.00 9.42 376 ILE A N 1
ATOM 2519 C CA . ILE A 1 398 ? -7.175 0.492 -21.562 1.00 9.78 376 ILE A CA 1
ATOM 2520 C C . ILE A 1 398 ? -7.484 -0.208 -22.882 1.00 10.32 376 ILE A C 1
ATOM 2521 O O . ILE A 1 398 ? -7.835 -1.396 -22.874 1.00 10.33 376 ILE A O 1
ATOM 2526 N N . SER A 1 399 ? -7.298 0.471 -24.013 1.00 11.05 377 SER A N 1
ATOM 2527 C CA . SER A 1 399 ? -7.567 -0.168 -25.287 1.00 12.12 377 SER A CA 1
ATOM 2528 C C . SER A 1 399 ? -6.632 -1.359 -25.574 1.00 12.02 377 SER A C 1
ATOM 2529 O O . SER A 1 399 ? -5.435 -1.295 -25.354 1.00 11.46 377 SER A O 1
ATOM 2532 N N . GLU A 1 400 ? -7.201 -2.436 -26.114 1.00 13.32 378 GLU A N 1
ATOM 2533 C CA . GLU A 1 400 ? -6.445 -3.610 -26.560 1.00 14.32 378 GLU A CA 1
ATOM 2534 C C . GLU A 1 400 ? -5.418 -3.203 -27.625 1.00 14.14 378 GLU A C 1
ATOM 2535 O O . GLU A 1 400 ? -4.358 -3.831 -27.738 1.00 13.70 378 GLU A O 1
ATOM 2541 N N . ALA A 1 401 ? -5.747 -2.175 -28.398 1.00 14.63 379 ALA A N 1
ATOM 2542 C CA . ALA A 1 401 ? -4.902 -1.686 -29.502 1.00 15.73 379 ALA A CA 1
ATOM 2543 C C . ALA A 1 401 ? -3.783 -0.765 -29.027 1.00 16.45 379 ALA A C 1
ATOM 2544 O O . ALA A 1 401 ? -2.888 -0.385 -29.806 1.00 18.57 379 ALA A O 1
ATOM 2546 N N . GLU A 1 402 ? -3.855 -0.360 -27.766 1.00 14.93 380 GLU A N 1
ATOM 2547 C CA A GLU A 1 402 ? -2.909 0.581 -27.184 0.70 15.05 380 GLU A CA 1
ATOM 2548 C CA B GLU A 1 402 ? -2.901 0.561 -27.193 0.30 14.60 380 GLU A CA 1
ATOM 2549 C C . GLU A 1 402 ? -2.219 -0.158 -26.026 1.00 13.90 380 GLU A C 1
ATOM 2550 O O . GLU A 1 402 ? -1.547 -1.139 -26.271 1.00 13.70 380 GLU A O 1
ATOM 2561 N N . MET A 1 403 ? -2.378 0.299 -24.779 1.00 12.58 381 MET A N 1
ATOM 2562 C CA . MET A 1 403 ? -1.643 -0.292 -23.672 1.00 11.64 381 MET A CA 1
ATOM 2563 C C . MET A 1 403 ? -2.429 -1.354 -22.925 1.00 10.82 381 MET A C 1
ATOM 2564 O O . MET A 1 403 ? -1.883 -2.046 -22.110 1.00 10.01 381 MET A O 1
ATOM 2569 N N . GLY A 1 404 ? -3.729 -1.446 -23.160 1.00 10.06 382 GLY A N 1
ATOM 2570 C CA . GLY A 1 404 ? -4.590 -2.144 -22.207 1.00 9.71 382 GLY A CA 1
ATOM 2571 C C . GLY A 1 404 ? -4.360 -3.612 -22.021 1.00 9.77 382 GLY A C 1
ATOM 2572 O O . GLY A 1 404 ? -4.537 -4.165 -20.896 1.00 8.99 382 GLY A O 1
ATOM 2573 N N . GLU A 1 405 ? -4.050 -4.294 -23.127 1.00 9.83 383 GLU A N 1
ATOM 2574 C CA . GLU A 1 405 ? -3.796 -5.729 -23.078 1.00 10.05 383 GLU A CA 1
ATOM 2575 C C . GLU A 1 405 ? -2.318 -6.068 -22.887 1.00 9.49 383 GLU A C 1
ATOM 2576 O O . GLU A 1 405 ? -2.000 -6.977 -22.134 1.00 9.53 383 GLU A O 1
ATOM 2582 N N . LEU A 1 406 ? -1.451 -5.374 -23.626 1.00 9.25 384 LEU A N 1
ATOM 2583 C CA . LEU A 1 406 ? -0.032 -5.629 -23.588 1.00 9.14 384 LEU A CA 1
ATOM 2584 C C . LEU A 1 406 ? 0.531 -5.399 -22.178 1.00 8.85 384 LEU A C 1
ATOM 2585 O O . LEU A 1 406 ? 1.343 -6.200 -21.707 1.00 9.22 384 LEU A O 1
ATOM 2590 N N . PHE A 1 407 ? 0.118 -4.313 -21.531 1.00 8.73 385 PHE A N 1
ATOM 2591 C CA . PHE A 1 407 ? 0.545 -4.035 -20.165 1.00 8.38 385 PHE A CA 1
ATOM 2592 C C . PHE A 1 407 ? -0.253 -4.902 -19.188 1.00 8.18 385 PHE A C 1
ATOM 2593 O O . PHE A 1 407 ? -1.442 -5.139 -19.424 1.00 8.40 385 PHE A O 1
ATOM 2601 N N . LYS A 1 408 ? 0.434 -5.408 -18.157 1.00 7.91 386 LYS A N 1
ATOM 2602 C CA . LYS A 1 408 ? -0.129 -6.287 -17.147 1.00 7.91 386 LYS A CA 1
ATOM 2603 C C . LYS A 1 408 ? 0.171 -5.695 -15.792 1.00 7.50 386 LYS A C 1
ATOM 2604 O O . LYS A 1 408 ? 1.088 -4.879 -15.637 1.00 7.39 386 LYS A O 1
ATOM 2610 N N . VAL A 1 409 ? -0.651 -6.069 -14.812 1.00 7.29 387 VAL A N 1
ATOM 2611 C CA . VAL A 1 409 ? -0.344 -5.787 -13.421 1.00 6.83 387 VAL A CA 1
ATOM 2612 C C . VAL A 1 409 ? -0.271 -7.102 -12.667 1.00 7.06 387 VAL A C 1
ATOM 2613 O O . VAL A 1 409 ? -1.222 -7.896 -12.725 1.00 6.99 387 VAL A O 1
ATOM 2617 N N . ILE A 1 410 ? 0.836 -7.299 -11.946 1.00 6.93 388 ILE A N 1
ATOM 2618 C CA . ILE A 1 410 ? 0.979 -8.416 -11.001 1.00 7.03 388 ILE A CA 1
ATOM 2619 C C . ILE A 1 410 ? 1.213 -7.827 -9.598 1.00 7.36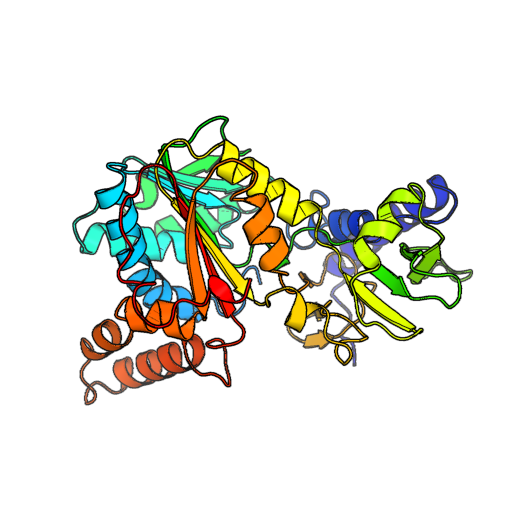 388 ILE A C 1
ATOM 2620 O O . ILE A 1 410 ? 1.858 -6.798 -9.456 1.00 7.32 388 ILE A O 1
ATOM 2625 N N . ALA A 1 411 ? 0.628 -8.441 -8.575 1.00 7.62 389 ALA A N 1
ATOM 2626 C CA . ALA A 1 411 ? 0.800 -7.972 -7.227 1.00 7.78 389 ALA A CA 1
ATOM 2627 C C . ALA A 1 411 ? 1.010 -9.134 -6.268 1.00 8.08 389 ALA A C 1
ATOM 2628 O O . ALA A 1 411 ? 0.431 -10.201 -6.450 1.00 8.66 389 ALA A O 1
ATOM 2630 N N . PHE A 1 412 ? 1.842 -8.897 -5.272 1.00 8.19 390 PHE A N 1
ATOM 2631 C CA . PHE A 1 412 ? 2.143 -9.819 -4.190 1.00 8.39 390 PHE A CA 1
ATOM 2632 C C . PHE A 1 412 ? 1.780 -9.169 -2.857 1.00 8.71 390 PHE A C 1
ATOM 2633 O O . PHE A 1 412 ? 1.742 -7.931 -2.717 1.00 8.28 390 PHE A O 1
ATOM 2641 N N . SER A 1 413 ? 1.567 -9.982 -1.833 1.00 9.46 391 SER A N 1
ATOM 2642 C CA . SER A 1 413 ? 1.160 -9.447 -0.563 1.00 10.02 391 SER A CA 1
ATOM 2643 C C . SER A 1 413 ? 1.577 -10.317 0.606 1.00 11.24 391 SER A C 1
ATOM 2644 O O . SER A 1 413 ? 1.909 -11.486 0.452 1.00 11.44 391 SER A O 1
ATOM 2647 N N . ARG A 1 414 ? 1.608 -9.669 1.758 1.00 12.20 392 ARG A N 1
ATOM 2648 C CA . ARG A 1 414 ? 1.716 -10.354 3.047 1.00 14.12 392 ARG A CA 1
ATOM 2649 C C . ARG A 1 414 ? 0.780 -9.649 3.995 1.00 14.22 392 ARG A C 1
ATOM 2650 O O . ARG A 1 414 ? 0.753 -8.416 4.084 1.00 13.52 392 ARG A O 1
ATOM 2658 N N . GLY A 1 415 ? -0.032 -10.431 4.696 1.00 14.19 393 GLY A N 1
ATOM 2659 C CA . GLY A 1 415 ? -0.946 -9.853 5.633 1.00 14.89 393 GLY A CA 1
ATOM 2660 C C . GLY A 1 415 ? -2.179 -9.253 5.046 1.00 14.84 393 GLY A C 1
ATOM 2661 O O . GLY A 1 415 ? -2.832 -8.469 5.728 1.00 15.39 393 GLY A O 1
ATOM 2662 N N . ILE A 1 416 ? -2.505 -9.603 3.801 1.00 14.16 394 ILE A N 1
ATOM 2663 C CA . ILE A 1 416 ? -3.749 -9.219 3.177 1.00 14.43 394 ILE A CA 1
ATOM 2664 C C . ILE A 1 416 ? -4.568 -10.500 2.961 1.00 15.92 394 ILE A C 1
ATOM 2665 O O . ILE A 1 416 ? -4.111 -11.434 2.308 1.00 16.15 394 ILE A O 1
ATOM 2670 N N . ASP A 1 417 ? -5.762 -10.537 3.553 1.00 17.21 395 ASP A N 1
ATOM 2671 C CA . ASP A 1 417 ? -6.653 -11.690 3.467 1.00 19.35 395 ASP A CA 1
ATOM 2672 C C . ASP A 1 417 ? -7.770 -11.212 2.557 1.00 20.74 395 ASP A C 1
ATOM 2673 O O . ASP A 1 417 ? -8.256 -10.097 2.680 1.00 24.58 395 ASP A O 1
ATOM 2678 N N . GLY A 1 418 ? -8.226 -12.043 1.661 1.00 22.23 396 GLY A N 1
ATOM 2679 C CA . GLY A 1 418 ? -9.250 -11.599 0.756 1.00 21.61 396 GLY A CA 1
ATOM 2680 C C . GLY A 1 418 ? -8.616 -10.998 -0.487 1.00 21.12 396 GLY A C 1
ATOM 2681 O O . GLY A 1 418 ? -7.396 -11.122 -0.692 1.00 22.89 396 GLY A O 1
ATOM 2682 N N . ALA A 1 419 ? -9.445 -10.342 -1.281 1.00 19.27 397 ALA A N 1
ATOM 2683 C CA . ALA A 1 419 ? -9.091 -9.893 -2.640 1.00 17.93 397 ALA A CA 1
ATOM 2684 C C . ALA A 1 419 ? -9.153 -8.380 -2.677 1.00 15.89 397 ALA A C 1
ATOM 2685 O O . ALA A 1 419 ? -9.903 -7.775 -1.893 1.00 16.68 397 ALA A O 1
ATOM 2687 N N . LEU A 1 420 ? -8.383 -7.748 -3.564 1.00 13.83 398 LEU A N 1
ATOM 2688 C CA . LEU A 1 420 ? -8.604 -6.355 -3.921 1.00 13.31 398 LEU A CA 1
ATOM 2689 C C . LEU A 1 420 ? -9.654 -6.281 -4.995 1.00 13.07 398 LEU A C 1
ATOM 2690 O O . LEU A 1 420 ? -9.705 -7.154 -5.881 1.00 13.33 398 LEU A O 1
ATOM 2695 N N . ASP A 1 421 ? -10.458 -5.237 -4.919 1.00 13.89 399 ASP A N 1
ATOM 2696 C CA . ASP A 1 421 ? -11.470 -4.942 -5.951 1.00 15.43 399 ASP A CA 1
ATOM 2697 C C . ASP A 1 421 ? -10.784 -4.877 -7.316 1.00 13.48 399 ASP A C 1
ATOM 2698 O O . ASP A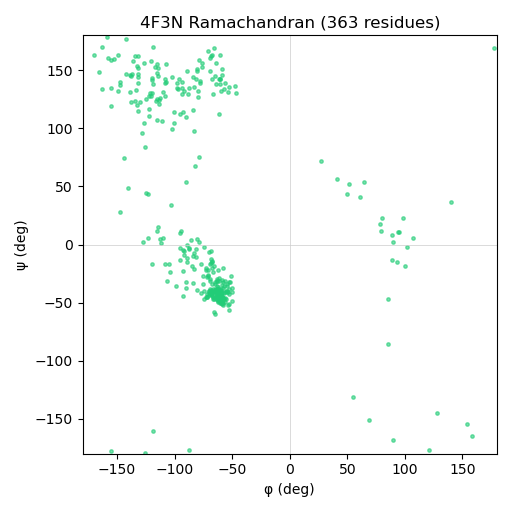 1 421 ? -11.339 -5.305 -8.328 1.00 12.93 399 ASP A O 1
ATOM 2703 N N . ALA A 1 422 ? -9.557 -4.365 -7.357 1.00 12.42 400 ALA A N 1
ATOM 2704 C CA . ALA A 1 422 ? -8.883 -4.231 -8.656 1.00 11.68 400 ALA A CA 1
ATOM 2705 C C . ALA A 1 422 ? -8.626 -5.525 -9.396 1.00 11.69 400 ALA A C 1
ATOM 2706 O O . ALA A 1 422 ? -8.499 -5.490 -10.635 1.00 11.54 400 ALA A O 1
ATOM 2708 N N . PHE A 1 423 ? -8.592 -6.650 -8.680 1.00 12.46 401 PHE A N 1
ATOM 2709 C CA . PHE A 1 423 ? -8.358 -7.951 -9.279 1.00 13.32 401 PHE A CA 1
ATOM 2710 C C . PHE A 1 423 ? -9.595 -8.860 -9.194 1.00 15.22 401 PHE A C 1
ATOM 2711 O O . PHE A 1 423 ? -9.518 -10.031 -9.602 1.00 17.67 401 PHE A O 1
ATOM 2719 N N . ALA A 1 424 ? -10.728 -8.361 -8.697 1.00 16.60 402 ALA A N 1
ATOM 2720 C CA . ALA A 1 424 ? -11.895 -9.258 -8.367 1.00 17.45 402 ALA A CA 1
ATOM 2721 C C . ALA A 1 424 ? -12.720 -9.731 -9.571 1.00 19.15 402 ALA A C 1
ATOM 2722 O O . ALA A 1 424 ? -13.551 -10.650 -9.459 1.00 22.77 402 ALA A O 1
ATOM 2724 N N . ARG A 1 425 ? -12.583 -9.090 -10.707 1.00 17.48 403 ARG A N 1
ATOM 2725 C CA . ARG A 1 425 ? -13.210 -9.577 -11.937 1.00 16.90 403 ARG A CA 1
ATOM 2726 C C . ARG A 1 425 ? -12.113 -9.793 -12.967 1.00 16.32 403 ARG A C 1
ATOM 2727 O O . ARG A 1 425 ? -11.241 -8.931 -13.140 1.00 15.53 403 ARG A O 1
ATOM 2729 N N . GLY A 1 426 ? -12.070 -10.980 -13.570 1.00 14.31 404 GLY A N 1
ATOM 2730 C CA . GLY A 1 426 ? -11.197 -11.213 -14.716 1.00 14.62 404 GLY A CA 1
ATOM 2731 C C . GLY A 1 426 ? -9.762 -11.476 -14.330 1.00 14.29 404 GLY A C 1
ATOM 2732 O O . GLY A 1 426 ? -8.849 -11.211 -15.126 1.00 14.84 404 GLY A O 1
ATOM 2733 N N . ASP A 1 427 ? -9.525 -11.923 -13.094 1.00 14.37 405 ASP A N 1
ATOM 2734 C CA . ASP A 1 427 ? -8.144 -12.294 -12.715 1.00 14.38 405 ASP A CA 1
ATOM 2735 C C . ASP A 1 427 ? -7.607 -13.456 -13.583 1.00 14.96 405 ASP A C 1
ATOM 2736 O O . ASP A 1 427 ? -8.352 -14.369 -13.970 1.00 15.85 405 ASP A O 1
ATOM 2741 N N . ARG A 1 428 ? -6.315 -13.395 -13.929 1.00 13.74 406 ARG A N 1
ATOM 2742 C CA . ARG A 1 428 ? -5.704 -14.337 -14.843 1.00 14.03 406 ARG A CA 1
ATOM 2743 C C . ARG A 1 428 ? -4.628 -15.229 -14.201 1.00 13.98 406 ARG A C 1
ATOM 2744 O O . ARG A 1 428 ? -3.856 -15.825 -14.923 1.00 15.60 406 ARG A O 1
ATOM 2752 N N . SER A 1 429 ? -4.582 -15.272 -12.871 1.00 16.32 407 SER A N 1
ATOM 2753 C CA . SER A 1 429 ? -3.513 -15.942 -12.122 1.00 17.32 407 SER A CA 1
ATOM 2754 C C . SER A 1 429 ? -3.395 -17.401 -12.524 1.00 18.79 407 SER A C 1
ATOM 2755 O O . SER A 1 429 ? -2.302 -17.963 -12.536 1.00 17.60 407 SER A O 1
ATOM 2758 N N . HIS A 1 430 ? -4.524 -17.999 -12.902 1.00 20.77 408 HIS A N 1
ATOM 2759 C CA . HIS A 1 430 ? -4.566 -19.404 -13.262 1.00 23.36 408 HIS A CA 1
ATOM 2760 C C . HIS A 1 430 ? -3.853 -19.721 -14.558 1.00 24.66 408 HIS A C 1
ATOM 2761 O O . HIS A 1 430 ? -3.500 -20.890 -14.797 1.00 27.68 408 HIS A O 1
ATOM 2768 N N . THR A 1 431 ? -3.579 -18.696 -15.388 1.00 21.52 409 THR A N 1
ATOM 2769 C CA . THR A 1 431 ? -2.825 -18.835 -16.618 1.00 20.42 409 THR A CA 1
ATOM 2770 C C . THR A 1 431 ? -1.292 -18.706 -16.479 1.00 19.04 409 THR A C 1
ATOM 2771 O O . THR A 1 431 ? -0.553 -18.857 -17.447 1.00 19.71 409 THR A O 1
ATOM 2775 N N . LEU A 1 432 ? -0.818 -18.403 -15.276 1.00 17.74 410 LEU A N 1
ATOM 2776 C CA . LEU A 1 432 ? 0.628 -18.184 -15.045 1.00 17.56 410 LEU A CA 1
ATOM 2777 C C . LEU A 1 432 ? 1.367 -19.529 -15.044 1.00 18.66 410 LEU A C 1
ATOM 2778 O O . LEU A 1 432 ? 2.552 -19.619 -15.380 1.00 17.62 410 LEU A O 1
#

B-factor: mean 18.16, std 9.69, range [6.36, 63.14]

Organism: Burkholderia thailandensis (strain ATCC 700388 / DSM 13276 / CCUG 48851 / CIP 106301 / E264) (NCBI:txid271848)

Radius of gyration: 21.19 Å; Cα contacts (8 Å, |Δi|>4): 771; chains: 1; bounding box: 60×51×50 Å

Sequence (374 aa):
SLPVPGPDALAQSEALAASLRAEIASAGGWIPFSRYMERVLYAPGMGYYSGDFVTAPELSPLFAQTLARPVAQALDASGTRRVMEFGAGTGKLAAGLLTALAALGVELDEYAIVDLSGELRARQRETLGAQAPGGLAARVRWLDALPERFEGVVVGNEVLDAMPVRRLVAKQQARGWCERGVSIDDDAGAFVVFADRPFARAEEAARLAGIDADEGYVTETHDAAVAFVRTVCAMLARGAAFFIDYGFPSHEYYHRQRAQGTLMCHYRHRAHGDPFVYPGLQDITAHVEFSAIHEAGVVGAGADLLGYTSQARFLLNAGITDVLAEIDPSDAQHFLPAANAVQKLISEAEEMGELFKVIAFSRGIDGALDAFARGDRSHTL

CATH classification: 3.40.50.12710

Solvent-accessible surface area: 15982 Å² total; per-residue (Å²): 162,89,56,104,12,41,116,127,37,48,60,52,2,98,51,0,10,46,49,2,87,64,50,1,74,96,60,74,28,27,6,30,0,20,79,0,0,72,67,2,0,80,0,105,36,54,0,54,27,1,60,90,64,40,85,16,52,128,10,12,89,16,15,0,79,0,0,0,79,3,0,12,58,0,3,111,51,3,63,18,36,97,0,2,4,24,12,8,11,18,0,74,10,0,3,16,0,4,61,9,1,28,88,90,69,32,93,3,104,38,0,2,0,1,1,110,64,39,85,29,63,79,142,0,173,121,14,2,39,79,101,3,96,74,28,29,78,88,4,131,58,47,101,59,40,46,104,69,16,92,0,0,0,0,1,21,18,18,5,6,9,21,25,4,72,5,0,3,51,72,101,105,23,25,3,7,55,0,0,17,52,58,158,92,27,49,25,62,66,30,56,108,106,23,107,46,84,80,61,30,73,111,5,81,79,24,105,12,119,120,43,4,24,0,2,9,16,63,38,4,25,53,22,0,139,72,0,0,71,7,1,56,118,0,0,0,0,1,2,1,20,0,19,13,41,86,81,0,30,98,52,88,67,40,168,16,12,21,70,0,65,6,153,107,55,73,45,49,61,1,34,21,45,10,4,36,2,15,0,7,1,36,3,11,0,4,25,1,44,110,2,0,63,70,29,47,2,78,48,20,2,1,0,3,2,16,81,2,0,66,32,8,9,0,64,90,6,26,79,124,48,84,91,102,62,47,84,115,43,104,79,15,28,98,16,7,109,25,3,37,27,150,92,101,23,0,60,62,8,5,1,0,0,0,1,59,48,14,136,67,73,2,92,1,8,75,49,48,45,70,30,154,73,45

InterPro domains:
  IPR003788 Protein arginine methyltransferase NDUFAF7 [PF02636] (103-339)
  IPR003788 Protein arginine methyltransferase NDUFAF7 [PTHR12049] (33-390)
  IPR029063 S-adenosyl-L-methionine-dependent methyltransferase superfamily [SSF53335] (41-398)
  IPR038375 Protein arginine methyltransferase NDUFAF7 superfamily [G3DSA:3.40.50.12710] (24-410)

Foldseek 3Di:
DADDDDPVLLVLLVVLLVVVQVVCVVVVFWDFQLVVLCSLQPPACRHQPRVPLADCLVLLQLVLLLVLQLQVVLCVQQVAAEEEEEPCALQSNVLNNQVNNVVVVHHHQAYEYEDQNVRRVVSNLVCNCVRPNPSSVRYDYDNDDDQADAGEYEYESPLFSRGKGKWFQAPVAIWTWTWGADPVRAIDIDTDHDPPVVVRVVVVPFPEDHGAMEIDRPRSLVVLLSVLLRYPFTKYKYKFFDDADCVQRPHPCRPGFKWKAAPRDIDHDPRPSRSRIGITHGDHVNSSVCSNVVSPWAWQFKAWQQLLSVLSQSVVVLVVDDVVPVVPNVVSVVSNCQRCPPVHRGGRMMMTMTGDSRDDHRSSHPPGTDVVVD

Nearest PDB structures (foldseek):
  4f3n-assembly1_A  TM=1.003E+00  e=4.793E-87  Burkholderia thailandensis E264
  4g67-assembly1_A  TM=9.847E-01  e=1.497E-76  Burkholderia thailandensis E264
  1zkd-assembly1_B  TM=8.207E-01  e=3.062E-30  Rhodopseudomonas palustris CGA009
  1zkd-assembly1_A  TM=8.279E-01  e=8.253E-30  Rhodopseudomonas palustris CGA009
  5jgl-assembly1_A  TM=4.349E-01  e=3.456E-05  Aspergillus fumigatus